Protein AF-A0A9R1CYH0-F1 (afdb_monomer)

Foldseek 3Di:
DDPVVVVVVVVVVVVVVVVVVVVVVVVVVVVVVVVVVVVVVVVVVVVVVCVDQQWDKDKFQWKWKDFLNHTPPDIGRWIKIKHKHQQQPHDPFFDDDGRPAIWIWIAGLVPRHTPDDIAGWHFPDDDPFKTKTAGAWTFGQDPVGTDTDGRRLWMKMQGDDPPHGAWIWIGRNVRRMIMIGGACAQVNQLDDLVLLLLLLVLLQVLLVLLLPFPVCPPCSSVVSSLVSLLVSLLSQCCNCPRHNVDHPPVRDDPVSSVSSVVSCVQLVRPVSVLVCLQCQQVVLLVVQQVLVVLLVDPDPSNVVSVVCVVSSVSNQVVSCSRNVHHHDHHDDLCPDPPPPFPAAPLQEDSDVVVVPPDDDPQPLVVLLVPQVVVLVVCPPDPDDNLVSLLVSLVVVSVVVSVVPVHHYVNHSVRSSVSSQVSVVVNCPPDDDRDPPSSVVSVVVRRD

pLDDT: mean 84.8, std 12.53, range [33.41, 98.56]

Organism: NCBI:txid2854755

Radius of gyration: 36.15 Å; Cα contacts (8 Å, |Δi|>4): 609; chains: 1; bounding box: 78×47×141 Å

Solvent-accessible surface area (backbone atoms only — not comparable to full-atom values): 24465 Å² total; per-residue (Å²): 139,59,76,65,60,55,54,52,49,54,52,53,53,52,52,52,54,51,52,51,51,52,52,52,51,51,51,50,52,54,51,51,51,50,53,52,53,50,48,50,52,49,55,51,49,51,50,53,49,48,70,57,41,46,73,32,72,46,77,20,46,25,35,37,39,24,54,78,86,39,82,43,93,56,80,40,82,51,35,35,42,36,38,32,30,55,21,62,85,49,55,93,59,46,66,56,63,64,66,60,43,28,37,38,40,36,30,26,62,84,77,72,41,70,67,50,80,73,40,60,26,34,81,78,43,82,65,90,52,41,36,33,30,32,23,48,75,37,39,30,66,48,101,89,42,80,39,83,43,75,34,58,46,32,35,38,37,43,34,37,55,97,93,39,79,60,37,36,34,45,37,33,61,86,74,41,30,40,41,39,35,23,51,71,46,77,94,67,48,95,60,56,72,67,55,46,53,49,44,36,50,50,34,49,54,53,18,55,40,36,50,69,25,87,85,38,58,94,60,43,9,56,53,51,19,54,52,28,39,47,54,27,16,54,52,34,38,45,39,33,70,67,59,59,71,52,64,50,63,82,76,43,56,73,68,51,36,57,48,22,56,55,38,46,64,62,44,66,44,68,70,54,30,52,51,54,39,58,44,41,16,62,56,47,22,55,49,46,35,52,51,52,57,38,53,75,48,98,44,72,44,15,58,54,49,64,77,35,49,70,57,54,48,52,44,51,52,50,39,22,66,71,30,73,37,80,57,61,77,62,75,59,78,89,68,66,74,78,77,88,61,98,41,62,88,48,49,67,34,75,53,59,80,78,35,61,96,65,76,81,74,95,51,47,73,58,49,37,68,59,47,49,58,59,58,63,71,43,83,82,56,92,68,58,68,68,55,56,55,39,52,51,44,49,51,53,54,49,53,48,17,78,74,64,76,35,32,33,48,69,52,54,50,52,48,41,51,42,51,49,53,40,55,53,70,66,32,88,80,78,65,81,76,73,82,59,55,58,61,53,40,51,53,64,59,51,102

Sequence (447 aa):
MGIFDFLNNKKKEKARQEQLRLQEEEKRRAEEQRRLEERRKQEEQQRREESFLSNFEFDSTCHQRYENGQPVRGLQVCPRYIKIKKNINGCSGYQLTPGDGYILTATNGDTGQPQFAPKPMRVVKFSNTEILLKGYCVSAQTPFGWQEIDLSDYGFSIIWQNGIIQKCILHMYDRNVDLEYQRTSQSTALFSKDELKSIIAILSDISYIFLKSDRLVGGRNEKMKSMLFSYAGVFGYYYEEEYAYGKVSDITDNNIASHYVLVKLSISDDSHRRNVVRDLADNWSDVLQVIFNLELDDNEAGNKLKKMESNIHTVTKAIEKLSGKNCKKPSNPLKVHPKKVSYNPFNITEDLKLAEGRAIPDITDVFARELVPMLASNQHSSDESRDIVANYALSMIKSYYDNAGFVPMLIVDQITGQVNQVAEMVEHISYAPQKNLKEYILSKIYR

Mean predicted aligned error: 17.97 Å

Secondary structure (DSSP, 8-state):
--HHHHHHHHHHHHHHHHHHHHHHHHHHHHHHHHHHHHHHHHHHHHHHHHHHHTEEEEEESEEEEEETTEEEEEEE---EEEEEEE-SS--TTEE--TTSSEEEEEEETTT-SEEEEEEEEEEEEE-SSEEEEEE-EEEEEETTEEEEEE-TTEEEEEEEETTEEEEEEEEEGGGTEEEEEE---GGG-SS-HHHHHHHHHHHHHHHHHHHT-TTSTTTHHHHHHHHHHHHHHHHHHIIIIIS----GGGTS-HHHHHHHHHHHHHT-SHHHHHHHHHHHHHHHHHHHHHHHHHHHS--HHHHHHHHTHHHHHHHHHHHHHHHSSPPPPPP-TTSPPP---S--TT-EE--HHHHTT------HHHHHHHHHHHHHHTTTSSS-HHHHHHHHHHHHHHHHHHHHSSEEHHHHHHHHHHHHHHHHHH-TTS----TTHHHHHHHHH--

Structure (mmCIF, N/CA/C/O backbone):
data_AF-A0A9R1CYH0-F1
#
_entry.id   AF-A0A9R1CYH0-F1
#
loop_
_atom_site.group_PDB
_atom_site.id
_atom_site.type_symbol
_atom_site.label_atom_id
_atom_site.label_alt_id
_atom_site.label_comp_id
_atom_site.label_asym_id
_atom_site.label_entity_id
_atom_site.label_seq_id
_atom_site.pdbx_PDB_ins_code
_atom_site.Cartn_x
_atom_site.Cartn_y
_atom_site.Cartn_z
_atom_site.occupancy
_atom_site.B_iso_or_equiv
_atom_site.auth_seq_id
_atom_site.auth_comp_id
_atom_site.auth_asym_id
_atom_site.auth_atom_id
_atom_site.pdbx_PDB_model_num
ATOM 1 N N . MET A 1 1 ? -38.291 4.610 94.839 1.00 54.16 1 MET A N 1
ATOM 2 C CA . MET A 1 1 ? -37.602 4.837 93.549 1.00 54.16 1 MET A CA 1
ATOM 3 C C . MET A 1 1 ? -37.824 6.289 93.170 1.00 54.16 1 MET A C 1
ATOM 5 O O . MET A 1 1 ? -38.974 6.704 93.095 1.00 54.16 1 MET A O 1
ATOM 9 N N . GLY A 1 2 ? -36.756 7.085 93.133 1.00 52.12 2 GLY A N 1
ATOM 10 C CA . GLY A 1 2 ? -36.831 8.547 93.204 1.00 52.12 2 GLY A CA 1
ATOM 11 C C . GLY A 1 2 ? -36.986 9.228 91.844 1.00 52.12 2 GLY A C 1
ATOM 12 O O . GLY A 1 2 ? -36.559 8.709 90.819 1.00 52.12 2 GLY A O 1
ATOM 13 N N . ILE A 1 3 ? -37.538 10.443 91.854 1.00 59.53 3 ILE A N 1
ATOM 14 C CA . ILE A 1 3 ? -37.718 11.347 90.697 1.00 59.53 3 ILE A CA 1
ATOM 15 C C . ILE A 1 3 ? -36.412 11.540 89.888 1.00 59.53 3 ILE A C 1
ATOM 17 O O . ILE A 1 3 ? -36.446 11.751 88.675 1.00 59.53 3 ILE A O 1
ATOM 21 N N . PHE A 1 4 ? -35.254 11.391 90.539 1.00 57.59 4 PHE A N 1
ATOM 22 C CA . PHE A 1 4 ? -33.931 11.427 89.915 1.00 57.59 4 PHE A CA 1
ATOM 23 C C . PHE A 1 4 ? -33.654 10.258 88.952 1.00 57.59 4 PHE A C 1
ATOM 25 O O . PHE A 1 4 ? -33.084 10.495 87.888 1.00 57.59 4 PHE A O 1
ATOM 32 N N . ASP A 1 5 ? -34.103 9.033 89.251 1.00 59.41 5 ASP A N 1
ATOM 33 C CA . ASP A 1 5 ? -33.903 7.868 88.369 1.00 59.41 5 ASP A CA 1
ATOM 34 C C . ASP A 1 5 ? -34.714 8.002 87.072 1.00 59.41 5 ASP A C 1
ATOM 36 O O . ASP A 1 5 ? -34.250 7.646 85.986 1.00 59.41 5 ASP A O 1
ATOM 40 N N . PHE A 1 6 ? -35.908 8.596 87.164 1.00 63.69 6 PHE A N 1
ATOM 41 C CA . PHE A 1 6 ? -36.776 8.860 86.017 1.00 63.69 6 PHE A CA 1
ATOM 42 C C . PHE A 1 6 ? -36.172 9.899 85.060 1.00 63.69 6 PHE A C 1
ATOM 44 O O . PHE A 1 6 ? -36.150 9.693 83.845 1.00 63.69 6 PHE A O 1
ATOM 51 N N . LEU A 1 7 ? -35.627 10.998 85.595 1.00 67.38 7 LEU A N 1
ATOM 52 C CA . LEU A 1 7 ? -34.963 12.035 84.798 1.00 67.38 7 LEU A CA 1
ATOM 53 C C . LEU A 1 7 ? -33.690 11.509 84.118 1.00 67.38 7 LEU A C 1
ATOM 55 O O . LEU A 1 7 ? -33.441 11.830 82.953 1.00 67.38 7 LEU A O 1
ATOM 59 N N . ASN A 1 8 ? -32.919 10.661 84.805 1.00 71.25 8 ASN A N 1
ATOM 60 C CA . ASN A 1 8 ? -31.707 10.059 84.250 1.00 71.25 8 ASN A CA 1
ATOM 61 C C . ASN A 1 8 ? -32.019 9.057 83.127 1.00 71.25 8 ASN A C 1
ATOM 63 O O . ASN A 1 8 ? -31.359 9.070 82.085 1.00 71.25 8 ASN A O 1
ATOM 67 N N . ASN A 1 9 ? -33.067 8.242 83.292 1.00 72.19 9 ASN A N 1
ATOM 68 C CA . ASN A 1 9 ? -33.542 7.346 82.236 1.00 72.19 9 ASN A CA 1
ATOM 69 C C . ASN A 1 9 ? -34.063 8.119 81.021 1.00 72.19 9 ASN A C 1
ATOM 71 O O . ASN A 1 9 ? -33.694 7.798 79.895 1.00 72.19 9 ASN A O 1
ATOM 75 N N . LYS A 1 10 ? -34.827 9.199 81.224 1.00 75.12 10 LYS A N 1
ATOM 76 C CA . LYS A 1 10 ? -35.328 10.037 80.121 1.00 75.12 10 LYS A CA 1
ATOM 77 C C . LYS A 1 10 ? -34.194 10.716 79.341 1.00 75.12 10 LYS A C 1
ATOM 79 O O . LYS A 1 10 ? -34.285 10.872 78.125 1.00 75.12 10 LYS A O 1
ATOM 84 N N . LYS A 1 11 ? -33.106 11.093 80.023 1.00 77.25 11 LYS A N 1
ATOM 85 C CA . LYS A 1 11 ? -31.902 11.667 79.400 1.00 77.25 11 LYS A CA 1
ATOM 86 C C . LYS A 1 11 ? -31.126 10.623 78.585 1.00 77.25 11 LYS A C 1
ATOM 88 O O . LYS A 1 11 ? -30.702 10.930 77.474 1.00 77.25 11 LYS A O 1
ATOM 93 N N . LYS A 1 12 ? -31.000 9.388 79.090 1.00 78.75 12 LYS A N 1
ATOM 94 C CA . LYS A 1 12 ? -30.415 8.252 78.348 1.00 78.75 12 LYS A CA 1
ATOM 95 C C . LYS A 1 12 ? -31.235 7.872 77.114 1.00 78.75 12 LYS A C 1
ATOM 97 O O . LYS A 1 12 ? -30.653 7.629 76.062 1.00 78.75 12 LYS A O 1
ATOM 102 N N . GLU A 1 13 ? -32.560 7.860 77.231 1.00 80.25 13 GLU A N 1
ATOM 103 C CA . GLU A 1 13 ? -33.475 7.568 76.121 1.00 80.25 13 GLU A CA 1
ATOM 104 C C . GLU A 1 13 ? -33.317 8.596 74.992 1.00 80.25 13 GLU A C 1
ATOM 106 O O . GLU A 1 13 ? -33.154 8.241 73.826 1.00 80.25 13 GLU A O 1
ATOM 111 N N . LYS A 1 14 ? -33.272 9.885 75.352 1.00 82.62 14 LYS A N 1
ATOM 112 C CA . LYS A 1 14 ? -33.101 10.982 74.394 1.00 82.62 14 LYS A CA 1
ATOM 113 C C . LYS A 1 14 ? -31.738 10.930 73.694 1.00 82.62 14 LYS A C 1
ATOM 115 O O . LYS A 1 14 ? -31.680 11.106 72.483 1.00 82.62 14 LYS A O 1
ATOM 120 N N . ALA A 1 15 ? -30.672 10.609 74.432 1.00 82.62 15 ALA A N 1
ATOM 121 C CA . ALA A 1 15 ? -29.338 10.416 73.864 1.00 82.62 15 ALA A CA 1
ATOM 122 C C . ALA A 1 15 ? -29.283 9.218 72.897 1.00 82.62 15 ALA A C 1
ATOM 124 O O . ALA A 1 15 ? -28.675 9.320 71.836 1.00 82.62 15 ALA A O 1
ATOM 125 N N . ARG A 1 16 ? -29.961 8.103 73.214 1.00 84.00 16 ARG A N 1
ATOM 126 C CA . ARG A 1 16 ? -30.085 6.955 72.297 1.00 84.00 16 ARG A CA 1
ATOM 127 C C . ARG A 1 16 ? -30.830 7.314 71.016 1.00 84.00 16 ARG A C 1
ATOM 129 O O . ARG A 1 16 ? -30.383 6.930 69.941 1.00 84.00 16 ARG A O 1
ATOM 136 N N . GLN A 1 17 ? -31.940 8.045 71.120 1.00 83.69 17 GLN A N 1
ATOM 137 C CA . GLN A 1 17 ? -32.703 8.490 69.951 1.00 83.69 17 GLN A CA 1
ATOM 138 C C . GLN A 1 17 ? -31.889 9.435 69.063 1.00 83.69 17 GLN A C 1
ATOM 140 O O . GLN A 1 17 ? -31.912 9.298 67.845 1.00 83.69 17 GLN A O 1
ATOM 145 N N . GLU A 1 18 ? -31.140 10.362 69.658 1.00 86.25 18 GLU A N 1
ATOM 146 C CA . GLU A 1 18 ? -30.256 11.274 68.928 1.00 86.25 18 GLU A CA 1
ATOM 147 C C . GLU A 1 18 ? -29.114 10.523 68.229 1.00 86.25 18 GLU A C 1
ATOM 149 O O . GLU A 1 18 ? -28.835 10.774 67.059 1.00 86.25 18 GLU A O 1
ATOM 154 N N . GLN A 1 19 ? -28.527 9.526 68.895 1.00 87.38 19 GLN A N 1
ATOM 155 C CA . GLN A 1 19 ? -27.477 8.681 68.324 1.00 87.38 19 GLN A CA 1
ATOM 156 C C . GLN A 1 19 ? -27.981 7.821 67.151 1.00 87.38 19 GLN A C 1
ATOM 158 O O . GLN A 1 19 ? -27.296 7.712 66.136 1.00 87.38 19 GLN A O 1
ATOM 163 N N . LEU A 1 20 ? -29.193 7.262 67.252 1.00 89.31 20 LEU A N 1
ATOM 164 C CA . LEU A 1 20 ? -29.869 6.559 66.151 1.00 89.31 20 LEU A CA 1
ATOM 165 C C . LEU A 1 20 ? -30.122 7.485 64.958 1.00 89.31 20 LEU A C 1
ATOM 167 O O . LEU A 1 20 ? -29.849 7.119 63.817 1.00 89.31 20 LEU A O 1
ATOM 171 N N . ARG A 1 21 ? -30.587 8.708 65.225 1.00 89.75 21 ARG A N 1
ATOM 172 C CA . ARG A 1 21 ? -30.872 9.706 64.191 1.00 89.75 21 ARG A CA 1
ATOM 173 C C . ARG A 1 21 ? -29.606 10.126 63.439 1.00 89.75 21 ARG A C 1
ATOM 175 O O . ARG A 1 21 ? -29.626 10.210 62.215 1.00 89.75 21 ARG A O 1
ATOM 182 N N . LEU A 1 22 ? -28.501 10.320 64.163 1.00 90.44 22 LEU A N 1
ATOM 183 C CA . LEU A 1 22 ? -27.188 10.610 63.579 1.00 90.44 22 LEU A CA 1
ATOM 184 C C . LEU A 1 22 ? -26.675 9.443 62.720 1.00 90.44 22 LEU A C 1
ATOM 186 O O . LEU A 1 22 ? -26.189 9.677 61.615 1.00 90.44 22 LEU A O 1
ATOM 190 N N . GLN A 1 23 ? -26.842 8.194 63.172 1.00 89.44 23 GLN A N 1
ATOM 191 C CA . GLN A 1 23 ? -26.476 7.007 62.385 1.00 89.44 23 GLN A CA 1
ATOM 192 C C . GLN A 1 23 ? -27.300 6.875 61.094 1.00 89.44 23 GLN A C 1
ATOM 194 O O . GLN A 1 23 ? -26.753 6.541 60.041 1.00 89.44 23 GLN A O 1
ATOM 199 N N . GLU A 1 24 ? -28.606 7.148 61.139 1.00 89.75 24 GLU A N 1
ATOM 200 C CA . GLU A 1 24 ? -29.459 7.151 59.942 1.00 89.75 24 GLU A CA 1
ATOM 201 C C . GLU A 1 24 ? -29.060 8.253 58.950 1.00 89.75 24 GLU A C 1
ATOM 203 O O . GLU A 1 24 ? -29.048 8.031 57.735 1.00 89.75 24 GLU A O 1
ATOM 208 N N . GLU A 1 25 ? -28.695 9.431 59.453 1.00 90.81 25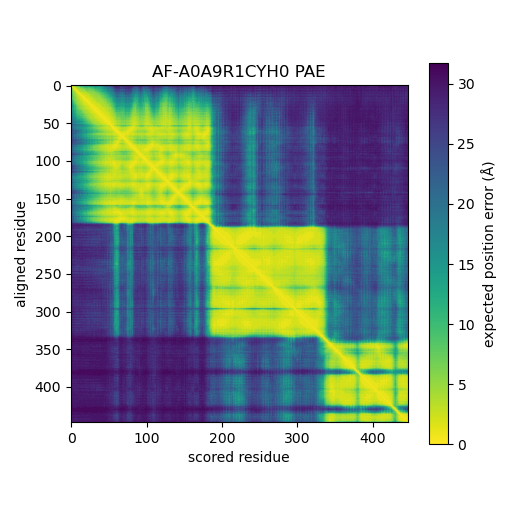 GLU A N 1
ATOM 209 C CA . GLU A 1 25 ? -28.264 10.563 58.635 1.00 90.81 25 GLU A CA 1
ATOM 210 C C . GLU A 1 25 ? -26.884 10.335 57.995 1.00 90.81 25 GLU A C 1
ATOM 212 O O . GLU A 1 25 ? -26.671 10.684 56.831 1.00 90.81 25 GLU A O 1
ATOM 217 N N . GLU A 1 26 ? -25.950 9.696 58.704 1.00 91.69 26 GLU A N 1
ATOM 218 C CA . GLU A 1 26 ? -24.682 9.228 58.129 1.00 91.69 26 GLU A CA 1
ATOM 219 C C . GLU A 1 26 ? -24.904 8.169 57.046 1.00 91.69 26 GLU A C 1
ATOM 221 O O . GLU A 1 26 ? -24.319 8.265 55.965 1.00 91.69 26 GLU A O 1
ATOM 226 N N . LYS A 1 27 ? -25.794 7.197 57.286 1.00 92.56 27 LYS A N 1
ATOM 227 C CA . LYS A 1 27 ? -26.114 6.153 56.304 1.00 92.56 27 LYS A CA 1
ATOM 228 C C . LYS A 1 27 ? -26.715 6.743 55.026 1.00 92.56 27 LYS A C 1
ATOM 230 O O . LYS A 1 27 ? -26.301 6.358 53.933 1.00 92.56 27 LYS A O 1
ATOM 235 N N . ARG A 1 28 ? -27.631 7.712 55.149 1.00 92.44 28 ARG A N 1
ATOM 236 C CA . ARG A 1 28 ? -28.199 8.440 54.000 1.00 92.44 28 ARG A CA 1
ATOM 237 C C . ARG A 1 28 ? -27.138 9.213 53.221 1.00 92.44 28 ARG A C 1
ATOM 239 O O . ARG A 1 28 ? -27.106 9.107 51.999 1.00 92.44 28 ARG A O 1
ATOM 246 N N . ARG A 1 29 ? -26.254 9.949 53.907 1.00 92.19 29 ARG A N 1
ATOM 247 C CA . ARG A 1 29 ? -25.161 10.693 53.254 1.00 92.19 29 ARG A CA 1
ATOM 248 C C . ARG A 1 29 ? -24.193 9.766 52.519 1.00 92.19 29 ARG A C 1
ATOM 250 O O . ARG A 1 29 ? -23.804 10.065 51.393 1.00 92.19 29 ARG A O 1
ATOM 257 N N . ALA A 1 30 ? -23.846 8.628 53.118 1.00 92.06 30 ALA A N 1
ATOM 258 C CA . ALA A 1 30 ? -22.991 7.629 52.483 1.00 92.06 30 ALA A CA 1
ATOM 259 C C . ALA A 1 30 ? -23.651 7.001 51.240 1.00 92.06 30 ALA A C 1
ATOM 261 O O . ALA A 1 30 ? -22.983 6.785 50.229 1.00 92.06 30 ALA A O 1
ATOM 262 N N . GLU A 1 31 ? -24.957 6.722 51.284 1.00 93.56 31 GLU A N 1
ATOM 263 C CA . GLU A 1 31 ? -25.700 6.198 50.132 1.00 93.56 31 GLU A CA 1
ATOM 264 C C . GLU A 1 31 ? -25.799 7.225 48.993 1.00 93.56 31 GLU A C 1
ATOM 266 O O . GLU A 1 31 ? -25.596 6.882 47.829 1.00 93.56 31 GLU A O 1
ATOM 271 N N . GLU A 1 32 ? -26.045 8.494 49.318 1.00 93.38 32 GLU A N 1
ATOM 272 C CA . GLU A 1 32 ? -26.087 9.582 48.339 1.00 93.38 32 GLU A CA 1
ATOM 273 C C . GLU A 1 32 ? -24.724 9.805 47.666 1.00 93.38 32 GLU A C 1
ATOM 275 O O . GLU A 1 32 ? -24.653 9.911 46.440 1.00 93.38 32 GLU A O 1
ATOM 280 N N . GLN A 1 33 ? -23.631 9.773 48.438 1.00 92.44 33 GLN A N 1
ATOM 281 C CA . GLN A 1 33 ? -22.269 9.829 47.897 1.00 92.44 33 GLN A CA 1
ATOM 282 C C . GLN A 1 33 ? -21.972 8.661 46.951 1.00 92.44 33 GLN A C 1
ATOM 284 O O . GLN A 1 33 ? -21.428 8.888 45.871 1.00 92.44 33 GLN A O 1
ATOM 289 N N . ARG A 1 34 ? -22.371 7.430 47.305 1.00 93.81 34 ARG A N 1
ATOM 290 C CA . ARG A 1 34 ? -22.203 6.259 46.425 1.00 93.81 34 ARG A CA 1
ATOM 291 C C . ARG A 1 34 ? -22.952 6.428 45.105 1.00 93.81 34 ARG A C 1
ATOM 293 O O . ARG A 1 34 ? -22.356 6.229 44.052 1.00 93.81 34 ARG A O 1
ATOM 300 N N . ARG A 1 35 ? -24.215 6.866 45.147 1.00 93.62 35 ARG A N 1
ATOM 301 C CA . ARG A 1 35 ? -25.020 7.116 43.935 1.00 93.62 35 ARG A CA 1
ATOM 302 C C . ARG A 1 35 ? -24.406 8.201 43.048 1.00 93.62 35 ARG A C 1
ATOM 304 O O . ARG A 1 35 ? -24.434 8.082 41.824 1.00 93.62 35 ARG A O 1
ATOM 311 N N . LEU A 1 36 ? -23.858 9.259 43.649 1.00 93.44 36 LEU A N 1
ATOM 312 C CA . LEU A 1 36 ? -23.184 10.327 42.909 1.00 93.44 36 LEU A CA 1
ATOM 313 C C . LEU A 1 36 ? -21.888 9.827 42.255 1.00 93.44 36 LEU A C 1
ATOM 315 O O . LEU A 1 36 ? -21.619 10.147 41.098 1.00 93.44 36 LEU A O 1
ATOM 319 N N . GLU A 1 37 ? -21.100 9.022 42.970 1.00 93.19 37 GLU A N 1
ATOM 320 C CA . GLU A 1 37 ? -19.869 8.437 42.440 1.00 93.19 37 GLU A CA 1
ATOM 321 C C . GLU A 1 37 ? -20.149 7.438 41.306 1.00 93.19 37 GLU A C 1
ATOM 323 O O . GLU A 1 37 ? -19.455 7.458 40.289 1.00 93.19 37 GLU A O 1
ATOM 328 N N . GLU A 1 38 ? -21.188 6.609 41.439 1.00 93.00 38 GLU A N 1
ATOM 329 C CA . GLU A 1 38 ? -21.660 5.703 40.384 1.00 93.00 38 GLU A CA 1
ATOM 330 C C . GLU A 1 38 ? -22.102 6.469 39.136 1.00 93.00 38 GLU A C 1
ATOM 332 O O . GLU A 1 38 ? -21.670 6.136 38.031 1.00 93.00 38 GLU A O 1
ATOM 337 N N . ARG A 1 39 ? -22.889 7.541 39.301 1.00 93.38 39 ARG A N 1
ATOM 338 C CA . ARG A 1 39 ? -23.306 8.397 38.183 1.00 93.38 39 ARG A CA 1
ATOM 339 C C . ARG A 1 39 ? -22.106 9.037 37.490 1.00 93.38 39 ARG A C 1
ATOM 341 O O . ARG A 1 39 ? -22.024 9.009 36.268 1.00 93.38 39 ARG A O 1
ATOM 348 N N . ARG A 1 40 ? -21.136 9.548 38.257 1.00 93.19 40 ARG A N 1
ATOM 349 C CA . ARG A 1 40 ? -19.908 10.130 37.699 1.00 93.19 40 ARG A CA 1
ATOM 350 C C . ARG A 1 40 ? -19.116 9.102 36.889 1.00 93.19 40 ARG A C 1
ATOM 352 O O . ARG A 1 40 ? -18.675 9.419 35.790 1.00 93.19 40 ARG A O 1
ATOM 359 N N . LYS A 1 41 ? -18.969 7.873 37.402 1.00 90.25 41 LYS A N 1
ATOM 360 C CA . LYS A 1 41 ? -18.305 6.768 36.687 1.00 90.25 41 LYS A CA 1
ATOM 361 C C . LYS A 1 41 ? -19.038 6.413 35.392 1.00 90.25 41 LYS A C 1
ATOM 363 O O . LYS A 1 41 ? -18.386 6.232 34.369 1.00 90.25 41 LYS A O 1
ATOM 368 N N . GLN A 1 42 ? -20.371 6.365 35.415 1.00 88.12 42 GLN A N 1
ATOM 369 C CA . GLN A 1 42 ? -21.180 6.127 34.215 1.00 88.12 42 GLN A CA 1
ATOM 370 C C . GLN A 1 42 ? -21.014 7.243 33.176 1.00 88.12 42 GLN A C 1
ATOM 372 O O . GLN A 1 42 ? -20.772 6.951 32.010 1.00 88.12 42 GLN A O 1
ATOM 377 N N . GLU A 1 43 ? -21.076 8.512 33.581 1.00 89.94 43 GLU A N 1
ATOM 378 C CA . GLU A 1 43 ? -20.896 9.656 32.675 1.00 89.94 43 GLU A CA 1
ATOM 379 C C . GLU A 1 43 ? -19.479 9.739 32.088 1.00 89.94 43 GLU A C 1
ATOM 381 O O . GLU A 1 43 ? -19.293 10.160 30.946 1.00 89.94 43 GLU A O 1
ATOM 386 N N . GLU A 1 44 ? -18.457 9.392 32.871 1.00 90.00 44 GLU A N 1
ATOM 387 C CA . GLU A 1 44 ? -17.067 9.342 32.411 1.00 90.00 44 GLU A CA 1
ATOM 388 C C . GLU A 1 44 ? -16.861 8.202 31.409 1.00 90.00 44 GLU A C 1
ATOM 390 O O . GLU A 1 44 ? -16.260 8.403 30.350 1.00 90.00 44 GLU A O 1
ATOM 395 N N . GLN A 1 45 ? -17.433 7.030 31.693 1.00 86.81 45 GLN A N 1
ATOM 396 C CA . GLN A 1 45 ? -17.409 5.902 30.773 1.00 86.81 45 GLN A CA 1
ATOM 397 C C . GLN A 1 45 ? -18.160 6.214 29.473 1.00 86.81 45 GLN A C 1
ATOM 399 O O . GLN A 1 45 ? -17.608 6.001 28.398 1.00 86.81 45 GLN A O 1
ATOM 404 N N . GLN A 1 46 ? -19.352 6.807 29.550 1.00 86.88 46 GLN A N 1
ATOM 405 C CA . GLN A 1 46 ? -20.133 7.193 28.375 1.00 86.88 46 GLN A CA 1
ATOM 406 C C . GLN A 1 46 ? -19.398 8.233 27.514 1.00 86.88 46 GLN A C 1
ATOM 408 O O . GLN A 1 46 ? -19.384 8.127 26.289 1.00 86.88 46 GLN A O 1
ATOM 413 N N . ARG A 1 47 ? -18.715 9.204 28.139 1.00 87.69 47 ARG A N 1
ATOM 414 C CA . ARG A 1 47 ? -17.856 10.165 27.424 1.00 87.69 47 ARG A CA 1
ATOM 415 C C . ARG A 1 47 ? -16.677 9.490 26.730 1.00 87.69 47 ARG A C 1
ATOM 417 O O . ARG A 1 47 ? -16.356 9.850 25.599 1.00 87.69 47 ARG A O 1
ATOM 424 N N . ARG A 1 48 ? -16.030 8.522 27.384 1.00 86.81 48 ARG A N 1
ATOM 425 C CA . ARG A 1 48 ? -14.920 7.754 26.798 1.00 86.81 48 ARG A CA 1
ATOM 426 C C . ARG A 1 48 ? -15.393 6.898 25.621 1.00 86.81 48 ARG A C 1
ATOM 428 O O . ARG A 1 48 ? -14.727 6.879 24.589 1.00 86.81 48 ARG A O 1
ATOM 435 N N . GLU A 1 49 ? -16.539 6.239 25.770 1.00 88.69 49 GLU A N 1
ATOM 436 C CA . GLU A 1 49 ? -17.203 5.464 24.719 1.00 88.69 49 GLU A CA 1
ATOM 437 C C . GLU A 1 49 ? -17.516 6.334 23.501 1.00 88.69 49 GLU A C 1
ATOM 439 O O . GLU A 1 49 ? -17.113 6.003 22.388 1.00 88.69 49 GLU A O 1
ATOM 444 N N . GLU A 1 50 ? -18.173 7.475 23.712 1.00 87.44 50 GLU A N 1
ATOM 445 C CA . GLU A 1 50 ? -18.549 8.392 22.636 1.00 87.44 50 GLU A CA 1
ATOM 446 C C . GLU A 1 50 ? -17.330 9.007 21.939 1.00 87.44 50 GLU A C 1
ATOM 448 O O . GLU A 1 50 ? -17.281 9.058 20.708 1.00 87.44 50 GLU A O 1
ATOM 453 N N . SER A 1 51 ? -16.322 9.426 22.709 1.00 86.38 51 SER A N 1
ATOM 454 C CA . SER A 1 51 ? -15.066 9.959 22.171 1.00 86.38 51 SER A CA 1
ATOM 455 C C . SER A 1 51 ? -14.374 8.952 21.248 1.00 86.38 51 SER A C 1
ATOM 457 O O . SER A 1 51 ? -13.901 9.318 20.175 1.00 86.38 51 SER A O 1
ATOM 459 N N . PHE A 1 52 ? -14.376 7.668 21.620 1.00 87.50 52 PHE A N 1
ATOM 460 C CA . PHE A 1 52 ? -13.751 6.616 20.824 1.00 87.50 52 PHE A CA 1
ATOM 461 C C . PHE A 1 52 ? -14.593 6.200 19.605 1.00 87.50 52 PHE A C 1
ATOM 463 O O . PHE A 1 52 ? -14.065 6.058 18.505 1.00 87.50 52 PHE A O 1
ATOM 470 N N . LEU A 1 53 ? -15.899 5.980 19.786 1.00 89.12 53 LEU A N 1
ATOM 471 C CA . LEU A 1 53 ? -16.755 5.349 18.774 1.00 89.12 53 LEU A CA 1
ATOM 472 C C . LEU A 1 53 ? -17.391 6.324 17.781 1.00 89.12 53 LEU A C 1
ATOM 474 O O . LEU A 1 53 ? -17.835 5.887 16.722 1.00 89.12 53 LEU A O 1
ATOM 478 N N . SER A 1 54 ? -17.479 7.619 18.100 1.00 80.25 54 SER A N 1
ATOM 479 C CA . SER A 1 54 ? -18.182 8.598 17.253 1.00 80.25 54 SER A CA 1
ATOM 480 C C . SER A 1 54 ? -17.632 8.682 15.826 1.00 80.25 54 SER A C 1
ATOM 482 O O . SER A 1 54 ? -18.415 8.924 14.907 1.00 80.25 54 SER A O 1
ATOM 484 N N . ASN A 1 55 ? -16.331 8.428 15.647 1.00 79.25 55 ASN A N 1
ATOM 485 C CA . ASN A 1 55 ? -15.633 8.433 14.360 1.00 79.25 55 ASN A CA 1
ATOM 486 C C . ASN A 1 55 ? -14.642 7.265 14.241 1.00 79.25 55 ASN A C 1
ATOM 488 O O . ASN A 1 55 ? -13.525 7.435 13.757 1.00 79.25 55 ASN A O 1
ATOM 492 N N . PHE A 1 56 ? -15.018 6.086 14.730 1.00 90.44 56 PHE A N 1
ATOM 493 C CA . PHE A 1 56 ? -14.148 4.921 14.617 1.00 90.44 56 PHE A CA 1
ATOM 494 C C . PHE A 1 56 ? -14.045 4.473 13.156 1.00 90.44 56 PHE A C 1
ATOM 496 O O . PHE A 1 56 ? -15.060 4.205 12.504 1.00 90.44 56 PHE A O 1
ATOM 503 N N . GLU A 1 57 ? -12.811 4.332 12.677 1.00 92.31 57 GLU A N 1
ATOM 504 C CA . GLU A 1 57 ? -12.485 3.782 11.366 1.00 92.31 57 GLU A CA 1
ATOM 505 C C . GLU A 1 57 ? -11.413 2.700 11.516 1.00 92.31 57 GLU A C 1
ATOM 507 O O . GLU A 1 57 ? -10.430 2.864 12.244 1.00 92.31 57 GLU A O 1
ATOM 512 N N . PHE A 1 58 ? -11.612 1.574 10.837 1.00 92.25 58 PHE A N 1
ATOM 513 C CA . PHE A 1 58 ? -10.644 0.491 10.789 1.00 92.25 58 PHE A CA 1
ATOM 514 C C . PHE A 1 58 ? -10.535 -0.063 9.376 1.00 92.25 58 PHE A C 1
ATOM 516 O O . PHE A 1 58 ? -11.420 -0.771 8.887 1.00 92.25 58 PHE A O 1
ATOM 523 N N . ASP A 1 59 ? -9.400 0.234 8.757 1.00 90.69 59 ASP A N 1
ATOM 524 C CA . ASP A 1 59 ? -9.039 -0.292 7.452 1.00 90.69 59 ASP A CA 1
ATOM 525 C C . ASP A 1 59 ? -8.354 -1.643 7.637 1.00 90.69 59 ASP A C 1
ATOM 527 O O . ASP A 1 59 ? -7.247 -1.750 8.178 1.00 90.69 59 ASP A O 1
ATOM 531 N N . SER A 1 60 ? -9.072 -2.683 7.234 1.00 91.00 60 SER A N 1
ATOM 532 C CA . SER A 1 60 ? -8.606 -4.059 7.193 1.00 91.00 60 SER A CA 1
ATOM 533 C C . SER A 1 60 ? -8.075 -4.371 5.802 1.00 91.00 60 SER A C 1
ATOM 535 O O . SER A 1 60 ? -8.687 -3.988 4.809 1.00 91.00 60 SER A O 1
ATOM 537 N N . THR A 1 61 ? -6.970 -5.106 5.725 1.00 86.62 61 THR A N 1
ATOM 538 C CA . THR A 1 61 ? -6.364 -5.557 4.461 1.00 86.62 61 THR A CA 1
ATOM 539 C C . THR A 1 61 ? -6.755 -6.995 4.114 1.00 86.62 61 THR A C 1
ATOM 541 O O . THR A 1 61 ? -6.668 -7.410 2.958 1.00 86.62 61 THR A O 1
ATOM 544 N N . CYS A 1 62 ? -7.192 -7.777 5.104 1.00 87.25 62 CYS A N 1
ATOM 545 C CA . CYS A 1 62 ? -7.632 -9.151 4.914 1.00 87.25 62 CYS A CA 1
ATOM 546 C C . CYS A 1 62 ? -8.680 -9.571 5.945 1.00 87.25 62 CYS A C 1
ATOM 548 O O . CYS A 1 62 ? -8.753 -9.022 7.046 1.00 87.25 62 CYS A O 1
ATOM 550 N N . HIS A 1 63 ? -9.473 -10.584 5.599 1.00 92.00 63 HIS A N 1
ATOM 551 C CA . HIS A 1 63 ? -10.431 -11.166 6.527 1.00 92.00 63 HIS A CA 1
ATOM 552 C C . HIS A 1 63 ? -10.437 -12.696 6.491 1.00 92.00 63 HIS A C 1
ATOM 554 O O . HIS A 1 63 ? -10.154 -13.317 5.464 1.00 92.00 63 HIS A O 1
ATOM 560 N N . GLN A 1 64 ? -10.767 -13.302 7.630 1.00 94.31 64 GLN A N 1
ATOM 561 C CA . GLN A 1 64 ? -10.908 -14.744 7.807 1.00 94.31 64 GLN A CA 1
ATOM 562 C C . GLN A 1 64 ? -12.326 -15.048 8.292 1.00 94.31 64 GLN A C 1
ATOM 564 O O . GLN A 1 64 ? -12.808 -14.455 9.257 1.00 94.31 64 GLN A O 1
ATOM 569 N N . ARG A 1 65 ? -12.999 -15.988 7.622 1.00 96.00 65 ARG A N 1
ATOM 570 C CA . ARG A 1 65 ? -14.298 -16.503 8.069 1.00 96.00 65 ARG A CA 1
ATOM 571 C C . ARG A 1 65 ? -14.094 -17.706 8.973 1.00 96.00 65 ARG A C 1
ATOM 573 O O . ARG A 1 65 ? -13.316 -18.595 8.625 1.00 96.00 65 ARG A O 1
ATOM 580 N N . TYR A 1 66 ? -14.847 -17.758 10.061 1.00 97.56 66 TYR A N 1
ATOM 581 C CA . TYR A 1 66 ? -14.970 -18.925 10.918 1.00 97.56 66 TYR A CA 1
ATOM 582 C C . TYR A 1 66 ? -16.417 -19.402 10.929 1.00 97.56 66 TYR A C 1
ATOM 584 O O . TYR A 1 66 ? -17.341 -18.600 11.032 1.00 97.56 66 TYR A O 1
ATOM 592 N N . GLU A 1 67 ? -16.609 -20.710 10.822 1.00 97.44 67 GLU A N 1
ATOM 593 C CA . GLU A 1 67 ? -17.894 -21.380 11.012 1.00 97.44 67 GLU A CA 1
ATOM 594 C C . GLU A 1 67 ? -17.722 -22.374 12.156 1.00 97.44 67 GLU A C 1
ATOM 596 O O . GLU A 1 67 ? -16.837 -23.227 12.108 1.00 97.44 67 GLU A O 1
ATOM 601 N N . ASN A 1 68 ? -18.528 -22.251 13.210 1.00 96.19 68 ASN A N 1
ATOM 602 C CA . ASN A 1 68 ? -18.387 -23.065 14.421 1.00 96.19 68 ASN A CA 1
ATOM 603 C C . ASN A 1 68 ? -16.973 -23.022 15.032 1.00 96.19 68 ASN A C 1
ATOM 605 O O . ASN A 1 68 ? -16.434 -24.038 15.470 1.00 96.19 68 ASN A O 1
ATOM 609 N N . GLY A 1 69 ? -16.351 -21.839 15.014 1.00 93.31 69 GLY A N 1
ATOM 610 C CA . GLY A 1 69 ? -14.987 -21.618 15.503 1.00 93.31 69 GLY A CA 1
ATOM 611 C C . GLY A 1 69 ? -13.876 -22.183 14.608 1.00 93.31 69 GLY A C 1
ATOM 612 O O . GLY A 1 69 ? -12.706 -22.039 14.949 1.00 93.31 69 GLY A O 1
ATOM 613 N N . GLN A 1 70 ? -14.203 -22.802 13.469 1.00 95.06 70 GLN A N 1
ATOM 614 C CA . GLN A 1 70 ? -13.218 -23.352 12.534 1.00 95.06 70 GLN A CA 1
ATOM 615 C C . GLN A 1 70 ? -13.013 -22.422 11.334 1.00 95.06 70 GLN A C 1
ATOM 617 O O . GLN A 1 70 ? -14.005 -21.973 10.753 1.00 95.06 70 GLN A O 1
ATOM 622 N N . PRO A 1 71 ? -11.762 -22.130 10.926 1.00 95.38 71 PRO A N 1
ATOM 623 C CA . PRO A 1 71 ? -11.503 -21.275 9.777 1.00 95.38 71 PRO A CA 1
ATOM 624 C C . PRO A 1 71 ? -11.948 -21.966 8.485 1.00 95.38 71 PRO A C 1
ATOM 626 O O . PRO A 1 71 ? -11.596 -23.112 8.210 1.00 95.38 71 PRO A O 1
ATOM 629 N N . VAL A 1 72 ? -12.699 -21.245 7.659 1.00 92.75 72 VAL A N 1
ATOM 630 C CA . VAL A 1 72 ? -13.202 -21.720 6.365 1.00 92.75 72 VAL A CA 1
ATOM 631 C C . VAL A 1 72 ? -12.802 -20.761 5.250 1.00 92.75 72 VAL A C 1
ATOM 633 O O . VAL A 1 72 ? -12.543 -19.584 5.487 1.00 92.75 72 VAL A O 1
ATOM 636 N N . ARG A 1 73 ? -12.778 -21.250 4.004 1.00 85.50 73 ARG A N 1
ATOM 637 C CA . ARG A 1 73 ? -12.499 -20.456 2.784 1.00 85.50 73 ARG A CA 1
ATOM 638 C C . ARG A 1 73 ? -11.116 -19.786 2.721 1.00 85.50 73 ARG A C 1
ATOM 640 O O . ARG A 1 73 ? -10.885 -19.002 1.803 1.00 85.50 73 ARG A O 1
ATOM 647 N N . GLY A 1 74 ? -10.216 -20.130 3.644 1.00 84.50 74 GLY A N 1
ATOM 648 C CA . GLY A 1 74 ? -8.875 -19.556 3.745 1.00 84.50 74 GLY A CA 1
ATOM 649 C C . GLY A 1 74 ? -8.870 -18.059 4.068 1.00 84.50 74 GLY A C 1
ATOM 650 O O . GLY A 1 74 ? -9.918 -17.411 4.128 1.00 84.50 74 GLY A O 1
ATOM 651 N N . LEU A 1 75 ? -7.669 -17.518 4.270 1.00 86.75 75 LEU A N 1
ATOM 652 C CA . LEU A 1 75 ? -7.475 -16.090 4.492 1.00 86.75 75 LEU A CA 1
ATOM 653 C C . LEU A 1 75 ? -7.725 -15.334 3.185 1.00 86.75 75 LEU A C 1
ATOM 655 O O . LEU A 1 75 ? -7.109 -15.631 2.161 1.00 86.75 75 LEU A O 1
ATOM 659 N N . GLN A 1 76 ? -8.605 -14.338 3.226 1.00 84.00 76 GLN A N 1
ATOM 660 C CA . GLN A 1 76 ? -8.970 -13.553 2.053 1.00 84.00 76 GLN A CA 1
ATOM 661 C C . GLN A 1 76 ? -8.299 -12.186 2.111 1.00 84.00 76 GLN A C 1
ATOM 663 O O . GLN A 1 76 ? -8.697 -11.325 2.896 1.00 84.00 76 GLN A O 1
ATOM 668 N N . VAL A 1 77 ? -7.296 -11.972 1.258 1.00 83.38 77 VAL A N 1
ATOM 669 C CA . VAL A 1 77 ? -6.617 -10.676 1.103 1.00 83.38 77 VAL A CA 1
ATOM 670 C C . VAL A 1 77 ? -7.486 -9.766 0.243 1.00 83.38 77 VAL A C 1
ATOM 672 O O . VAL A 1 77 ? -7.370 -9.737 -0.979 1.00 83.38 77 VAL A O 1
ATOM 675 N N . CYS A 1 78 ? -8.426 -9.091 0.889 1.00 78.81 78 CYS A N 1
ATOM 676 C CA . CYS A 1 78 ? -9.341 -8.165 0.245 1.00 78.81 78 CYS A CA 1
ATOM 677 C C . CYS A 1 78 ? -9.736 -7.069 1.246 1.00 78.81 78 CYS A C 1
ATOM 679 O O . CYS A 1 78 ? -10.257 -7.380 2.327 1.00 78.81 78 CYS A O 1
ATOM 681 N N . PRO A 1 79 ? -9.470 -5.793 0.923 1.00 84.62 79 PRO A N 1
ATOM 682 C CA . PRO A 1 79 ? -9.580 -4.713 1.886 1.00 84.62 79 PRO A CA 1
ATOM 683 C C . PRO A 1 79 ? -11.029 -4.444 2.282 1.00 84.62 79 PRO A C 1
ATOM 685 O O . PRO A 1 79 ? -11.943 -4.499 1.453 1.00 84.62 79 PRO A O 1
ATOM 688 N N . ARG A 1 80 ? -11.260 -4.153 3.560 1.00 92.56 80 ARG A N 1
ATOM 689 C CA . ARG A 1 80 ? -12.572 -3.785 4.101 1.00 92.56 80 ARG A CA 1
ATOM 690 C C . ARG A 1 80 ? -12.419 -2.564 4.990 1.00 92.56 80 ARG A C 1
ATOM 692 O O . ARG A 1 80 ? -11.652 -2.591 5.946 1.00 92.56 80 ARG A O 1
ATOM 699 N N . TYR A 1 81 ? -13.177 -1.519 4.685 1.00 92.31 81 TYR A N 1
ATOM 700 C CA . TYR A 1 81 ? -13.166 -0.279 5.457 1.00 92.31 81 TYR A CA 1
ATOM 701 C C . TYR A 1 81 ? -14.343 -0.297 6.415 1.00 92.31 81 TYR A C 1
ATOM 703 O O . TYR A 1 81 ? -15.496 -0.184 5.991 1.00 92.31 81 TYR A O 1
ATOM 711 N N . ILE A 1 82 ? -14.058 -0.501 7.694 1.00 96.38 82 ILE A N 1
ATOM 712 C CA . ILE A 1 82 ? -15.068 -0.572 8.743 1.00 96.38 82 ILE A CA 1
ATOM 713 C C . ILE A 1 82 ? -15.235 0.810 9.348 1.00 96.38 82 ILE A C 1
ATOM 715 O O . ILE A 1 82 ? -14.254 1.435 9.741 1.00 96.38 82 ILE A O 1
ATOM 719 N N . LYS A 1 83 ? -16.483 1.262 9.479 1.00 95.50 83 LYS A N 1
ATOM 720 C CA . LYS A 1 83 ? -16.803 2.525 10.145 1.00 95.50 83 LYS A CA 1
ATOM 721 C C . LYS A 1 83 ? -17.919 2.338 11.153 1.00 95.50 83 LYS A C 1
ATOM 723 O O . LYS A 1 83 ? -18.929 1.696 10.854 1.00 95.50 83 LYS A O 1
ATOM 728 N N . ILE A 1 84 ? -17.751 2.954 12.316 1.00 95.44 84 ILE A N 1
ATOM 729 C CA . ILE A 1 84 ? -18.807 3.116 13.311 1.00 95.44 84 ILE A CA 1
ATOM 730 C C . ILE A 1 84 ? -19.040 4.608 13.484 1.00 95.44 84 ILE A C 1
ATOM 732 O O . ILE A 1 84 ? -18.099 5.385 13.635 1.00 95.44 84 ILE A O 1
ATOM 736 N N . LYS A 1 85 ? -20.309 5.005 13.431 1.00 93.31 85 LYS A N 1
ATOM 737 C CA . LYS A 1 85 ? -20.727 6.388 13.658 1.00 93.31 85 LYS A CA 1
ATOM 738 C C . LYS A 1 85 ? -21.821 6.436 14.701 1.00 93.31 85 LYS A C 1
ATOM 740 O O . LYS A 1 85 ? -22.676 5.550 14.738 1.00 93.31 85 LYS A O 1
ATOM 745 N N . LYS A 1 86 ? -21.824 7.486 15.523 1.00 94.00 86 LYS A N 1
ATOM 746 C CA . LYS A 1 86 ? -22.943 7.747 16.435 1.00 94.00 86 LYS A CA 1
ATOM 747 C C . LYS A 1 86 ? -24.224 7.922 15.618 1.00 94.00 86 LYS A C 1
ATOM 749 O O . LYS A 1 86 ? -24.229 8.609 14.594 1.00 94.00 86 LYS A O 1
ATOM 754 N N . ASN A 1 87 ? -25.305 7.290 16.058 1.00 93.44 87 ASN A N 1
ATOM 755 C CA . ASN A 1 87 ? -26.602 7.445 15.420 1.00 93.44 87 ASN A CA 1
ATOM 756 C C . ASN A 1 87 ? -27.156 8.841 15.736 1.00 93.44 87 ASN A C 1
ATOM 758 O O . ASN A 1 87 ? -27.739 9.042 16.792 1.00 93.44 87 ASN A O 1
ATOM 762 N N . ILE A 1 88 ? -26.950 9.818 14.852 1.00 92.25 88 ILE A N 1
ATOM 763 C CA . ILE A 1 88 ? -27.506 11.174 15.017 1.00 92.25 88 ILE A CA 1
ATOM 764 C C . ILE A 1 88 ? -28.800 11.324 14.212 1.00 92.25 88 ILE A C 1
ATOM 766 O O . ILE A 1 88 ? -29.788 11.820 14.736 1.00 92.25 88 ILE A O 1
ATOM 770 N N . ASN A 1 89 ? -28.807 10.857 12.960 1.00 89.44 89 ASN A N 1
ATOM 771 C CA . ASN A 1 89 ? -29.902 11.074 12.005 1.00 89.44 89 ASN A CA 1
ATOM 772 C C . ASN A 1 89 ? -30.527 9.762 11.487 1.00 89.44 89 ASN A C 1
ATOM 774 O O . ASN A 1 89 ? -31.190 9.767 10.452 1.00 89.44 89 ASN A O 1
ATOM 778 N N . GLY A 1 90 ? -30.286 8.629 12.153 1.00 90.44 90 GLY A N 1
ATOM 779 C CA . GLY A 1 90 ? -30.678 7.313 11.650 1.00 90.44 90 GLY A CA 1
ATOM 780 C C . GLY A 1 90 ? -29.840 6.838 10.457 1.00 90.44 90 GLY A C 1
ATOM 781 O O . GLY A 1 90 ? -28.784 7.393 10.140 1.00 90.44 90 GLY A O 1
ATOM 782 N N . CYS A 1 91 ? -30.308 5.783 9.788 1.00 90.75 91 CYS A N 1
ATOM 783 C CA . CYS A 1 91 ? -29.748 5.290 8.530 1.00 90.75 91 CYS A CA 1
ATOM 784 C C . CYS A 1 91 ? -30.834 4.698 7.625 1.00 90.75 91 CYS A C 1
ATOM 786 O O . CYS A 1 91 ? -31.922 4.345 8.077 1.00 90.75 91 CYS A O 1
ATOM 788 N N . SER A 1 92 ? -30.531 4.603 6.325 1.00 89.69 92 SER A N 1
ATOM 789 C CA . SER A 1 92 ? -31.465 4.064 5.332 1.00 89.69 92 SER A CA 1
ATOM 790 C C . SER A 1 92 ? -31.906 2.644 5.691 1.00 89.69 92 SER A C 1
ATOM 792 O O . SER A 1 92 ? -31.085 1.815 6.087 1.00 89.69 92 SER A O 1
ATOM 794 N N . GLY A 1 93 ? -33.202 2.380 5.531 1.00 91.50 93 GLY A N 1
ATOM 795 C CA . GLY A 1 93 ? -33.819 1.091 5.831 1.00 91.50 93 GLY A CA 1
ATOM 796 C C . GLY A 1 93 ? -34.235 0.893 7.289 1.00 91.50 93 GLY A C 1
ATOM 797 O O . GLY A 1 93 ? -34.799 -0.156 7.584 1.00 91.50 93 GLY A O 1
ATOM 798 N N . TYR A 1 94 ? -34.021 1.867 8.183 1.00 94.88 94 TYR A N 1
ATOM 799 C CA . TYR A 1 94 ? -34.387 1.754 9.599 1.00 94.88 94 TYR A CA 1
ATOM 800 C C . TYR A 1 94 ? -35.047 3.023 10.150 1.00 94.88 94 TYR A C 1
ATOM 802 O O . TYR A 1 94 ? -34.669 4.142 9.805 1.00 94.88 94 TYR A O 1
ATOM 810 N N . GLN A 1 95 ? -35.995 2.847 11.070 1.00 94.31 95 GLN A N 1
ATOM 811 C CA . GLN A 1 95 ? -36.526 3.904 11.930 1.00 94.31 95 GLN A CA 1
ATOM 812 C C . GLN A 1 95 ? -35.841 3.808 13.293 1.00 94.31 95 GLN A C 1
ATOM 814 O O . GLN A 1 95 ? -36.170 2.947 14.109 1.00 94.31 95 GLN A O 1
ATOM 819 N N . LEU A 1 96 ? -34.858 4.680 13.517 1.00 94.94 96 LEU A N 1
ATOM 820 C CA . LEU A 1 96 ? -34.050 4.701 14.734 1.00 94.94 96 LEU A CA 1
ATOM 821 C C . LEU A 1 96 ? -34.314 5.976 15.529 1.00 94.94 96 LEU A C 1
ATOM 823 O O . LEU A 1 96 ? -34.482 7.049 14.950 1.00 94.94 96 LEU A O 1
ATOM 827 N N . THR A 1 97 ? -34.269 5.872 16.855 1.00 93.56 97 THR A N 1
ATOM 828 C CA . THR A 1 97 ? -34.292 7.040 17.739 1.00 93.56 97 THR A CA 1
ATOM 829 C C . THR A 1 97 ? -32.976 7.814 17.598 1.00 93.56 97 THR A C 1
ATOM 831 O O . THR A 1 97 ? -31.912 7.227 17.811 1.00 93.56 97 THR A O 1
ATOM 834 N N . PRO A 1 98 ? -32.997 9.113 17.251 1.00 93.31 98 PRO A N 1
ATOM 835 C CA . PRO A 1 98 ? -31.798 9.947 17.234 1.00 93.31 98 PRO A CA 1
ATOM 836 C C . PRO A 1 98 ? -31.042 9.906 18.567 1.00 93.31 98 PRO A C 1
ATOM 838 O O . PRO A 1 98 ? -31.636 10.020 19.636 1.00 93.31 98 PRO A O 1
ATOM 841 N N . GLY A 1 99 ? -29.724 9.756 18.506 1.00 90.00 99 GLY A N 1
ATOM 842 C CA . GLY A 1 99 ? -28.831 9.661 19.662 1.00 90.00 99 GLY A CA 1
ATOM 843 C C . GLY A 1 99 ? -28.685 8.257 20.256 1.00 90.00 99 GLY A C 1
ATOM 844 O O . GLY A 1 99 ? -27.784 8.050 21.070 1.00 90.00 99 GLY A O 1
ATOM 845 N N . ASP A 1 100 ? -29.520 7.295 19.857 1.00 93.00 100 ASP A N 1
ATOM 846 C CA . ASP A 1 100 ? -29.505 5.944 20.413 1.00 93.00 100 ASP A CA 1
ATOM 847 C C . ASP A 1 100 ? -28.544 5.020 19.655 1.00 93.00 100 ASP A C 1
ATOM 849 O O . ASP A 1 100 ? -28.777 4.634 18.503 1.00 93.00 100 ASP A O 1
ATOM 853 N N . GLY A 1 101 ? -27.457 4.653 20.330 1.00 94.00 101 GLY A N 1
ATOM 854 C CA . GLY A 1 101 ? -26.462 3.718 19.829 1.00 94.00 101 GLY A CA 1
ATOM 855 C C . GLY A 1 101 ? -25.637 4.247 18.653 1.00 94.00 101 GLY A C 1
ATOM 856 O O . GLY A 1 101 ? -25.405 5.447 18.477 1.00 94.00 101 GLY A O 1
ATOM 857 N N . TYR A 1 102 ? -25.151 3.302 17.857 1.00 95.94 102 TYR A N 1
ATOM 858 C CA . TYR A 1 102 ? -24.202 3.514 16.775 1.00 95.94 102 TYR A CA 1
ATOM 859 C C . TYR A 1 102 ? -24.623 2.738 15.528 1.00 95.94 102 TYR A C 1
ATOM 861 O O . TYR A 1 102 ? -25.386 1.777 15.599 1.00 95.94 102 TYR A O 1
ATOM 869 N N . ILE A 1 103 ? -24.103 3.146 14.376 1.00 95.81 103 ILE A N 1
ATOM 870 C CA . ILE A 1 103 ? -24.340 2.499 13.088 1.00 95.81 103 ILE A CA 1
ATOM 871 C C . ILE A 1 103 ? -23.008 1.944 12.592 1.00 95.81 103 ILE A C 1
ATOM 873 O O . ILE A 1 103 ? -22.087 2.706 12.293 1.00 95.81 103 ILE A O 1
ATOM 877 N N . LEU A 1 104 ? -22.918 0.617 12.502 1.00 96.50 104 LEU A N 1
ATOM 878 C CA . LEU A 1 104 ? -21.797 -0.089 11.891 1.00 96.50 104 LEU A CA 1
ATOM 879 C C . LEU A 1 104 ? -22.022 -0.205 10.382 1.00 96.50 104 LEU A C 1
ATOM 881 O O . LEU A 1 104 ? -23.074 -0.652 9.920 1.00 96.50 104 LEU A O 1
ATOM 885 N N . THR A 1 105 ? -20.996 0.143 9.619 1.00 95.50 105 THR A N 1
ATOM 886 C CA . THR A 1 105 ? -20.941 -0.031 8.167 1.00 95.50 105 THR A CA 1
ATOM 887 C C . THR A 1 105 ? -19.605 -0.642 7.777 1.00 95.50 105 THR A C 1
ATOM 889 O O . THR A 1 105 ? -18.604 -0.464 8.472 1.00 95.50 105 THR A O 1
ATOM 892 N N . ALA A 1 106 ? -19.589 -1.357 6.659 1.00 95.12 106 ALA A N 1
ATOM 893 C CA . ALA A 1 106 ? -18.354 -1.790 6.034 1.00 95.12 106 ALA A CA 1
ATOM 894 C C . ALA A 1 106 ? -18.456 -1.623 4.522 1.00 95.12 106 ALA A C 1
ATOM 896 O O . ALA A 1 106 ? -19.484 -1.954 3.927 1.00 95.12 106 ALA A O 1
ATOM 897 N N . THR A 1 107 ? -17.377 -1.153 3.910 1.00 92.75 107 THR A N 1
ATOM 898 C CA . THR A 1 107 ? -17.243 -1.035 2.457 1.00 92.75 107 THR A CA 1
ATOM 899 C C . THR A 1 107 ? -16.242 -2.065 1.958 1.00 92.75 107 THR A C 1
ATOM 901 O O . THR A 1 107 ? -15.194 -2.281 2.568 1.00 92.75 107 THR A O 1
ATOM 904 N N . ASN A 1 108 ? -16.567 -2.715 0.848 1.00 90.12 108 ASN A N 1
ATOM 905 C CA . ASN A 1 108 ? -15.642 -3.563 0.122 1.00 90.12 108 ASN A CA 1
ATOM 906 C C . ASN A 1 108 ? -14.635 -2.682 -0.626 1.00 90.12 108 ASN A C 1
ATOM 908 O O . ASN A 1 108 ? -15.021 -1.969 -1.547 1.00 90.12 108 ASN A O 1
ATOM 912 N N . GLY A 1 109 ? -13.361 -2.721 -0.238 1.00 80.94 109 GLY A N 1
ATOM 913 C CA . GLY A 1 109 ? -12.325 -1.895 -0.856 1.00 80.94 109 GLY A CA 1
ATOM 914 C C . GLY A 1 109 ? -11.970 -2.301 -2.289 1.00 80.94 109 GLY A C 1
ATOM 915 O O . GLY A 1 109 ? -11.418 -1.495 -3.028 1.00 80.94 109 GLY A O 1
ATOM 916 N N . ASP A 1 110 ? -12.344 -3.505 -2.736 1.00 77.62 110 ASP A N 1
ATOM 917 C CA . ASP A 1 110 ? -12.153 -3.906 -4.133 1.00 77.62 110 ASP A CA 1
ATOM 918 C C . ASP A 1 110 ? -13.210 -3.314 -5.065 1.00 77.62 110 ASP A C 1
ATOM 920 O O . ASP A 1 110 ? -12.901 -2.984 -6.207 1.00 77.62 110 ASP A O 1
ATOM 924 N N . THR A 1 111 ? -14.455 -3.198 -4.597 1.00 84.06 111 THR A N 1
ATOM 925 C CA . THR A 1 111 ? -15.598 -2.791 -5.434 1.00 84.06 111 THR A CA 1
ATOM 926 C C . THR A 1 111 ? -16.150 -1.408 -5.096 1.00 84.06 111 THR A C 1
ATOM 928 O O . THR A 1 111 ? -16.985 -0.887 -5.833 1.00 84.06 111 THR A O 1
ATOM 931 N N . GLY A 1 112 ? -15.751 -0.831 -3.960 1.00 83.75 112 GLY A N 1
ATOM 932 C CA . GLY A 1 112 ? -16.325 0.392 -3.395 1.00 83.75 112 GLY A CA 1
ATOM 933 C C . GLY A 1 112 ? -17.762 0.236 -2.881 1.00 83.75 112 GLY A C 1
ATOM 934 O O . GLY A 1 112 ? -18.347 1.204 -2.401 1.00 83.75 112 GLY A O 1
ATOM 935 N N . GLN A 1 113 ? -18.351 -0.960 -2.972 1.00 91.00 113 GLN A N 1
ATOM 936 C CA . GLN A 1 113 ? -19.744 -1.204 -2.596 1.00 91.00 113 GLN A CA 1
ATOM 937 C C . GLN A 1 113 ? -19.879 -1.547 -1.108 1.00 91.00 113 GLN A C 1
ATOM 939 O O . GLN A 1 113 ? -18.943 -2.100 -0.520 1.00 91.00 113 GLN A O 1
ATOM 944 N N . PRO A 1 114 ? -21.044 -1.293 -0.485 1.00 93.19 114 PRO A N 1
ATOM 945 C CA . PRO A 1 114 ? -21.320 -1.780 0.861 1.00 93.19 114 PRO A CA 1
ATOM 946 C C . PRO A 1 114 ? -21.109 -3.298 0.958 1.00 93.19 114 PRO A C 1
ATOM 948 O O . PRO A 1 114 ? -21.666 -4.067 0.177 1.00 93.19 114 PRO A O 1
ATOM 951 N N . GLN A 1 115 ? -20.311 -3.738 1.931 1.00 92.06 115 GLN A N 1
ATOM 952 C CA . GLN A 1 115 ? -20.069 -5.158 2.202 1.00 92.06 115 GLN A CA 1
ATOM 953 C C . GLN A 1 115 ? -21.303 -5.822 2.828 1.00 92.06 115 GLN A C 1
ATOM 955 O O . GLN A 1 115 ? -21.574 -6.998 2.590 1.00 92.06 115 GLN A O 1
ATOM 960 N N . PHE A 1 116 ? -22.035 -5.074 3.651 1.00 91.75 116 PHE A N 1
ATOM 961 C CA . PHE A 1 116 ? -23.301 -5.479 4.248 1.00 91.75 116 PHE A CA 1
ATOM 962 C C . PHE A 1 116 ? -24.174 -4.249 4.526 1.00 91.75 116 PHE A C 1
ATOM 964 O O . PHE A 1 116 ? -23.675 -3.126 4.618 1.00 91.75 116 PHE A O 1
ATOM 971 N N . ALA A 1 117 ? -25.484 -4.467 4.674 1.00 91.69 117 ALA A N 1
ATOM 972 C CA . ALA A 1 117 ? -26.421 -3.420 5.078 1.00 91.69 117 ALA A CA 1
ATOM 973 C C . ALA A 1 117 ? -26.054 -2.857 6.465 1.00 91.69 117 ALA A C 1
ATOM 975 O O . ALA A 1 117 ? -25.693 -3.654 7.336 1.00 91.69 117 ALA A O 1
ATOM 976 N N . PRO A 1 118 ? -26.180 -1.534 6.700 1.00 94.00 118 PRO A N 1
ATOM 977 C CA . PRO A 1 118 ? -25.857 -0.919 7.984 1.00 94.00 118 PRO A CA 1
ATOM 978 C C . PRO A 1 118 ? -26.477 -1.668 9.166 1.00 94.00 118 PRO A C 1
ATOM 980 O O . PRO A 1 118 ? -27.621 -2.123 9.093 1.00 94.00 118 PRO A O 1
ATOM 983 N N . LYS A 1 119 ? -25.713 -1.798 10.252 1.00 94.88 119 LYS A N 1
ATOM 984 C CA . LYS A 1 119 ? -26.118 -2.518 11.463 1.00 94.88 119 LYS A CA 1
ATOM 985 C C . LYS A 1 119 ? -26.221 -1.534 12.636 1.00 94.88 119 LYS A C 1
ATOM 987 O O . LYS A 1 119 ? -25.182 -1.104 13.140 1.00 94.88 119 LYS A O 1
ATOM 992 N N . PRO A 1 120 ? -27.435 -1.156 13.069 1.00 96.56 120 PRO A N 1
ATOM 993 C CA . PRO A 1 120 ? -27.647 -0.446 14.329 1.00 96.56 120 PRO A CA 1
ATOM 994 C C . PRO A 1 120 ? -27.188 -1.303 15.514 1.00 96.56 120 PRO A C 1
ATOM 996 O O . PRO A 1 120 ? -27.568 -2.469 15.613 1.00 96.56 120 PRO A O 1
ATOM 999 N N . MET A 1 121 ? -26.367 -0.746 16.405 1.00 96.88 121 MET A N 1
ATOM 1000 C CA . MET A 1 121 ? -25.819 -1.461 17.561 1.00 96.88 121 MET A CA 1
ATOM 1001 C C . MET A 1 121 ? -25.683 -0.569 18.801 1.00 96.88 121 MET A C 1
ATOM 1003 O O . MET A 1 121 ? -25.545 0.649 18.696 1.00 96.88 121 MET A O 1
ATOM 1007 N N . ARG A 1 122 ? -25.671 -1.179 19.990 1.00 96.50 122 ARG A N 1
ATOM 1008 C CA . ARG A 1 122 ? -25.362 -0.529 21.276 1.00 96.50 122 ARG A CA 1
ATOM 1009 C C . ARG A 1 122 ? -24.135 -1.168 21.912 1.00 96.50 122 ARG A C 1
ATOM 1011 O O . ARG A 1 122 ? -23.905 -2.363 21.744 1.00 96.50 122 ARG A O 1
ATOM 1018 N N . VAL A 1 123 ? -23.364 -0.382 22.657 1.00 96.31 123 VAL A N 1
ATOM 1019 C CA . VAL A 1 123 ? -22.241 -0.899 23.448 1.00 96.31 123 VAL A CA 1
ATOM 1020 C C . VAL A 1 123 ? -22.798 -1.761 24.577 1.00 96.31 123 VAL A C 1
ATOM 1022 O O . VAL A 1 123 ? -23.662 -1.319 25.330 1.00 96.31 123 VAL A O 1
ATOM 1025 N N . VAL A 1 124 ? -22.312 -2.996 24.685 1.00 96.31 124 VAL A N 1
ATOM 1026 C CA . VAL A 1 124 ? -22.644 -3.916 25.788 1.00 96.31 124 VAL A CA 1
ATOM 1027 C C . VAL A 1 124 ? -21.437 -4.209 26.677 1.00 96.31 124 VAL A C 1
ATOM 1029 O O . VAL A 1 124 ? -21.597 -4.660 27.808 1.00 96.31 124 VAL A O 1
ATOM 1032 N N . LYS A 1 125 ? -20.221 -3.943 26.186 1.00 94.62 125 LYS A N 1
ATOM 1033 C CA . LYS A 1 125 ? -18.975 -4.067 26.947 1.00 94.62 125 LYS A CA 1
ATOM 1034 C C . LYS A 1 125 ? -17.959 -3.050 26.445 1.00 94.62 125 LYS A C 1
ATOM 1036 O O . LYS A 1 125 ? -17.761 -2.930 25.240 1.00 94.62 125 LYS A O 1
ATOM 1041 N N . PHE A 1 126 ? -17.272 -2.395 27.374 1.00 92.12 126 PHE A N 1
ATOM 1042 C CA . PHE A 1 126 ? -16.152 -1.505 27.088 1.00 92.12 126 PHE A CA 1
ATOM 1043 C C . PHE A 1 126 ? -15.053 -1.740 28.128 1.00 92.12 126 PHE A C 1
ATOM 1045 O O . PHE A 1 126 ? -15.265 -1.517 29.319 1.00 92.12 126 PHE A O 1
ATOM 1052 N N . SER A 1 127 ? -13.897 -2.257 27.710 1.00 90.06 127 SER A N 1
ATOM 1053 C CA . SER A 1 127 ? -12.795 -2.599 28.622 1.00 90.06 127 SER A CA 1
ATOM 1054 C C . SER A 1 127 ? -11.448 -2.040 28.143 1.00 90.06 127 SER A C 1
ATOM 1056 O O . SER A 1 127 ? -11.408 -1.056 27.419 1.00 90.06 127 SER A O 1
ATOM 1058 N N . ASN A 1 128 ? -10.327 -2.622 28.580 1.00 84.62 128 ASN A N 1
ATOM 1059 C CA . ASN A 1 128 ? -8.994 -2.346 28.029 1.00 84.62 128 ASN A CA 1
ATOM 1060 C C . ASN A 1 128 ? -8.488 -3.480 27.124 1.00 84.62 128 ASN A C 1
ATOM 1062 O O . ASN A 1 128 ? -7.378 -3.386 26.611 1.00 84.62 128 ASN A O 1
ATOM 1066 N N . THR A 1 129 ? -9.298 -4.522 26.874 1.00 88.06 129 THR A N 1
ATOM 1067 C CA . THR A 1 129 ? -9.008 -5.587 25.880 1.00 88.06 129 THR A CA 1
ATOM 1068 C C . THR A 1 129 ? -10.051 -5.729 24.759 1.00 88.06 129 THR A C 1
ATOM 1070 O O . THR A 1 129 ? -9.721 -6.216 23.682 1.00 88.06 129 THR A O 1
ATOM 1073 N N . GLU A 1 130 ? -11.279 -5.244 24.973 1.00 94.69 130 GLU A N 1
ATOM 1074 C CA . GLU A 1 130 ? -12.374 -5.384 24.012 1.00 94.69 130 GLU A CA 1
ATOM 1075 C C . GLU A 1 130 ? -13.440 -4.285 24.169 1.00 94.69 130 GLU A C 1
ATOM 1077 O O . GLU A 1 130 ? -13.816 -3.935 25.294 1.00 94.69 130 GLU A O 1
ATOM 1082 N N . ILE A 1 131 ? -13.987 -3.819 23.042 1.00 95.50 131 ILE A N 1
ATOM 1083 C CA . ILE A 1 131 ? -15.333 -3.222 22.972 1.00 95.50 131 ILE A CA 1
ATOM 1084 C C . ILE A 1 131 ? -16.237 -4.208 22.261 1.00 95.50 131 ILE A C 1
ATOM 1086 O O . ILE A 1 131 ? -15.914 -4.603 21.147 1.00 95.50 131 ILE A O 1
ATOM 1090 N N . LEU A 1 132 ? -17.379 -4.542 22.856 1.00 97.62 132 LEU A N 1
ATOM 1091 C CA . LEU A 1 132 ? -18.425 -5.313 22.192 1.00 97.62 132 LEU A CA 1
ATOM 1092 C C . LEU A 1 132 ? -19.648 -4.425 21.990 1.00 97.62 132 LEU A C 1
ATOM 1094 O O . LEU A 1 132 ? -20.198 -3.869 22.947 1.00 97.62 132 LEU A O 1
ATOM 1098 N N . LEU A 1 133 ? -20.087 -4.334 20.741 1.00 98.12 133 LEU A N 1
ATOM 1099 C CA . LEU A 1 133 ? -21.376 -3.790 20.356 1.00 98.12 133 LEU A CA 1
ATOM 1100 C C . LEU A 1 133 ? -22.324 -4.938 19.998 1.00 98.12 133 LEU A C 1
ATOM 1102 O O . LEU A 1 133 ? -21.898 -5.950 19.444 1.00 98.12 133 LEU A O 1
ATOM 1106 N N . LYS A 1 134 ? -23.612 -4.788 20.301 1.00 98.19 134 LYS A N 1
ATOM 1107 C CA . LYS A 1 134 ? -24.647 -5.764 19.953 1.00 98.19 134 LYS A CA 1
ATOM 1108 C C . LYS A 1 134 ? -25.817 -5.076 19.269 1.00 98.19 134 LYS A C 1
ATOM 1110 O O . LYS A 1 134 ? -26.188 -3.961 19.648 1.00 98.19 134 LYS A O 1
ATOM 1115 N N . GLY A 1 135 ? -26.382 -5.725 18.256 1.00 97.25 135 GLY A N 1
ATOM 1116 C CA . GLY A 1 135 ? -27.632 -5.278 17.659 1.00 97.25 135 GLY A CA 1
ATOM 1117 C C . GLY A 1 135 ? -28.793 -5.351 18.652 1.00 97.25 135 GLY A C 1
ATOM 1118 O O . GLY A 1 135 ? -28.704 -5.970 19.715 1.00 97.25 135 GLY A O 1
ATOM 1119 N N . TYR A 1 136 ? -29.878 -4.666 18.319 1.00 96.25 136 TYR A N 1
ATOM 1120 C CA . TYR A 1 136 ? -31.089 -4.590 19.129 1.00 96.25 136 TYR A CA 1
ATOM 1121 C C . TYR A 1 136 ? -32.321 -4.565 18.218 1.00 96.25 136 TYR A C 1
ATOM 1123 O O . TYR A 1 136 ? -32.185 -4.358 17.011 1.00 96.25 136 TYR A O 1
ATOM 1131 N N . CYS A 1 137 ? -33.511 -4.779 18.781 1.00 95.38 137 CYS A N 1
ATOM 1132 C CA . CYS A 1 137 ? -34.758 -4.698 18.024 1.00 95.38 137 CYS A CA 1
ATOM 1133 C C . CYS A 1 137 ? -34.963 -3.300 17.432 1.00 95.38 137 CYS A C 1
ATOM 1135 O O . CYS A 1 137 ? -34.916 -2.302 18.154 1.00 95.38 137 CYS A O 1
ATOM 1137 N N . VAL A 1 138 ? -35.217 -3.240 16.127 1.00 94.44 138 VAL A N 1
ATOM 1138 C CA . VAL A 1 138 ? -35.441 -1.999 15.375 1.00 94.44 138 VAL A CA 1
ATOM 1139 C C . VAL A 1 138 ? -36.611 -2.162 14.410 1.00 94.44 138 VAL A C 1
ATOM 1141 O O . VAL A 1 138 ? -36.880 -3.262 13.935 1.00 94.44 138 VAL A O 1
ATOM 1144 N N . SER A 1 139 ? -37.279 -1.059 14.071 1.00 95.25 139 SER A N 1
ATOM 1145 C CA . SER A 1 139 ? -38.218 -1.029 12.945 1.00 95.25 139 SER A CA 1
ATOM 1146 C C . SER A 1 139 ? -37.423 -0.883 11.645 1.00 95.25 139 SER A C 1
ATOM 1148 O O . SER A 1 139 ? -36.702 0.101 11.454 1.00 95.25 139 SER A O 1
ATOM 1150 N N . ALA A 1 140 ? -37.514 -1.878 10.767 1.00 93.94 140 ALA A N 1
ATOM 1151 C CA . ALA A 1 140 ? -36.772 -1.957 9.516 1.00 93.94 140 ALA A CA 1
ATOM 1152 C C . ALA A 1 140 ? -37.714 -2.030 8.310 1.00 93.94 140 ALA A C 1
ATOM 1154 O O . ALA A 1 140 ? -38.813 -2.586 8.380 1.00 93.94 140 ALA A O 1
ATOM 1155 N N . GLN A 1 141 ? -37.275 -1.474 7.184 1.00 94.50 141 GLN A N 1
ATOM 1156 C CA . GLN A 1 141 ? -38.019 -1.511 5.934 1.00 94.50 141 GLN A CA 1
ATOM 1157 C C . GLN A 1 141 ? -37.817 -2.862 5.244 1.00 94.50 141 GLN A C 1
ATOM 1159 O O . GLN A 1 141 ? -36.703 -3.234 4.878 1.00 94.50 141 GLN A O 1
ATOM 1164 N N . THR A 1 142 ? -38.914 -3.579 5.025 1.00 89.56 142 THR A N 1
ATOM 1165 C CA . THR A 1 142 ? -38.948 -4.872 4.331 1.00 89.56 142 THR A CA 1
ATOM 1166 C C . THR A 1 142 ? -39.833 -4.783 3.082 1.00 89.56 142 THR A C 1
ATOM 1168 O O . THR A 1 142 ? -40.572 -3.804 2.924 1.00 89.56 142 THR A O 1
ATOM 1171 N N . PRO A 1 143 ? -39.845 -5.806 2.205 1.00 92.69 143 PRO A N 1
ATOM 1172 C CA . PRO A 1 143 ? -40.813 -5.883 1.107 1.00 92.69 143 PRO A CA 1
ATOM 1173 C C . PRO A 1 143 ? -42.286 -5.840 1.553 1.00 92.69 143 PRO A C 1
ATOM 1175 O O . PRO A 1 143 ? -43.153 -5.534 0.741 1.00 92.69 143 PRO A O 1
ATOM 1178 N N . PHE A 1 144 ? -42.573 -6.119 2.829 1.00 92.94 144 PHE A N 1
ATOM 1179 C CA . PHE A 1 144 ? -43.917 -6.097 3.415 1.00 92.94 144 PHE A CA 1
ATOM 1180 C C . PHE A 1 144 ? -44.208 -4.816 4.217 1.00 92.94 144 PHE A C 1
ATOM 1182 O O . PHE A 1 144 ? -45.218 -4.741 4.913 1.00 92.94 144 PHE A O 1
ATOM 1189 N N . GLY A 1 145 ? -43.338 -3.804 4.129 1.00 93.12 145 GLY A N 1
ATOM 1190 C CA . GLY A 1 145 ? -43.436 -2.557 4.888 1.00 93.12 145 GLY A CA 1
ATOM 1191 C C . GLY A 1 145 ? -42.525 -2.528 6.116 1.00 93.12 145 GLY A C 1
ATOM 1192 O O . GLY A 1 145 ? -41.543 -3.269 6.198 1.00 93.12 145 GLY A O 1
ATOM 1193 N N . TRP A 1 146 ? -42.828 -1.629 7.052 1.00 94.88 146 TRP A N 1
ATOM 1194 C CA . TRP A 1 146 ? -42.079 -1.480 8.301 1.00 94.88 146 TRP A CA 1
ATOM 1195 C C . TRP A 1 146 ? -42.408 -2.625 9.258 1.00 94.88 146 TRP A C 1
ATOM 1197 O O . TRP A 1 146 ? -43.572 -2.835 9.595 1.00 94.88 146 TRP A O 1
ATOM 1207 N N . GLN A 1 147 ? -41.386 -3.366 9.675 1.00 96.06 147 GLN A N 1
ATOM 1208 C CA . GLN A 1 147 ? -41.513 -4.498 10.590 1.00 96.06 147 GLN A CA 1
ATOM 1209 C C . GLN A 1 147 ? -40.472 -4.394 11.700 1.00 96.06 147 GLN A C 1
ATOM 1211 O O . GLN A 1 147 ? -39.362 -3.914 11.470 1.00 96.06 147 GLN A O 1
ATOM 1216 N N . GLU A 1 148 ? -40.813 -4.874 12.893 1.00 95.44 148 GLU A N 1
ATOM 1217 C CA . GLU A 1 148 ? -39.821 -5.062 13.948 1.00 95.44 148 GLU A CA 1
ATOM 1218 C C . GLU A 1 148 ? -38.916 -6.247 13.598 1.00 95.44 148 GLU A C 1
ATOM 1220 O O . GLU A 1 148 ? -39.386 -7.361 13.366 1.00 95.44 148 GLU A O 1
ATOM 1225 N N . ILE A 1 149 ? -37.611 -5.993 13.553 1.00 92.50 149 ILE A N 1
ATOM 1226 C CA . ILE A 1 149 ? -36.576 -6.998 13.326 1.00 92.50 149 ILE A CA 1
ATOM 1227 C C . ILE A 1 149 ? -35.634 -6.978 14.520 1.00 92.50 149 ILE A C 1
ATOM 1229 O O . ILE A 1 149 ? -35.092 -5.928 14.875 1.00 92.50 149 ILE A O 1
ATOM 1233 N N . ASP A 1 150 ? -35.406 -8.148 15.113 1.00 93.94 150 ASP A N 1
ATOM 1234 C CA . ASP A 1 150 ? -34.355 -8.311 16.108 1.00 93.94 150 ASP A CA 1
ATOM 1235 C C . ASP A 1 150 ? -32.992 -8.450 15.418 1.00 93.94 150 ASP A C 1
ATOM 1237 O O . ASP A 1 150 ? -32.756 -9.367 14.633 1.00 93.94 150 ASP A O 1
ATOM 1241 N N . LEU A 1 151 ? -32.089 -7.510 15.695 1.00 94.50 151 LEU A N 1
ATOM 1242 C CA . LEU A 1 151 ? -30.708 -7.554 15.221 1.00 94.50 151 LEU A CA 1
ATOM 1243 C C . LEU A 1 151 ? -29.736 -8.075 16.284 1.00 94.50 151 LEU A C 1
ATOM 1245 O O . LEU A 1 151 ? -28.528 -8.031 16.056 1.00 94.50 151 LEU A O 1
ATOM 1249 N N . SER A 1 152 ? -30.225 -8.559 17.429 1.00 95.50 152 SER A N 1
ATOM 1250 C CA . SER A 1 152 ? -29.400 -9.069 18.528 1.00 95.50 152 SER A CA 1
ATOM 1251 C C . SER A 1 152 ? -28.583 -10.315 18.164 1.00 95.50 152 SER A C 1
ATOM 1253 O O . SER A 1 152 ? -27.584 -10.600 18.828 1.00 95.50 152 SER A O 1
ATOM 1255 N N . ASP A 1 153 ? -28.918 -10.979 17.055 1.00 95.25 153 ASP A N 1
ATOM 1256 C CA . ASP A 1 153 ? -28.106 -12.027 16.427 1.00 95.25 153 ASP A CA 1
ATOM 1257 C C . ASP A 1 153 ? -26.795 -11.504 15.821 1.00 95.25 153 ASP A C 1
ATOM 1259 O O . ASP A 1 153 ? -25.909 -12.289 15.489 1.00 95.25 153 ASP A O 1
ATOM 1263 N N . TYR A 1 154 ? -26.629 -10.185 15.703 1.00 97.62 154 TYR A N 1
ATOM 1264 C CA . TYR A 1 154 ? -25.383 -9.561 15.275 1.00 97.62 154 TYR A CA 1
ATOM 1265 C C . TYR A 1 154 ? -24.638 -8.937 16.456 1.00 97.62 154 TYR A C 1
ATOM 1267 O O . TYR A 1 154 ? -25.201 -8.185 17.257 1.00 97.62 154 TYR A O 1
ATOM 1275 N N . GLY A 1 155 ? -23.335 -9.191 16.515 1.00 98.25 155 GLY A N 1
ATOM 1276 C CA . GLY A 1 155 ? -22.404 -8.532 17.428 1.00 98.25 155 GLY A CA 1
ATOM 1277 C C . GLY A 1 155 ? -21.198 -7.983 16.679 1.00 98.25 155 GLY A C 1
ATOM 1278 O O . GLY A 1 155 ? -20.891 -8.427 15.575 1.00 98.25 155 GLY A O 1
ATOM 1279 N N . PHE A 1 156 ? -20.501 -7.024 17.272 1.00 98.44 156 PHE A N 1
ATOM 1280 C CA . PHE A 1 156 ? -19.264 -6.497 16.717 1.00 98.44 156 PHE A CA 1
ATOM 1281 C C . PHE A 1 156 ? -18.241 -6.231 17.814 1.00 98.44 156 PHE A C 1
ATOM 1283 O O . PHE A 1 156 ? -18.460 -5.360 18.658 1.00 98.44 156 PHE A O 1
ATOM 1290 N N . SER A 1 157 ? -17.128 -6.961 17.783 1.00 98.19 157 SER A N 1
ATOM 1291 C CA . SER A 1 157 ? -16.023 -6.768 18.719 1.00 98.19 157 SER A CA 1
ATOM 1292 C C . SER A 1 157 ? -14.877 -5.991 18.085 1.00 98.19 157 SER A C 1
ATOM 1294 O O . SER A 1 157 ? -14.424 -6.303 16.984 1.00 98.19 157 SER A O 1
ATOM 1296 N N . ILE A 1 158 ? -14.363 -5.006 18.816 1.00 97.06 158 ILE A N 1
ATOM 1297 C CA . ILE A 1 158 ? -13.106 -4.309 18.533 1.00 97.06 158 ILE A CA 1
ATOM 1298 C C . ILE A 1 158 ? -12.084 -4.843 19.529 1.00 97.06 158 ILE A C 1
ATOM 1300 O O . ILE A 1 158 ? -12.216 -4.616 20.734 1.00 97.06 158 ILE A O 1
ATOM 1304 N N . ILE A 1 159 ? -11.083 -5.567 19.032 1.00 95.06 159 ILE A N 1
ATOM 1305 C CA . ILE A 1 159 ? -10.040 -6.178 19.855 1.00 95.06 159 ILE A CA 1
ATOM 1306 C C . ILE A 1 159 ? -8.790 -5.311 19.786 1.00 95.06 159 ILE A C 1
ATOM 1308 O O . ILE A 1 159 ? -8.238 -5.077 18.708 1.00 95.06 159 ILE A O 1
ATOM 1312 N N . TRP A 1 160 ? -8.311 -4.868 20.942 1.00 86.31 160 TRP A N 1
ATOM 1313 C CA . TRP A 1 160 ? -7.078 -4.094 21.056 1.00 86.31 160 TRP A CA 1
ATOM 1314 C C . TRP A 1 160 ? -6.070 -4.796 21.969 1.00 86.31 160 TRP A C 1
ATOM 1316 O O . TRP A 1 160 ? -6.409 -5.581 22.856 1.00 86.31 160 TRP A O 1
ATOM 1326 N N . GLN A 1 161 ? -4.798 -4.494 21.752 1.00 77.06 161 GLN A N 1
ATOM 1327 C CA . GLN A 1 161 ? -3.700 -4.930 22.600 1.00 77.06 161 GLN A CA 1
ATOM 1328 C C . GLN A 1 161 ? -2.670 -3.807 22.642 1.00 77.06 161 GLN A C 1
ATOM 1330 O O . GLN A 1 161 ? -2.312 -3.257 21.602 1.00 77.06 161 GLN A O 1
ATOM 1335 N N . ASN A 1 162 ? -2.222 -3.436 23.845 1.00 72.56 162 ASN A N 1
ATOM 1336 C CA . ASN A 1 162 ? -1.247 -2.360 24.065 1.00 72.56 162 ASN A CA 1
ATOM 1337 C C . ASN A 1 162 ? -1.638 -1.018 23.408 1.00 72.56 162 ASN A C 1
ATOM 1339 O O . ASN A 1 162 ? -0.790 -0.307 22.880 1.00 72.56 162 ASN A O 1
ATOM 1343 N N . GLY A 1 163 ? -2.934 -0.682 23.413 1.00 69.19 163 GLY A N 1
ATOM 1344 C CA . GLY A 1 163 ? -3.448 0.560 22.824 1.00 69.19 163 GLY A CA 1
ATOM 1345 C C . GLY A 1 163 ? -3.588 0.552 21.297 1.00 69.19 163 GLY A C 1
ATOM 1346 O O . GLY A 1 163 ? -3.982 1.565 20.731 1.00 69.19 163 GLY A O 1
ATOM 1347 N N . ILE A 1 164 ? -3.310 -0.575 20.631 1.00 76.69 164 ILE A N 1
ATOM 1348 C CA . ILE A 1 164 ? -3.424 -0.733 19.175 1.00 76.69 164 ILE A CA 1
ATOM 1349 C C . ILE A 1 164 ? -4.570 -1.695 18.857 1.00 76.69 164 ILE A C 1
ATOM 1351 O O . ILE A 1 164 ? -4.648 -2.781 19.438 1.00 76.69 164 ILE A O 1
ATOM 1355 N N . ILE A 1 165 ? -5.443 -1.319 17.919 1.00 85.44 165 ILE A N 1
ATOM 1356 C CA . ILE A 1 165 ? -6.500 -2.199 17.400 1.00 85.44 165 ILE A CA 1
ATOM 1357 C C . ILE A 1 165 ? -5.840 -3.307 16.576 1.00 85.44 165 ILE A C 1
ATOM 1359 O O . ILE A 1 165 ? -5.181 -3.033 15.577 1.00 85.44 165 ILE A O 1
ATOM 1363 N N . GLN A 1 166 ? -6.017 -4.554 17.003 1.00 86.94 166 GLN A N 1
ATOM 1364 C CA . GLN A 1 166 ? -5.439 -5.727 16.345 1.00 86.94 166 GLN A CA 1
ATOM 1365 C C . GLN A 1 166 ? -6.357 -6.239 15.238 1.00 86.94 166 GLN A C 1
ATOM 1367 O O . GLN A 1 166 ? -5.932 -6.483 14.109 1.00 86.94 166 GLN A O 1
ATOM 1372 N N . LYS A 1 167 ? -7.638 -6.395 15.576 1.00 93.81 167 LYS A N 1
ATOM 1373 C CA . LYS A 1 167 ? -8.668 -6.898 14.674 1.00 93.81 167 LYS A CA 1
ATOM 1374 C C . LYS A 1 167 ? -10.047 -6.435 15.108 1.00 93.81 167 LYS A C 1
ATOM 1376 O O . LYS A 1 167 ? -10.269 -6.078 16.266 1.00 93.81 167 LYS A O 1
ATOM 1381 N N . CYS A 1 168 ? -10.974 -6.509 14.171 1.00 97.00 168 CYS A N 1
ATOM 1382 C CA . CYS A 1 168 ? -12.395 -6.392 14.429 1.00 97.00 168 CYS A CA 1
ATOM 1383 C C . CYS A 1 168 ? -13.095 -7.699 14.071 1.00 97.00 168 CYS A C 1
ATOM 1385 O O . CYS A 1 168 ? -12.646 -8.408 13.175 1.00 97.00 168 CYS A O 1
ATOM 1387 N N . ILE A 1 169 ? -14.202 -8.016 14.733 1.00 97.88 169 ILE A N 1
ATOM 1388 C CA . ILE A 1 169 ? -14.937 -9.259 14.496 1.00 97.88 169 ILE A CA 1
ATOM 1389 C C . ILE A 1 169 ? -16.415 -8.935 14.345 1.00 97.88 169 ILE A C 1
ATOM 1391 O O . ILE A 1 169 ? -17.010 -8.356 15.248 1.00 97.88 169 ILE A O 1
ATOM 1395 N N . LEU A 1 170 ? -17.007 -9.302 13.209 1.00 98.12 170 LEU A N 1
ATOM 1396 C CA . LEU A 1 170 ? -18.460 -9.322 13.054 1.00 98.12 170 LEU A CA 1
ATOM 1397 C C . LEU A 1 170 ? -18.973 -10.712 13.427 1.00 98.12 170 LEU A C 1
ATOM 1399 O O . LEU A 1 170 ? -18.662 -11.686 12.742 1.00 98.12 170 LEU A O 1
ATOM 1403 N N . HIS A 1 171 ? -19.791 -10.761 14.470 1.00 98.19 171 HIS A N 1
ATOM 1404 C CA . HIS A 1 171 ? -20.445 -11.962 14.968 1.00 98.19 171 HIS A CA 1
ATOM 1405 C C . HIS A 1 171 ? -21.834 -12.103 14.343 1.00 98.19 171 HIS A C 1
ATOM 1407 O O . HIS A 1 171 ? -22.614 -11.148 14.333 1.00 98.19 171 HIS A O 1
ATOM 1413 N N . MET A 1 172 ? -22.144 -13.296 13.847 1.00 97.50 172 MET A N 1
ATOM 1414 C CA . MET A 1 172 ? -23.480 -13.739 13.439 1.00 97.50 172 MET A CA 1
ATOM 1415 C C . MET A 1 172 ? -23.853 -14.937 14.312 1.00 97.50 172 MET A C 1
ATOM 1417 O O . MET A 1 172 ? -23.541 -16.086 13.982 1.00 97.50 172 MET A O 1
ATOM 1421 N N . TYR A 1 173 ? -24.446 -14.648 15.470 1.00 96.62 173 TYR A N 1
ATOM 1422 C CA . TYR A 1 173 ? -24.726 -15.621 16.523 1.00 96.62 173 TYR A CA 1
ATOM 1423 C C . TYR A 1 173 ? -25.722 -16.695 16.070 1.00 96.62 173 TYR A C 1
ATOM 1425 O O . TYR A 1 173 ? -25.520 -17.865 16.385 1.00 96.62 173 TYR A O 1
ATOM 1433 N N . ASP A 1 174 ? -26.726 -16.326 15.266 1.00 95.62 174 ASP A N 1
ATOM 1434 C CA . ASP A 1 174 ? -27.738 -17.231 14.695 1.00 95.62 174 ASP A CA 1
ATOM 1435 C C . ASP A 1 174 ? -27.127 -18.386 13.885 1.00 95.62 174 ASP A C 1
ATOM 1437 O O . ASP A 1 174 ? -27.662 -19.493 13.843 1.00 95.62 174 ASP A O 1
ATOM 1441 N N . ARG A 1 175 ? -25.988 -18.127 13.240 1.00 95.62 175 ARG A N 1
ATOM 1442 C CA . ARG A 1 175 ? -25.296 -19.072 12.350 1.00 95.62 175 ARG A CA 1
ATOM 1443 C C . ARG A 1 175 ? -24.001 -19.610 12.938 1.00 95.62 175 ARG A C 1
ATOM 1445 O O . ARG A 1 175 ? -23.352 -20.423 12.283 1.00 95.62 175 ARG A O 1
ATOM 1452 N N . ASN A 1 176 ? -23.607 -19.138 14.120 1.00 96.50 176 ASN A N 1
ATOM 1453 C CA . ASN A 1 176 ? -22.303 -19.408 14.720 1.00 96.50 176 ASN A CA 1
ATOM 1454 C C . ASN A 1 176 ? -21.140 -19.092 13.757 1.00 96.50 176 ASN A C 1
ATOM 1456 O O . ASN A 1 176 ? -20.257 -19.921 13.506 1.00 96.50 176 ASN A O 1
ATOM 1460 N N . VAL A 1 177 ? -21.196 -17.901 13.152 1.00 98.00 177 VAL A N 1
ATOM 1461 C CA . VAL A 1 177 ? -20.197 -17.424 12.191 1.00 98.00 177 VAL A CA 1
ATOM 1462 C C . VAL A 1 177 ? -19.529 -16.163 12.700 1.00 98.00 177 VAL A C 1
ATOM 1464 O O . VAL A 1 177 ? -20.212 -15.190 13.016 1.00 98.00 177 VAL A O 1
ATOM 1467 N N . ASP A 1 178 ? -18.203 -16.146 12.610 1.00 98.06 178 ASP A N 1
ATOM 1468 C CA . ASP A 1 178 ? -17.398 -14.950 12.813 1.00 98.06 178 ASP A CA 1
ATOM 1469 C C . ASP A 1 178 ? -16.700 -14.540 11.514 1.00 98.06 178 ASP A C 1
ATOM 1471 O O . ASP A 1 178 ? -16.191 -15.368 10.751 1.00 98.06 178 ASP A O 1
ATOM 1475 N N . LEU A 1 179 ? -16.674 -13.236 11.256 1.00 96.56 179 LEU A N 1
ATOM 1476 C CA . LEU A 1 179 ? -15.836 -12.625 10.230 1.00 96.56 179 LEU A CA 1
ATOM 1477 C C . LEU A 1 179 ? -14.803 -11.747 10.924 1.00 96.56 179 LEU A C 1
ATOM 1479 O O . LEU A 1 179 ? -15.133 -10.663 11.409 1.00 96.56 179 LEU A O 1
ATOM 1483 N N . GLU A 1 180 ? -13.565 -12.228 10.974 1.00 96.50 180 GLU A N 1
ATOM 1484 C CA . GLU A 1 180 ? -12.440 -11.494 11.542 1.00 96.50 180 GLU A CA 1
ATOM 1485 C C . GLU A 1 180 ? -11.798 -10.620 10.471 1.00 96.50 180 GLU A C 1
ATOM 1487 O O . GLU A 1 180 ? -11.328 -11.123 9.455 1.00 96.50 180 GLU A O 1
ATOM 1492 N N . TYR A 1 181 ? -11.759 -9.317 10.716 1.00 95.06 181 TYR A N 1
ATOM 1493 C CA . TYR A 1 181 ? -11.104 -8.312 9.892 1.00 95.06 181 TYR A CA 1
ATOM 1494 C C . TYR A 1 181 ? -9.816 -7.885 10.572 1.00 95.06 181 TYR A C 1
ATOM 1496 O O . TYR A 1 181 ? -9.832 -7.408 11.708 1.00 95.06 181 TYR A O 1
ATOM 1504 N N . GLN A 1 182 ? -8.701 -8.020 9.873 1.00 89.94 182 GLN A N 1
ATOM 1505 C CA . GLN A 1 182 ? -7.388 -7.713 10.420 1.00 89.94 182 GLN A CA 1
ATOM 1506 C C . GLN A 1 182 ? -6.548 -6.943 9.406 1.00 89.94 182 GLN A C 1
ATOM 1508 O O . GLN A 1 182 ? -6.856 -6.890 8.208 1.00 89.94 182 GLN A O 1
ATOM 1513 N N . ARG A 1 183 ? -5.494 -6.306 9.906 1.00 85.69 183 ARG A N 1
ATOM 1514 C CA . ARG A 1 183 ? -4.397 -5.838 9.064 1.00 85.69 183 ARG A CA 1
ATOM 1515 C C . ARG A 1 183 ? -3.410 -6.982 8.897 1.00 85.69 183 ARG A C 1
ATOM 1517 O O . ARG A 1 183 ? -3.277 -7.820 9.788 1.00 85.69 183 ARG A O 1
ATOM 1524 N N . THR A 1 184 ? -2.738 -7.018 7.759 1.00 67.44 184 THR A N 1
ATOM 1525 C CA . THR A 1 184 ? -1.648 -7.950 7.480 1.00 67.44 184 THR A CA 1
ATOM 1526 C C . THR A 1 184 ? -0.621 -7.764 8.595 1.00 67.44 184 THR A C 1
ATOM 1528 O O . THR A 1 184 ? -0.025 -6.697 8.727 1.00 67.44 184 THR A O 1
ATOM 1531 N N . SER A 1 185 ? -0.476 -8.752 9.477 1.00 54.31 185 SER A N 1
ATOM 1532 C CA . SER A 1 185 ? 0.470 -8.672 10.588 1.00 54.31 185 SER A CA 1
ATOM 1533 C C . SER A 1 185 ? 1.896 -8.588 10.040 1.00 54.31 185 SER A C 1
ATOM 1535 O O . SER A 1 185 ? 2.182 -9.121 8.966 1.00 54.31 185 SER A O 1
ATOM 1537 N N . GLN A 1 186 ? 2.831 -8.008 10.802 1.00 50.66 186 GLN A N 1
ATOM 1538 C CA . GLN A 1 186 ? 4.264 -8.026 10.458 1.00 50.66 186 GLN A CA 1
ATOM 1539 C C . GLN A 1 186 ? 4.803 -9.454 10.222 1.00 50.66 186 GLN A C 1
ATOM 1541 O O . GLN A 1 186 ? 5.775 -9.622 9.496 1.00 50.66 186 GLN A O 1
ATOM 1546 N N . SER A 1 187 ? 4.149 -10.492 10.768 1.00 46.19 187 SER A N 1
ATOM 1547 C CA . SER A 1 187 ? 4.459 -11.909 10.499 1.00 46.19 187 SER A CA 1
ATOM 1548 C C . SER A 1 187 ? 4.070 -12.396 9.095 1.00 46.19 187 SER A C 1
ATOM 1550 O O . SER A 1 187 ? 4.501 -13.466 8.679 1.00 46.19 187 SER A O 1
ATOM 1552 N N . THR A 1 188 ? 3.263 -11.619 8.373 1.00 55.62 188 THR A N 1
ATOM 1553 C CA . THR A 1 188 ? 2.855 -11.838 6.975 1.00 55.62 188 THR A CA 1
ATOM 1554 C C . THR A 1 188 ? 3.380 -10.744 6.039 1.00 55.62 188 THR A C 1
ATOM 1556 O O . THR A 1 188 ? 3.032 -10.728 4.860 1.00 55.62 188 THR A O 1
ATOM 1559 N N . ALA A 1 189 ? 4.219 -9.833 6.550 1.00 71.06 189 ALA A N 1
ATOM 1560 C CA . ALA A 1 189 ? 4.847 -8.800 5.741 1.00 71.06 189 ALA A CA 1
ATOM 1561 C C . ALA A 1 189 ? 5.709 -9.444 4.654 1.00 71.06 189 ALA A C 1
ATOM 1563 O O . ALA A 1 189 ? 6.482 -10.372 4.902 1.00 71.06 189 ALA A O 1
ATOM 1564 N N . LEU A 1 190 ? 5.586 -8.928 3.432 1.00 84.75 190 LEU A N 1
ATOM 1565 C CA . LEU A 1 190 ? 6.342 -9.446 2.298 1.00 84.75 190 LEU A CA 1
ATOM 1566 C C . LEU A 1 190 ? 7.848 -9.204 2.464 1.00 84.75 190 LEU A C 1
ATOM 1568 O O . LEU A 1 190 ? 8.652 -9.924 1.878 1.00 84.75 190 LEU A O 1
ATOM 1572 N N . PHE A 1 191 ? 8.223 -8.207 3.262 1.00 91.19 191 PHE A N 1
ATOM 1573 C CA . PHE A 1 191 ? 9.599 -7.822 3.531 1.00 91.19 191 PHE A CA 1
ATOM 1574 C C . PHE A 1 191 ? 9.769 -7.537 5.015 1.00 91.19 191 PHE A C 1
ATOM 1576 O O . PHE A 1 191 ? 8.908 -6.908 5.628 1.00 91.19 191 PHE A O 1
ATOM 1583 N N . SER A 1 192 ? 10.900 -7.950 5.573 1.00 90.69 192 SER A N 1
ATOM 1584 C CA . SER A 1 192 ? 11.329 -7.512 6.895 1.00 90.69 192 SER A CA 1
ATOM 1585 C C . SER A 1 192 ? 11.750 -6.039 6.892 1.00 90.69 192 SER A C 1
ATOM 1587 O O . SER A 1 192 ? 12.018 -5.425 5.853 1.00 90.69 192 SER A O 1
ATOM 1589 N N . LYS A 1 193 ? 11.856 -5.471 8.096 1.00 89.81 193 LYS A N 1
ATOM 1590 C CA . LYS A 1 193 ? 12.319 -4.097 8.315 1.00 89.81 193 LYS A CA 1
ATOM 1591 C C . LYS A 1 193 ? 13.693 -3.833 7.691 1.00 89.81 193 LYS A C 1
ATOM 1593 O O . LYS A 1 193 ? 13.881 -2.796 7.058 1.00 89.81 193 LYS A O 1
ATOM 1598 N N . ASP A 1 194 ? 14.637 -4.753 7.870 1.00 94.00 194 ASP A N 1
ATOM 1599 C CA . ASP A 1 194 ? 16.012 -4.578 7.394 1.00 94.00 194 ASP A CA 1
ATOM 1600 C C . ASP A 1 194 ? 16.132 -4.802 5.882 1.00 94.00 194 ASP A C 1
ATOM 1602 O O . ASP A 1 194 ? 16.882 -4.080 5.222 1.00 94.00 194 ASP A O 1
ATOM 1606 N N . GLU A 1 195 ? 15.329 -5.706 5.306 1.00 96.00 195 GLU A N 1
ATOM 1607 C CA . GLU A 1 195 ? 15.228 -5.854 3.848 1.00 96.00 195 GLU A CA 1
ATOM 1608 C C . GLU A 1 195 ? 14.756 -4.554 3.189 1.00 96.00 195 GLU A C 1
ATOM 1610 O O . GLU A 1 195 ? 15.397 -4.083 2.252 1.00 96.00 195 GLU A O 1
ATOM 1615 N N . LEU A 1 196 ? 13.687 -3.923 3.695 1.00 97.25 196 LEU A N 1
ATOM 1616 C CA . LEU A 1 196 ? 13.189 -2.665 3.123 1.00 97.25 196 LEU A CA 1
ATOM 1617 C C . LEU A 1 196 ? 14.204 -1.529 3.235 1.00 97.25 196 LEU A C 1
ATOM 1619 O O . LEU A 1 196 ? 14.412 -0.809 2.260 1.00 97.25 196 LEU A O 1
ATOM 1623 N N . LYS A 1 197 ? 14.880 -1.394 4.382 1.00 97.81 197 LYS A N 1
ATOM 1624 C CA . LYS A 1 197 ? 15.967 -0.414 4.537 1.00 97.81 197 LYS A CA 1
ATOM 1625 C C . LYS A 1 197 ? 17.068 -0.633 3.504 1.00 97.81 197 LYS A C 1
ATOM 1627 O O . LYS A 1 197 ? 17.519 0.325 2.884 1.00 97.81 197 LYS A O 1
ATOM 1632 N N . SER A 1 198 ? 17.480 -1.886 3.309 1.00 98.19 198 SER A N 1
ATOM 1633 C CA . SER A 1 198 ? 18.512 -2.241 2.336 1.00 98.19 198 SER A CA 1
ATOM 1634 C C . SER A 1 198 ? 18.076 -1.920 0.904 1.00 98.19 198 SER A C 1
ATOM 1636 O O . SER A 1 198 ? 18.824 -1.272 0.177 1.00 98.19 198 SER A O 1
ATOM 1638 N N . ILE A 1 199 ? 16.851 -2.281 0.512 1.00 98.56 199 ILE A N 1
ATOM 1639 C CA . ILE A 1 199 ? 16.303 -1.998 -0.825 1.00 98.56 199 ILE A CA 1
ATOM 1640 C C . ILE A 1 199 ? 16.255 -0.487 -1.095 1.00 98.56 199 ILE A C 1
ATOM 1642 O O . ILE A 1 199 ? 16.708 -0.039 -2.148 1.00 98.56 199 ILE A O 1
ATOM 1646 N N . ILE A 1 200 ? 15.743 0.300 -0.143 1.00 98.31 200 ILE A N 1
ATOM 1647 C CA . ILE A 1 200 ? 15.646 1.763 -0.257 1.00 98.31 200 ILE A CA 1
ATOM 1648 C C . ILE A 1 200 ? 17.041 2.388 -0.395 1.00 98.31 200 ILE A C 1
ATOM 1650 O O . ILE A 1 200 ? 17.247 3.238 -1.263 1.00 98.31 200 ILE A O 1
ATOM 1654 N N . ALA A 1 201 ? 18.012 1.932 0.402 1.00 98.06 201 ALA A N 1
ATOM 1655 C CA . ALA A 1 201 ? 19.392 2.402 0.321 1.00 98.06 201 ALA A CA 1
ATOM 1656 C C . ALA A 1 201 ? 20.043 2.066 -1.033 1.00 98.06 201 ALA A C 1
ATOM 1658 O O . ALA A 1 201 ? 20.661 2.929 -1.650 1.00 98.06 201 ALA A O 1
ATOM 1659 N N . ILE A 1 202 ? 19.844 0.851 -1.555 1.00 98.56 202 ILE A N 1
ATOM 1660 C CA . ILE A 1 202 ? 20.387 0.460 -2.864 1.00 98.56 202 ILE A CA 1
ATOM 1661 C C . ILE A 1 202 ? 19.775 1.309 -3.987 1.00 98.56 202 ILE A C 1
ATOM 1663 O O . ILE A 1 202 ? 20.496 1.782 -4.865 1.00 98.56 202 ILE A O 1
ATOM 1667 N N . LEU A 1 203 ? 18.454 1.522 -3.972 1.00 98.25 203 LEU A N 1
ATOM 1668 C CA . LEU A 1 203 ? 17.777 2.374 -4.956 1.00 98.25 203 LEU A CA 1
ATOM 1669 C C . LEU A 1 203 ? 18.294 3.818 -4.903 1.00 98.25 203 LEU A C 1
ATOM 1671 O O . LEU A 1 203 ? 18.520 4.424 -5.952 1.00 98.25 203 LEU A O 1
ATOM 1675 N N . SER A 1 204 ? 18.539 4.338 -3.696 1.00 97.12 204 SER A N 1
ATOM 1676 C CA . SER A 1 204 ? 19.197 5.630 -3.481 1.00 97.12 204 SER A CA 1
ATOM 1677 C C . SER A 1 204 ? 20.578 5.673 -4.138 1.00 97.12 204 SER A C 1
ATOM 1679 O O . SER A 1 204 ? 20.850 6.558 -4.950 1.00 97.12 204 SER A O 1
ATOM 1681 N N . ASP A 1 205 ? 21.436 4.691 -3.869 1.00 97.94 205 ASP A N 1
ATOM 1682 C CA . ASP A 1 205 ? 22.795 4.654 -4.415 1.00 97.94 205 ASP A CA 1
ATOM 1683 C C . ASP A 1 205 ? 22.802 4.619 -5.951 1.00 97.94 205 ASP A C 1
ATOM 1685 O O . ASP A 1 205 ? 23.514 5.401 -6.590 1.00 97.94 205 ASP A O 1
ATOM 1689 N N . ILE A 1 206 ? 21.957 3.778 -6.562 1.00 98.25 206 ILE A N 1
ATOM 1690 C CA . ILE A 1 206 ? 21.832 3.703 -8.027 1.00 98.25 206 ILE A CA 1
ATOM 1691 C C . ILE A 1 206 ? 21.339 5.045 -8.592 1.00 98.25 206 ILE A C 1
ATOM 1693 O O . ILE A 1 206 ? 21.851 5.509 -9.613 1.00 98.25 206 ILE A O 1
ATOM 1697 N N . SER A 1 207 ? 20.397 5.715 -7.919 1.00 96.75 207 SER A N 1
ATOM 1698 C CA . SER A 1 207 ? 19.852 6.998 -8.385 1.00 96.75 207 SER A CA 1
ATOM 1699 C C . SER A 1 207 ? 20.932 8.084 -8.478 1.00 96.75 207 SER A C 1
ATOM 1701 O O . SER A 1 207 ? 20.982 8.836 -9.454 1.00 96.75 207 SER A O 1
ATOM 1703 N N . TYR A 1 208 ? 21.857 8.119 -7.514 1.00 97.88 208 TYR A N 1
ATOM 1704 C CA . TYR A 1 208 ? 22.963 9.071 -7.507 1.00 97.88 208 TYR A CA 1
ATOM 1705 C C . TYR A 1 208 ? 24.074 8.697 -8.490 1.00 97.88 208 TYR A C 1
ATOM 1707 O O . TYR A 1 208 ? 24.773 9.592 -8.971 1.00 97.88 208 TYR A O 1
ATOM 1715 N N . ILE A 1 209 ? 24.224 7.414 -8.833 1.00 97.81 209 ILE A N 1
ATOM 1716 C CA . ILE A 1 209 ? 25.086 6.995 -9.946 1.00 97.81 209 ILE A CA 1
ATOM 1717 C C . ILE A 1 209 ? 24.511 7.495 -11.274 1.00 97.81 209 ILE A C 1
ATOM 1719 O O . ILE A 1 209 ? 25.248 8.083 -12.064 1.00 97.81 209 ILE A O 1
ATOM 1723 N N . PHE A 1 210 ? 23.204 7.332 -11.506 1.00 95.44 210 PHE A N 1
ATOM 1724 C CA . PHE A 1 210 ? 22.558 7.850 -12.713 1.00 95.44 210 PHE A CA 1
ATOM 1725 C C . PHE A 1 210 ? 22.637 9.368 -12.814 1.00 95.44 210 PHE A C 1
ATOM 1727 O O . PHE A 1 210 ? 22.988 9.876 -13.875 1.00 95.44 210 PHE A O 1
ATOM 1734 N N . LEU A 1 211 ? 22.384 10.086 -11.716 1.00 94.88 211 LEU A N 1
ATOM 1735 C CA . LEU A 1 211 ? 22.479 11.545 -11.682 1.00 94.88 211 LEU A CA 1
ATOM 1736 C C . LEU A 1 211 ? 23.853 12.046 -12.156 1.00 94.88 211 LEU A C 1
ATOM 1738 O O . LEU A 1 211 ? 23.938 13.006 -12.920 1.00 94.88 211 LEU A O 1
ATOM 1742 N N . LYS A 1 212 ? 24.921 11.388 -11.690 1.00 94.94 212 LYS A N 1
ATOM 1743 C CA . LYS A 1 212 ? 26.317 11.758 -11.964 1.00 94.94 212 LYS A CA 1
ATOM 1744 C C . LYS A 1 212 ? 26.857 11.182 -13.276 1.00 94.94 212 LYS A C 1
ATOM 1746 O O . LYS A 1 212 ? 28.014 11.431 -13.596 1.00 94.94 212 LYS A O 1
ATOM 1751 N N . SER A 1 213 ? 26.069 10.394 -14.007 1.00 90.81 213 SER A N 1
ATOM 1752 C CA . SER A 1 213 ? 26.519 9.770 -15.248 1.00 90.81 213 SER A CA 1
ATOM 1753 C C . SER A 1 213 ? 26.633 10.802 -16.367 1.00 90.81 213 SER A C 1
ATOM 1755 O O . SER A 1 213 ? 25.652 11.436 -16.749 1.00 90.81 213 SER A O 1
ATOM 1757 N N . ASP A 1 214 ? 27.824 10.902 -16.947 1.00 83.25 214 ASP A N 1
ATOM 1758 C CA . ASP A 1 214 ? 28.123 11.684 -18.148 1.00 83.25 214 ASP A CA 1
ATOM 1759 C C . ASP A 1 214 ? 27.515 11.078 -19.428 1.00 83.25 214 ASP A C 1
ATOM 1761 O O . ASP A 1 214 ? 27.359 11.766 -20.435 1.00 83.25 214 ASP A O 1
ATOM 1765 N N . ARG A 1 215 ? 27.134 9.795 -19.394 1.00 82.94 215 ARG A N 1
ATOM 1766 C CA . ARG A 1 215 ? 26.497 9.079 -20.513 1.00 82.94 215 ARG A CA 1
ATOM 1767 C C . ARG A 1 215 ? 24.986 9.281 -20.588 1.00 82.94 215 ARG A C 1
ATOM 1769 O O . ARG A 1 215 ? 24.385 9.049 -21.636 1.00 82.94 215 ARG A O 1
ATOM 1776 N N . LEU A 1 216 ? 24.359 9.730 -19.503 1.00 80.19 216 LEU A N 1
ATOM 1777 C CA . LEU A 1 216 ? 22.926 10.020 -19.451 1.00 80.19 216 LEU A CA 1
ATOM 1778 C C . LEU A 1 216 ? 22.670 11.517 -19.692 1.00 80.19 216 LEU A C 1
ATOM 1780 O O . LEU A 1 216 ? 22.376 12.275 -18.772 1.00 80.19 216 LEU A O 1
ATOM 1784 N N . VAL A 1 217 ? 22.773 11.937 -20.952 1.00 75.50 217 VAL A N 1
ATOM 1785 C CA . VAL A 1 217 ? 22.649 13.345 -21.376 1.00 75.50 217 VAL A CA 1
ATOM 1786 C C . VAL A 1 217 ? 21.195 13.792 -21.611 1.00 75.50 217 VAL A C 1
ATOM 1788 O O . VAL A 1 217 ? 20.272 12.979 -21.580 1.00 75.50 217 VAL A O 1
ATOM 1791 N N . GLY A 1 218 ? 20.975 15.095 -21.842 1.00 67.81 218 GLY A N 1
ATOM 1792 C CA . GLY A 1 218 ? 19.657 15.643 -22.215 1.00 67.81 218 GLY A CA 1
ATOM 1793 C C . GLY A 1 218 ? 18.600 15.542 -21.108 1.00 67.81 218 GLY A C 1
ATOM 1794 O O . GLY A 1 218 ? 17.435 15.268 -21.373 1.00 67.81 218 GLY A O 1
ATOM 1795 N N . GLY A 1 219 ? 19.016 15.646 -19.840 1.00 71.94 219 GLY A N 1
ATOM 1796 C CA . GLY A 1 219 ? 18.129 15.484 -18.680 1.00 71.94 219 GLY A CA 1
ATOM 1797 C C . GLY A 1 219 ? 17.739 14.033 -18.376 1.00 71.94 219 GLY A C 1
ATOM 1798 O O . GLY A 1 219 ? 16.992 13.779 -17.428 1.00 71.94 219 GLY A O 1
ATOM 1799 N N . ARG A 1 220 ? 18.252 13.054 -19.137 1.00 75.94 220 ARG A N 1
ATOM 1800 C CA . ARG A 1 220 ? 18.009 11.628 -18.881 1.00 75.94 220 ARG A CA 1
ATOM 1801 C C . ARG A 1 220 ? 18.524 11.198 -17.507 1.00 75.94 220 ARG A C 1
ATOM 1803 O O . ARG A 1 220 ? 17.867 10.394 -16.854 1.00 75.94 220 ARG A O 1
ATOM 1810 N N . ASN A 1 221 ? 19.651 11.738 -17.050 1.00 79.25 221 ASN A N 1
ATOM 1811 C CA . ASN A 1 221 ? 20.184 11.512 -15.705 1.00 79.25 221 ASN A CA 1
ATOM 1812 C C . ASN A 1 221 ? 19.181 11.886 -14.594 1.00 79.25 221 ASN A C 1
ATOM 1814 O O . ASN A 1 221 ? 18.909 11.068 -13.715 1.00 79.25 221 ASN A O 1
ATOM 1818 N N . GLU A 1 222 ? 18.576 13.074 -14.663 1.00 82.12 222 GLU A N 1
ATOM 1819 C CA . GLU A 1 222 ? 17.567 13.537 -13.697 1.00 82.12 222 GLU A CA 1
ATOM 1820 C C . GLU A 1 222 ? 16.276 12.716 -13.780 1.00 82.12 222 GLU A C 1
ATOM 1822 O O . GLU A 1 222 ? 15.721 12.338 -12.746 1.00 82.12 222 GLU A O 1
ATOM 1827 N N . LYS A 1 223 ? 15.827 12.359 -14.994 1.00 79.06 223 LYS A N 1
ATOM 1828 C CA . LYS A 1 223 ? 14.669 11.466 -15.181 1.00 79.06 223 LYS A CA 1
ATOM 1829 C C . LYS A 1 223 ? 14.905 10.103 -14.522 1.00 79.06 223 LYS A C 1
ATOM 1831 O O . LYS A 1 223 ? 14.057 9.635 -13.765 1.00 79.06 223 LYS A O 1
ATOM 1836 N N . MET A 1 224 ? 16.068 9.490 -14.754 1.00 85.56 224 MET A N 1
ATOM 1837 C CA . MET A 1 224 ? 16.423 8.189 -14.174 1.00 85.56 224 MET A CA 1
ATOM 1838 C C . MET A 1 224 ? 16.538 8.248 -12.646 1.00 85.56 224 MET A C 1
ATOM 1840 O O . MET A 1 224 ? 16.041 7.356 -11.959 1.00 85.56 224 MET A O 1
ATOM 1844 N N . LYS A 1 225 ? 17.137 9.313 -12.101 1.00 92.19 225 LYS A N 1
ATOM 1845 C CA . LYS A 1 225 ? 17.168 9.559 -10.653 1.00 92.19 225 LYS A CA 1
ATOM 1846 C C . LYS A 1 225 ? 15.756 9.679 -10.076 1.00 92.19 225 LYS A C 1
ATOM 1848 O O . LYS A 1 225 ? 15.436 8.972 -9.127 1.00 92.19 225 LYS A O 1
ATOM 1853 N N . SER A 1 226 ? 14.921 10.553 -10.643 1.00 81.06 226 SER A N 1
ATOM 1854 C CA . SER A 1 226 ? 13.547 10.788 -10.174 1.00 81.06 226 SER A CA 1
ATOM 1855 C C . SER A 1 226 ? 12.717 9.501 -10.202 1.00 81.06 226 SER A C 1
ATOM 1857 O O . SER A 1 226 ? 11.988 9.192 -9.261 1.00 81.06 226 SER A O 1
ATOM 1859 N N . MET A 1 227 ? 12.901 8.683 -11.239 1.00 85.25 227 MET A N 1
ATOM 1860 C CA . MET A 1 227 ? 12.273 7.370 -11.341 1.00 85.25 227 MET A CA 1
ATOM 1861 C C . MET A 1 227 ? 12.709 6.423 -10.211 1.00 85.25 227 MET A C 1
ATOM 1863 O O . MET A 1 227 ? 11.858 5.780 -9.598 1.00 85.25 227 MET A O 1
ATOM 1867 N N . LEU A 1 228 ? 14.003 6.369 -9.872 1.00 94.12 228 LEU A N 1
ATOM 1868 C CA . LEU A 1 228 ? 14.472 5.537 -8.758 1.00 94.12 228 LEU A CA 1
ATOM 1869 C C . LEU A 1 228 ? 14.047 6.071 -7.390 1.00 94.12 228 LEU A C 1
ATOM 1871 O O . LEU A 1 228 ? 13.744 5.272 -6.505 1.00 94.12 228 LEU A O 1
ATOM 1875 N N . PHE A 1 229 ? 13.944 7.390 -7.222 1.00 89.06 229 PHE A N 1
ATOM 1876 C CA . PHE A 1 2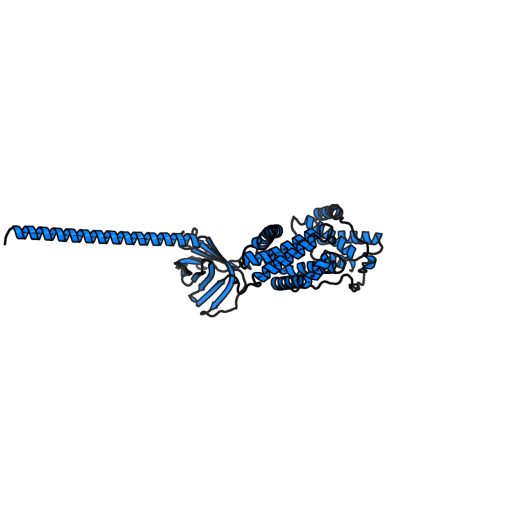29 ? 13.327 7.979 -6.033 1.00 89.06 229 PHE A CA 1
ATOM 1877 C C . PHE A 1 229 ? 11.865 7.558 -5.897 1.00 89.06 229 PHE A C 1
ATOM 1879 O O . PHE A 1 229 ? 11.424 7.237 -4.795 1.00 89.06 229 PHE A O 1
ATOM 1886 N N . SER A 1 230 ? 11.120 7.484 -7.003 1.00 86.62 230 SER A N 1
ATOM 1887 C CA . SER A 1 230 ? 9.747 6.976 -6.981 1.00 86.62 230 SER A CA 1
ATOM 1888 C C . SER A 1 230 ? 9.689 5.516 -6.528 1.00 86.62 230 SER A C 1
ATOM 1890 O O . SER A 1 230 ? 8.850 5.172 -5.699 1.00 86.62 230 SER A O 1
ATOM 1892 N N . TYR A 1 231 ? 10.604 4.657 -6.990 1.00 95.06 231 TYR A N 1
ATOM 1893 C CA . TYR A 1 231 ? 10.651 3.256 -6.546 1.00 95.06 231 TYR A CA 1
ATOM 1894 C C . TYR A 1 231 ? 11.046 3.131 -5.076 1.00 95.06 231 TYR A C 1
ATOM 1896 O O . TYR A 1 231 ? 10.418 2.372 -4.339 1.00 95.06 231 TYR A O 1
ATOM 1904 N N . ALA A 1 232 ? 12.030 3.913 -4.626 1.00 95.62 232 ALA A N 1
ATOM 1905 C CA . ALA A 1 232 ? 12.390 3.997 -3.215 1.00 95.62 232 ALA A CA 1
ATOM 1906 C C . ALA A 1 232 ? 11.191 4.461 -2.373 1.00 95.62 232 ALA A C 1
ATOM 1908 O O . ALA A 1 232 ? 10.935 3.898 -1.313 1.00 95.62 232 ALA A O 1
ATOM 1909 N N . GLY A 1 233 ? 10.403 5.413 -2.880 1.00 90.25 233 GLY A N 1
ATOM 1910 C CA . GLY A 1 233 ? 9.167 5.874 -2.254 1.00 90.25 233 GLY A CA 1
ATOM 1911 C C . GLY A 1 233 ? 8.081 4.797 -2.172 1.00 90.25 233 GLY A C 1
ATOM 1912 O O . GLY A 1 233 ? 7.408 4.705 -1.149 1.00 90.25 233 GLY A O 1
ATOM 1913 N N . VAL A 1 234 ? 7.940 3.935 -3.188 1.00 92.69 234 VAL A N 1
ATOM 1914 C CA . VAL A 1 234 ? 7.014 2.787 -3.136 1.00 92.69 234 VAL A CA 1
ATOM 1915 C C . VAL A 1 234 ? 7.414 1.838 -2.007 1.00 92.69 234 VAL A C 1
ATOM 1917 O O . VAL A 1 234 ? 6.579 1.497 -1.175 1.00 92.69 234 VAL A O 1
ATOM 1920 N N . PHE A 1 235 ? 8.689 1.453 -1.910 1.00 96.75 235 PHE A N 1
ATOM 1921 C CA . PHE A 1 235 ? 9.158 0.627 -0.789 1.00 96.75 235 PHE A CA 1
ATOM 1922 C C . PHE A 1 235 ? 9.076 1.362 0.560 1.00 96.75 235 PHE A C 1
ATOM 1924 O O . PHE A 1 235 ? 8.775 0.738 1.578 1.00 96.75 235 PHE A O 1
ATOM 1931 N N . GLY A 1 236 ? 9.268 2.683 0.566 1.00 94.94 236 GLY A N 1
ATOM 1932 C CA . GLY A 1 236 ? 9.066 3.551 1.725 1.00 94.94 236 GLY A CA 1
ATOM 1933 C C . GLY A 1 236 ? 7.626 3.534 2.240 1.00 94.94 236 GLY A C 1
ATOM 1934 O O . GLY A 1 236 ? 7.414 3.460 3.446 1.00 94.94 236 GLY A O 1
ATOM 1935 N N . TYR A 1 237 ? 6.638 3.488 1.344 1.00 92.12 237 TYR A N 1
ATOM 1936 C CA . TYR A 1 237 ? 5.229 3.350 1.718 1.00 92.12 237 TYR A CA 1
ATOM 1937 C C . TYR A 1 237 ? 4.965 2.016 2.414 1.00 92.12 237 TYR A C 1
ATOM 1939 O O . TYR A 1 237 ? 4.317 1.981 3.456 1.00 92.12 237 TYR A O 1
ATOM 1947 N N . TYR A 1 238 ? 5.524 0.916 1.899 1.00 91.88 238 TYR A N 1
ATOM 1948 C CA . TYR A 1 238 ? 5.426 -0.372 2.590 1.00 91.88 238 TYR A CA 1
ATOM 1949 C C . TYR A 1 238 ? 6.114 -0.342 3.962 1.00 91.88 238 TYR A C 1
ATOM 1951 O O . TYR A 1 238 ? 5.610 -0.926 4.917 1.00 91.88 238 TYR A O 1
ATOM 1959 N N . TYR A 1 239 ? 7.241 0.363 4.083 1.00 94.38 239 TYR A N 1
ATOM 1960 C CA . TYR A 1 239 ? 7.968 0.504 5.343 1.00 94.38 239 TYR A CA 1
ATOM 1961 C C . TYR A 1 239 ? 7.184 1.295 6.403 1.00 94.38 239 TYR A C 1
ATOM 1963 O O . TYR A 1 239 ? 7.079 0.842 7.544 1.00 94.38 239 TYR A O 1
ATOM 1971 N N . GLU A 1 240 ? 6.656 2.468 6.048 1.00 90.94 240 GLU A N 1
ATOM 1972 C CA . GLU A 1 240 ? 6.030 3.400 6.996 1.00 90.94 240 GLU A CA 1
ATOM 1973 C C . GLU A 1 240 ? 4.520 3.188 7.137 1.00 90.94 240 GLU A C 1
ATOM 1975 O O . GLU A 1 240 ? 4.031 3.121 8.263 1.00 90.94 240 GLU A O 1
ATOM 1980 N N . GLU A 1 241 ? 3.786 3.030 6.034 1.00 83.81 241 GLU A N 1
ATOM 1981 C CA . GLU A 1 241 ? 2.318 2.978 6.051 1.00 83.81 241 GLU A CA 1
ATOM 1982 C C . GLU A 1 241 ? 1.787 1.551 6.192 1.00 83.81 241 GLU A C 1
ATOM 1984 O O . GLU A 1 241 ? 0.966 1.282 7.067 1.00 83.81 241 GLU A O 1
ATOM 1989 N N . GLU A 1 242 ? 2.261 0.622 5.356 1.00 82.69 242 GLU A N 1
ATOM 1990 C CA . GLU A 1 242 ? 1.696 -0.735 5.317 1.00 82.69 242 GLU A CA 1
ATOM 1991 C C . GLU A 1 242 ? 2.151 -1.575 6.521 1.00 82.69 242 GLU A C 1
ATOM 1993 O O . GLU A 1 242 ? 1.346 -2.258 7.155 1.00 82.69 242 GLU A O 1
ATOM 1998 N N . TYR A 1 243 ? 3.448 -1.535 6.855 1.00 83.50 243 TYR A N 1
ATOM 1999 C CA . TYR A 1 243 ? 4.034 -2.378 7.908 1.00 83.50 243 TYR A CA 1
ATOM 2000 C C . TYR A 1 243 ? 4.356 -1.638 9.211 1.00 83.50 243 TYR A C 1
ATOM 2002 O O . TYR A 1 243 ? 4.674 -2.285 10.218 1.00 83.50 243 TYR A O 1
ATOM 2010 N N . ALA A 1 244 ? 4.264 -0.303 9.210 1.00 84.12 244 ALA A N 1
ATOM 2011 C CA . ALA A 1 244 ? 4.509 0.554 10.370 1.00 84.12 244 ALA A CA 1
ATOM 2012 C C . ALA A 1 244 ? 5.863 0.294 11.068 1.00 84.12 244 ALA A C 1
ATOM 2014 O O . ALA A 1 244 ? 5.955 0.239 12.296 1.00 84.12 244 ALA A O 1
ATOM 2015 N N . TYR A 1 245 ? 6.943 0.115 10.297 1.00 85.12 245 TYR A N 1
ATOM 2016 C CA . TYR A 1 245 ? 8.279 -0.172 10.833 1.00 85.12 245 TYR A CA 1
ATOM 2017 C C . TYR A 1 245 ? 9.025 1.053 11.382 1.00 85.12 245 TYR A C 1
ATOM 2019 O O . TYR A 1 245 ? 10.000 0.892 12.132 1.00 85.12 245 TYR A O 1
ATOM 2027 N N . GLY A 1 246 ? 8.596 2.261 11.024 1.00 87.50 246 GLY A N 1
ATOM 2028 C CA . GLY A 1 246 ? 9.189 3.540 11.416 1.00 87.50 246 GLY A CA 1
ATOM 2029 C C . GLY A 1 246 ? 8.929 4.598 10.346 1.00 87.50 246 GLY A C 1
ATOM 2030 O O . GLY A 1 246 ? 8.137 4.356 9.443 1.00 87.50 246 GLY A O 1
ATOM 2031 N N . LYS A 1 247 ? 9.618 5.741 10.415 1.00 91.38 247 LYS A N 1
ATOM 2032 C CA . LYS A 1 247 ? 9.505 6.788 9.390 1.00 91.38 247 LYS A CA 1
ATOM 2033 C C . LYS A 1 247 ? 10.565 6.633 8.303 1.00 91.38 247 LYS A C 1
ATOM 2035 O O . LYS A 1 247 ? 11.714 6.312 8.608 1.00 91.38 247 LYS A O 1
ATOM 2040 N N . VAL A 1 248 ? 10.203 6.911 7.052 1.00 92.12 248 VAL A N 1
ATOM 2041 C CA . VAL A 1 248 ? 11.134 6.932 5.910 1.00 92.12 248 VAL A CA 1
ATOM 2042 C C . VAL A 1 248 ? 12.180 8.033 6.084 1.00 92.12 248 VAL A C 1
ATOM 2044 O O . VAL A 1 248 ? 13.356 7.802 5.818 1.00 92.12 248 VAL A O 1
ATOM 2047 N N . SER A 1 249 ? 11.787 9.189 6.631 1.00 92.00 249 SER A N 1
ATOM 2048 C CA . SER A 1 249 ? 12.696 10.312 6.912 1.00 92.00 249 SER A CA 1
ATOM 2049 C C . SER A 1 249 ? 13.877 9.949 7.813 1.00 92.00 249 SER A C 1
ATOM 2051 O O . SER A 1 249 ? 14.898 10.623 7.777 1.00 92.00 249 SER A O 1
ATOM 2053 N N . ASP A 1 250 ? 13.742 8.899 8.623 1.00 93.50 250 ASP A N 1
ATOM 2054 C CA . ASP A 1 250 ? 14.782 8.472 9.560 1.00 93.50 250 ASP A CA 1
ATOM 2055 C C . ASP A 1 250 ? 15.828 7.565 8.888 1.00 93.50 250 ASP A C 1
ATOM 2057 O O . ASP A 1 250 ? 16.866 7.271 9.479 1.00 93.50 250 ASP A O 1
ATOM 2061 N N . ILE A 1 251 ? 15.544 7.077 7.674 1.00 94.81 251 ILE A N 1
ATOM 2062 C CA . ILE A 1 251 ? 16.375 6.103 6.951 1.00 94.81 251 ILE A CA 1
ATOM 2063 C C . ILE A 1 251 ? 16.816 6.591 5.564 1.00 94.81 251 ILE A C 1
ATOM 2065 O O . ILE A 1 251 ? 17.532 5.867 4.874 1.00 94.81 251 ILE A O 1
ATOM 2069 N N . THR A 1 252 ? 16.412 7.793 5.148 1.00 94.31 252 THR A N 1
ATOM 2070 C CA . THR A 1 252 ? 16.765 8.387 3.850 1.00 94.31 252 THR A CA 1
ATOM 2071 C C . THR A 1 252 ? 17.273 9.816 3.994 1.00 94.31 252 THR A C 1
ATOM 2073 O O . THR A 1 252 ? 17.030 10.476 4.999 1.00 94.31 252 THR A O 1
ATOM 2076 N N . ASP A 1 253 ? 17.932 10.331 2.955 1.00 93.06 253 ASP A N 1
ATOM 2077 C CA . ASP A 1 253 ? 18.258 11.756 2.877 1.00 93.06 253 ASP A CA 1
ATOM 2078 C C . ASP A 1 253 ? 17.022 12.637 2.598 1.00 93.06 253 ASP A C 1
ATOM 2080 O O . ASP A 1 253 ? 15.924 12.150 2.308 1.00 93.06 253 ASP A O 1
ATOM 2084 N N . ASN A 1 254 ? 17.216 13.958 2.661 1.00 89.81 254 ASN A N 1
ATOM 2085 C CA . ASN A 1 254 ? 16.153 14.947 2.464 1.00 89.81 254 ASN A CA 1
ATOM 2086 C C . ASN A 1 254 ? 15.529 14.911 1.062 1.00 89.81 254 ASN A C 1
ATOM 2088 O O . ASN A 1 254 ? 14.354 15.254 0.921 1.00 89.81 254 ASN A O 1
ATOM 2092 N N . ASN A 1 255 ? 16.282 14.525 0.029 1.00 87.38 255 ASN A N 1
ATOM 2093 C CA . ASN A 1 255 ? 15.770 14.496 -1.339 1.00 87.38 255 ASN A CA 1
ATOM 2094 C C . ASN A 1 255 ? 14.767 13.354 -1.491 1.00 87.38 255 ASN A C 1
ATOM 2096 O O . ASN A 1 255 ? 13.653 13.567 -1.970 1.00 87.38 255 ASN A O 1
ATOM 2100 N N . ILE A 1 256 ? 15.136 12.162 -1.022 1.00 88.06 256 ILE A N 1
ATOM 2101 C CA . ILE A 1 256 ? 14.261 10.988 -1.062 1.00 88.06 256 ILE A CA 1
ATOM 2102 C C . ILE A 1 256 ? 13.090 11.163 -0.102 1.00 88.06 256 ILE A C 1
ATOM 2104 O O . ILE A 1 256 ? 11.965 10.858 -0.482 1.00 88.06 256 ILE A O 1
ATOM 2108 N N . ALA A 1 257 ? 13.314 11.710 1.096 1.00 83.06 257 ALA A N 1
ATOM 2109 C CA . ALA A 1 257 ? 12.236 11.978 2.045 1.00 83.06 257 ALA A CA 1
ATOM 2110 C C . ALA A 1 257 ? 11.192 12.945 1.457 1.00 83.06 257 ALA A C 1
ATOM 2112 O O . ALA A 1 257 ? 9.992 12.708 1.577 1.00 83.06 257 ALA A O 1
ATOM 2113 N N . SER A 1 258 ? 11.639 13.996 0.761 1.00 80.25 258 SER A N 1
ATOM 2114 C CA . SER A 1 258 ? 10.742 14.945 0.085 1.00 80.25 258 SER A CA 1
ATOM 2115 C C . SER A 1 258 ? 9.987 14.288 -1.072 1.00 80.25 258 SER A C 1
ATOM 2117 O O . SER A 1 258 ? 8.783 14.489 -1.223 1.00 80.25 258 SER A O 1
ATOM 2119 N N . HIS A 1 259 ? 10.671 13.463 -1.869 1.00 80.88 259 HIS A N 1
ATOM 2120 C CA . HIS A 1 259 ? 10.050 12.740 -2.980 1.00 80.88 259 HIS A CA 1
ATOM 2121 C C . HIS A 1 259 ? 9.049 11.685 -2.493 1.00 80.88 259 HIS A C 1
ATOM 2123 O O . HIS A 1 259 ? 7.984 11.515 -3.083 1.00 80.88 259 HIS A O 1
ATOM 2129 N N . TYR A 1 260 ? 9.347 11.022 -1.374 1.00 87.06 260 TYR A N 1
ATOM 2130 C CA . TYR A 1 260 ? 8.466 10.049 -0.736 1.00 87.06 260 TYR A CA 1
ATOM 2131 C C . TYR A 1 260 ? 7.118 10.661 -0.353 1.00 87.06 260 TYR A C 1
ATOM 2133 O O . TYR A 1 260 ? 6.099 10.014 -0.564 1.00 87.06 260 TYR A O 1
ATOM 2141 N N . VAL A 1 261 ? 7.074 11.911 0.125 1.00 74.31 261 VAL A N 1
ATOM 2142 C CA . VAL A 1 261 ? 5.799 12.592 0.422 1.00 74.31 261 VAL A CA 1
ATOM 2143 C C . VAL A 1 261 ? 4.893 12.631 -0.813 1.00 74.31 261 VAL A C 1
ATOM 2145 O O . VAL A 1 261 ? 3.699 12.355 -0.705 1.00 74.31 261 VAL A O 1
ATOM 2148 N N . LEU A 1 262 ? 5.454 12.906 -1.994 1.00 75.56 262 LEU A N 1
ATOM 2149 C CA . LEU A 1 262 ? 4.701 12.928 -3.252 1.00 75.56 262 LEU A CA 1
ATOM 2150 C C . LEU A 1 262 ? 4.219 11.531 -3.651 1.00 75.56 262 LEU A C 1
ATOM 2152 O O . LEU A 1 262 ? 3.063 11.369 -4.036 1.00 75.56 262 LEU A O 1
ATOM 2156 N N . VAL A 1 263 ? 5.085 10.521 -3.524 1.00 77.94 263 VAL A N 1
ATOM 2157 C CA . VAL A 1 263 ? 4.727 9.125 -3.816 1.00 77.94 263 VAL A CA 1
ATOM 2158 C C . VAL A 1 263 ? 3.638 8.638 -2.869 1.00 77.94 263 VAL A C 1
ATOM 2160 O O . VAL A 1 263 ? 2.645 8.085 -3.321 1.00 77.94 263 VAL A O 1
ATOM 2163 N N . LYS A 1 264 ? 3.778 8.885 -1.564 1.00 78.88 264 LYS A N 1
ATOM 2164 C CA . LYS A 1 264 ? 2.786 8.533 -0.545 1.00 78.88 264 LYS A CA 1
ATOM 2165 C C . LYS A 1 264 ? 1.416 9.100 -0.903 1.00 78.88 264 LYS A C 1
ATOM 2167 O O . LYS A 1 264 ? 0.437 8.360 -0.881 1.00 78.88 264 LYS A O 1
ATOM 2172 N N . LEU A 1 265 ? 1.353 10.377 -1.285 1.00 68.56 265 LEU A N 1
ATOM 2173 C CA . LEU A 1 265 ? 0.116 11.016 -1.736 1.00 68.56 265 LEU A CA 1
ATOM 2174 C C . LEU A 1 265 ? -0.440 10.372 -3.014 1.00 68.56 265 LEU A C 1
ATOM 2176 O O . LEU A 1 265 ? -1.644 10.143 -3.097 1.00 68.56 265 LEU A O 1
ATOM 2180 N N . SER A 1 266 ? 0.410 10.038 -3.990 1.00 64.44 266 SER A N 1
ATOM 2181 C CA . SER A 1 266 ? -0.047 9.459 -5.260 1.00 64.44 266 SER A CA 1
ATOM 2182 C C . SER A 1 266 ? -0.534 8.013 -5.130 1.00 64.44 266 SER A C 1
ATOM 2184 O O . SER A 1 266 ? -1.477 7.634 -5.819 1.00 64.44 266 SER A O 1
ATOM 2186 N N . ILE A 1 267 ? 0.037 7.217 -4.219 1.00 70.00 267 ILE A N 1
ATOM 2187 C CA . ILE A 1 267 ? -0.353 5.812 -3.986 1.00 70.00 267 ILE A CA 1
ATOM 2188 C C . ILE A 1 267 ? -1.241 5.614 -2.747 1.00 70.00 267 ILE A C 1
ATOM 2190 O O . ILE A 1 267 ? -1.460 4.482 -2.307 1.00 70.00 267 ILE A O 1
ATOM 2194 N N . SER A 1 268 ? -1.779 6.709 -2.201 1.00 65.06 268 SER A N 1
ATOM 2195 C CA . SER A 1 268 ? -2.790 6.672 -1.135 1.00 65.06 268 SER A CA 1
ATOM 2196 C C . SER A 1 268 ? -4.074 5.968 -1.592 1.00 65.06 268 SER A C 1
ATOM 2198 O O . SER A 1 268 ? -4.738 5.327 -0.786 1.00 65.06 268 SER A O 1
ATOM 2200 N N . ASP A 1 269 ? -4.404 6.054 -2.885 1.00 71.19 269 ASP A N 1
ATOM 2201 C CA . ASP A 1 269 ? -5.516 5.321 -3.492 1.00 71.19 269 ASP A CA 1
ATOM 2202 C C . ASP A 1 269 ? -5.128 3.867 -3.814 1.00 71.19 269 ASP A C 1
ATOM 2204 O O . ASP A 1 269 ? -4.143 3.603 -4.508 1.00 71.19 269 ASP A O 1
ATOM 2208 N N . ASP A 1 270 ? -5.934 2.910 -3.350 1.00 55.88 270 ASP A N 1
ATOM 2209 C CA . ASP A 1 270 ? -5.672 1.471 -3.489 1.00 55.88 270 ASP A CA 1
ATOM 2210 C C . ASP A 1 270 ? -5.680 0.986 -4.947 1.00 55.88 270 ASP A C 1
ATOM 2212 O O . ASP A 1 270 ? -4.925 0.079 -5.315 1.00 55.88 270 ASP A O 1
ATOM 2216 N N . SER A 1 271 ? -6.533 1.560 -5.800 1.00 55.97 271 SER A N 1
ATOM 2217 C CA . SER A 1 271 ? -6.598 1.191 -7.217 1.00 55.97 271 SER A CA 1
ATOM 2218 C C . SER A 1 271 ? -5.341 1.659 -7.949 1.00 55.97 271 SER A C 1
ATOM 2220 O O . SER A 1 271 ? -4.686 0.881 -8.652 1.00 55.97 271 SER A O 1
ATOM 2222 N N . HIS A 1 272 ? -4.946 2.911 -7.722 1.00 64.12 272 HIS A N 1
ATOM 2223 C CA . HIS A 1 272 ? -3.728 3.480 -8.275 1.00 64.12 272 HIS A CA 1
ATOM 2224 C C . HIS A 1 272 ? -2.482 2.752 -7.760 1.00 64.12 272 HIS A C 1
ATOM 2226 O O . HIS A 1 272 ? -1.638 2.350 -8.562 1.00 64.12 272 HIS A O 1
ATOM 2232 N N . ARG A 1 273 ? -2.405 2.469 -6.453 1.00 78.31 273 ARG A N 1
ATOM 2233 C CA . ARG A 1 273 ? -1.299 1.712 -5.847 1.00 78.31 273 ARG A CA 1
ATOM 2234 C C . ARG A 1 273 ? -1.128 0.337 -6.486 1.00 78.31 273 ARG A C 1
ATOM 2236 O O . ARG A 1 273 ? -0.013 -0.020 -6.865 1.00 78.31 273 ARG A O 1
ATOM 2243 N N . ARG A 1 274 ? -2.217 -0.419 -6.679 1.00 70.50 274 ARG A N 1
ATOM 2244 C CA . ARG A 1 274 ? -2.175 -1.726 -7.365 1.00 70.50 274 ARG A CA 1
ATOM 2245 C C . ARG A 1 274 ? -1.648 -1.613 -8.794 1.00 70.50 274 ARG A C 1
ATOM 2247 O O . ARG A 1 274 ? -0.861 -2.459 -9.217 1.00 70.50 274 ARG A O 1
ATOM 2254 N N . ASN A 1 275 ? -2.041 -0.573 -9.529 1.00 68.25 275 ASN A N 1
ATOM 2255 C CA . ASN A 1 275 ? -1.536 -0.335 -10.881 1.00 68.25 275 ASN A CA 1
ATOM 2256 C C . ASN A 1 275 ? -0.036 -0.018 -10.890 1.00 68.25 275 ASN A C 1
ATOM 2258 O O . ASN A 1 275 ? 0.697 -0.625 -11.669 1.00 68.25 275 ASN A O 1
ATOM 2262 N N . VAL A 1 276 ? 0.425 0.857 -9.991 1.00 72.81 276 VAL A N 1
ATOM 2263 C CA . VAL A 1 276 ? 1.850 1.193 -9.834 1.00 72.81 276 VAL A CA 1
ATOM 2264 C C . VAL A 1 276 ? 2.674 -0.054 -9.500 1.00 72.81 276 VAL A C 1
ATOM 2266 O O . VAL A 1 276 ? 3.695 -0.307 -10.136 1.00 72.81 276 VAL A O 1
ATOM 2269 N N . VAL A 1 277 ? 2.208 -0.879 -8.556 1.00 78.06 277 VAL A N 1
ATOM 2270 C CA . VAL A 1 277 ? 2.883 -2.129 -8.164 1.00 78.06 277 VAL A CA 1
ATOM 2271 C C . VAL A 1 277 ? 2.936 -3.134 -9.320 1.00 78.06 277 VAL A C 1
ATOM 2273 O O . VAL A 1 277 ? 3.977 -3.745 -9.558 1.00 78.06 277 VAL A O 1
ATOM 2276 N N . ARG A 1 278 ? 1.847 -3.282 -10.084 1.00 75.62 278 ARG A N 1
ATOM 2277 C CA . ARG A 1 278 ? 1.769 -4.204 -11.230 1.00 75.62 278 ARG A CA 1
ATOM 2278 C C . ARG A 1 278 ? 2.715 -3.829 -12.376 1.00 75.62 278 ARG A C 1
ATOM 2280 O O . ARG A 1 278 ? 3.161 -4.718 -13.110 1.00 75.62 278 ARG A O 1
ATOM 2287 N N . ASP A 1 279 ? 2.985 -2.540 -12.549 1.00 79.50 279 ASP A N 1
ATOM 2288 C CA . ASP A 1 279 ? 3.849 -2.019 -13.614 1.00 79.50 279 ASP A CA 1
ATOM 2289 C C . ASP A 1 279 ? 5.330 -1.950 -13.180 1.00 79.50 279 ASP A C 1
ATOM 2291 O O . ASP A 1 279 ? 6.214 -1.774 -14.016 1.00 79.50 279 ASP A O 1
ATOM 2295 N N . LEU A 1 280 ? 5.631 -2.167 -11.892 1.00 83.81 280 LEU A N 1
ATOM 2296 C CA . LEU A 1 280 ? 6.974 -2.009 -11.324 1.00 83.81 280 LEU A CA 1
ATOM 2297 C C . LEU A 1 280 ? 8.028 -2.921 -11.976 1.00 83.81 280 LEU A C 1
ATOM 2299 O O . LEU A 1 280 ? 9.139 -2.468 -12.231 1.00 83.81 280 LEU A O 1
ATOM 2303 N N . ALA A 1 281 ? 7.689 -4.178 -12.285 1.00 82.00 281 ALA A N 1
ATOM 2304 C CA . ALA A 1 281 ? 8.615 -5.107 -12.946 1.00 82.00 281 ALA A CA 1
ATOM 2305 C C . ALA A 1 281 ? 8.929 -4.714 -14.395 1.00 82.00 281 ALA A C 1
ATOM 2307 O O . ALA A 1 281 ? 10.071 -4.844 -14.836 1.00 82.00 281 ALA A O 1
ATOM 2308 N N . ASP A 1 282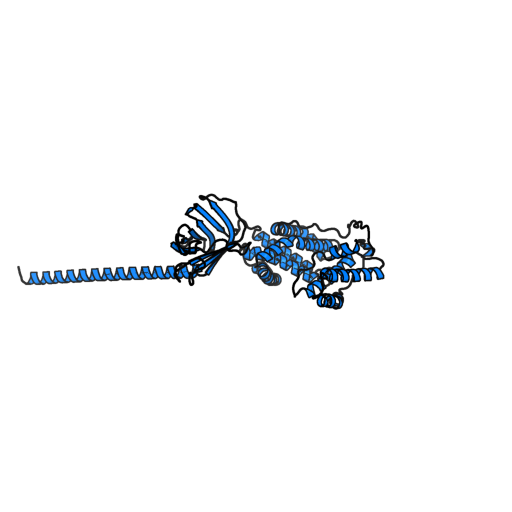 ? 7.930 -4.227 -15.136 1.00 79.12 282 ASP A N 1
ATOM 2309 C CA . ASP A 1 282 ? 8.132 -3.759 -16.507 1.00 79.12 282 ASP A CA 1
ATOM 2310 C C . ASP A 1 282 ? 9.031 -2.513 -16.494 1.00 79.12 282 ASP A C 1
ATOM 2312 O O . ASP A 1 282 ? 10.053 -2.496 -17.174 1.00 79.12 282 ASP A O 1
ATOM 2316 N N . ASN A 1 283 ? 8.752 -1.546 -15.615 1.00 83.00 283 ASN A N 1
ATOM 2317 C CA . ASN A 1 283 ? 9.563 -0.332 -15.520 1.00 83.00 283 ASN A CA 1
ATOM 2318 C C . ASN A 1 283 ? 10.991 -0.613 -15.003 1.00 83.00 283 ASN A C 1
ATOM 2320 O O . ASN A 1 283 ? 11.966 -0.033 -15.479 1.00 83.00 283 ASN A O 1
ATOM 2324 N N . TRP A 1 284 ? 11.151 -1.540 -14.050 1.00 94.38 284 TRP A N 1
ATOM 2325 C CA . TRP A 1 284 ? 12.477 -1.960 -13.592 1.00 94.38 284 TRP A CA 1
ATOM 2326 C C . TRP A 1 284 ? 13.264 -2.684 -14.685 1.00 94.38 284 TRP A C 1
ATOM 2328 O O . TRP A 1 284 ? 14.481 -2.545 -14.752 1.00 94.38 284 TRP A O 1
ATOM 2338 N N . SER A 1 285 ? 12.592 -3.408 -15.582 1.00 88.56 285 SER A N 1
ATOM 2339 C CA . SER A 1 285 ? 13.249 -4.024 -16.740 1.00 88.56 285 SER A CA 1
ATOM 2340 C C . SER A 1 285 ? 13.903 -2.976 -17.644 1.00 88.56 285 SER A C 1
ATOM 2342 O O . SER A 1 285 ? 15.019 -3.190 -18.122 1.00 88.56 285 SER A O 1
ATOM 2344 N N . ASP A 1 286 ? 13.259 -1.822 -17.821 1.00 81.06 286 ASP A N 1
ATOM 2345 C CA . ASP A 1 286 ? 13.830 -0.707 -18.580 1.00 81.06 286 ASP A CA 1
ATOM 2346 C C . ASP A 1 286 ? 15.053 -0.118 -17.862 1.00 81.06 286 ASP A C 1
ATOM 2348 O O . ASP A 1 286 ? 16.074 0.164 -18.494 1.00 81.06 286 ASP A O 1
ATOM 2352 N N . VAL A 1 287 ? 15.010 -0.017 -16.527 1.00 90.12 287 VAL A N 1
ATOM 2353 C CA . VAL A 1 287 ? 16.181 0.368 -15.721 1.00 90.12 287 VAL A CA 1
ATOM 2354 C C . VAL A 1 287 ? 17.323 -0.628 -15.884 1.00 90.12 287 VAL A C 1
ATOM 2356 O O . VAL A 1 287 ? 18.457 -0.210 -16.113 1.00 90.12 287 VAL A O 1
ATOM 2359 N N . LEU A 1 288 ? 17.043 -1.930 -15.809 1.00 93.12 288 LEU A N 1
ATOM 2360 C CA . LEU A 1 288 ? 18.047 -2.976 -16.002 1.00 93.12 288 LEU A CA 1
ATOM 2361 C C . LEU A 1 288 ? 18.691 -2.884 -17.389 1.00 93.12 288 LEU A C 1
ATOM 2363 O O . LEU A 1 288 ? 19.899 -3.079 -17.510 1.00 93.12 288 LEU A O 1
ATOM 2367 N N . GLN A 1 289 ? 17.924 -2.537 -18.425 1.00 89.25 289 GLN A N 1
ATOM 2368 C CA . GLN A 1 289 ? 18.476 -2.297 -19.757 1.00 89.25 289 GLN A CA 1
ATOM 2369 C C . GLN A 1 289 ? 19.389 -1.060 -19.788 1.00 89.25 289 GLN A C 1
ATOM 2371 O O . GLN A 1 289 ? 20.438 -1.098 -20.431 1.00 89.25 289 GLN A O 1
ATOM 2376 N N . VAL A 1 290 ? 19.041 0.023 -19.081 1.00 86.25 290 VAL A N 1
ATOM 2377 C CA . VAL A 1 290 ? 19.911 1.209 -18.959 1.00 86.25 290 VAL A CA 1
ATOM 2378 C C . VAL A 1 290 ? 21.203 0.881 -18.220 1.00 86.25 290 VAL A C 1
ATOM 2380 O O . VAL A 1 290 ? 22.272 1.264 -18.691 1.00 86.25 290 VAL A O 1
ATOM 2383 N N . ILE A 1 291 ? 21.116 0.158 -17.100 1.00 92.50 291 ILE A N 1
ATOM 2384 C CA . ILE A 1 291 ? 22.284 -0.323 -16.353 1.00 92.50 291 ILE A CA 1
ATOM 2385 C C . ILE A 1 291 ? 23.178 -1.1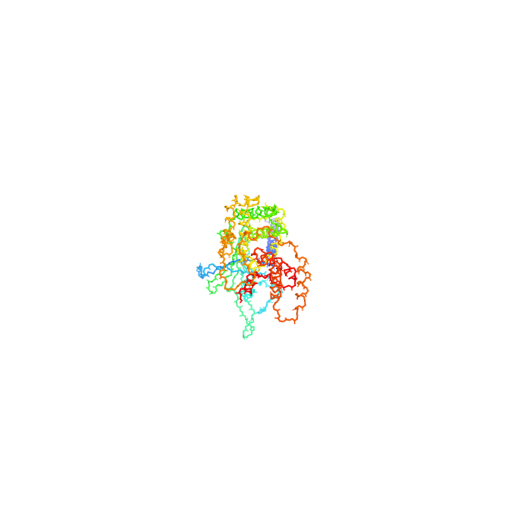31 -17.285 1.00 92.50 291 ILE A C 1
ATOM 2387 O O . ILE A 1 291 ? 24.340 -0.782 -17.461 1.00 92.50 291 ILE A O 1
ATOM 2391 N N . PHE A 1 292 ? 22.614 -2.138 -17.950 1.00 89.56 292 PHE A N 1
ATOM 2392 C CA . PHE A 1 292 ? 23.356 -2.994 -18.864 1.00 89.56 292 PHE A CA 1
ATOM 2393 C C . PHE A 1 292 ? 24.071 -2.189 -19.955 1.00 89.56 292 PHE A C 1
ATOM 2395 O O . PHE A 1 292 ? 25.248 -2.417 -20.210 1.00 89.56 292 PHE A O 1
ATOM 2402 N N . ASN A 1 293 ? 23.401 -1.203 -20.559 1.00 83.44 293 ASN A N 1
ATOM 2403 C CA . ASN A 1 293 ? 24.014 -0.348 -21.575 1.00 83.44 293 ASN A CA 1
ATOM 2404 C C . ASN A 1 293 ? 25.191 0.465 -21.017 1.00 83.44 293 ASN A C 1
ATOM 2406 O O . ASN A 1 293 ? 26.222 0.566 -21.674 1.00 83.44 293 ASN A O 1
ATOM 2410 N N . LEU A 1 294 ? 25.067 1.012 -19.803 1.00 85.00 294 LEU A N 1
ATOM 2411 C CA . LEU A 1 294 ? 26.175 1.706 -19.142 1.00 85.00 294 LEU A CA 1
ATOM 2412 C C . LEU A 1 294 ? 27.337 0.757 -18.836 1.00 85.00 294 LEU A C 1
ATOM 2414 O O . LEU A 1 294 ? 28.479 1.192 -18.820 1.00 85.00 294 LEU A O 1
ATOM 2418 N N . GLU A 1 295 ? 27.082 -0.525 -18.595 1.00 87.94 295 GLU A N 1
ATOM 2419 C CA . GLU A 1 295 ? 28.124 -1.512 -18.309 1.00 87.94 295 GLU A CA 1
ATOM 2420 C C . GLU A 1 295 ? 28.899 -1.976 -19.554 1.00 87.94 295 GLU A C 1
ATOM 2422 O O . GLU A 1 295 ? 30.000 -2.518 -19.409 1.00 87.94 295 GLU A O 1
ATOM 2427 N N . LEU A 1 296 ? 28.368 -1.773 -20.764 1.00 81.25 296 LEU A N 1
ATOM 2428 C CA . LEU A 1 296 ? 29.043 -2.160 -22.011 1.00 81.25 296 LEU A CA 1
ATOM 2429 C C . LEU A 1 296 ? 30.261 -1.288 -22.324 1.00 81.25 296 LEU A C 1
ATOM 2431 O O . LEU A 1 296 ? 31.251 -1.800 -22.847 1.00 81.25 296 LEU A O 1
ATOM 2435 N N . ASP A 1 297 ? 30.195 -0.009 -21.966 1.00 75.31 297 ASP A N 1
ATOM 2436 C CA . ASP A 1 297 ? 31.235 0.970 -22.264 1.00 75.31 297 ASP A CA 1
ATOM 2437 C C . ASP A 1 297 ? 32.117 1.227 -21.036 1.00 75.31 297 ASP A C 1
ATOM 2439 O O . ASP A 1 297 ? 31.660 1.156 -19.892 1.00 75.31 297 ASP A O 1
ATOM 2443 N N . ASP A 1 298 ? 33.384 1.591 -21.247 1.00 80.94 298 ASP A N 1
ATOM 2444 C CA . ASP A 1 298 ? 34.260 1.997 -20.145 1.00 80.94 298 ASP A CA 1
ATOM 2445 C C . ASP A 1 298 ? 33.912 3.420 -19.679 1.00 80.94 298 ASP A C 1
ATOM 2447 O O . ASP A 1 298 ? 34.307 4.427 -20.272 1.00 80.94 298 ASP A O 1
ATOM 2451 N N . ASN A 1 299 ? 33.090 3.502 -18.635 1.00 86.88 299 ASN A N 1
ATOM 2452 C CA . ASN A 1 299 ? 32.691 4.750 -17.993 1.00 86.88 299 ASN A CA 1
ATOM 2453 C C . ASN A 1 299 ? 32.523 4.560 -16.481 1.00 86.88 299 ASN A C 1
ATOM 2455 O O . ASN A 1 299 ? 32.307 3.452 -15.980 1.00 86.88 299 ASN A O 1
ATOM 2459 N N . GLU A 1 300 ? 32.607 5.662 -15.737 1.00 92.25 300 GLU A N 1
ATOM 2460 C CA . GLU A 1 300 ? 32.590 5.629 -14.274 1.00 92.25 300 GLU A CA 1
ATOM 2461 C C . GLU A 1 300 ? 31.280 5.051 -13.715 1.00 92.25 300 GLU A C 1
ATOM 2463 O O . GLU A 1 300 ? 31.311 4.256 -12.771 1.00 92.25 300 GLU A O 1
ATOM 2468 N N . ALA A 1 301 ? 30.136 5.414 -14.304 1.00 91.25 301 ALA A N 1
ATOM 2469 C CA . ALA A 1 301 ? 28.827 4.951 -13.853 1.00 91.25 301 ALA A CA 1
ATOM 2470 C C . ALA A 1 301 ? 28.664 3.438 -14.062 1.00 91.25 301 ALA A C 1
ATOM 2472 O O . ALA A 1 301 ? 28.342 2.722 -13.114 1.00 91.25 301 ALA A O 1
ATOM 2473 N N . GLY A 1 302 ? 28.974 2.938 -15.260 1.00 91.00 302 GLY A N 1
ATOM 2474 C CA . GLY A 1 302 ? 28.970 1.511 -15.582 1.00 91.00 302 GLY A CA 1
ATOM 2475 C C . GLY A 1 302 ? 29.897 0.702 -14.679 1.00 91.00 302 GLY A C 1
ATOM 2476 O O . GLY A 1 302 ? 29.499 -0.319 -14.125 1.00 91.00 302 GLY A O 1
ATOM 2477 N N . ASN A 1 303 ? 31.115 1.190 -14.434 1.00 93.94 303 ASN A N 1
ATOM 2478 C CA . ASN A 1 303 ? 32.074 0.514 -13.558 1.00 93.94 303 ASN A CA 1
ATOM 2479 C C . ASN A 1 303 ? 31.620 0.467 -12.088 1.00 93.94 303 ASN A C 1
ATOM 2481 O O . ASN A 1 303 ? 31.941 -0.487 -11.374 1.00 93.94 303 ASN A O 1
ATOM 2485 N N . LYS A 1 304 ? 30.867 1.469 -11.617 1.00 97.50 304 LYS A N 1
ATOM 2486 C CA . LYS A 1 304 ? 30.229 1.441 -10.291 1.00 97.50 304 LYS A CA 1
ATOM 2487 C C . LYS A 1 304 ? 29.062 0.455 -10.245 1.00 97.50 304 LYS A C 1
ATOM 2489 O O . LYS A 1 304 ? 28.974 -0.305 -9.285 1.00 97.50 304 LYS A O 1
ATOM 2494 N N . LEU A 1 305 ? 28.227 0.418 -11.282 1.00 96.62 305 LEU A N 1
ATOM 2495 C CA . LEU A 1 305 ? 27.076 -0.488 -11.368 1.00 96.62 305 LEU A CA 1
ATOM 2496 C C . LEU A 1 305 ? 27.498 -1.962 -11.432 1.00 96.62 305 LEU A C 1
ATOM 2498 O O . LEU A 1 305 ? 26.949 -2.760 -10.676 1.00 96.62 305 LEU A O 1
ATOM 2502 N N . LYS A 1 306 ? 28.576 -2.292 -12.161 1.00 96.12 306 LYS A N 1
ATOM 2503 C CA . LYS A 1 306 ? 29.180 -3.641 -12.148 1.00 96.12 306 LYS A CA 1
ATOM 2504 C C . LYS A 1 306 ? 29.529 -4.111 -10.737 1.00 96.12 306 LYS A C 1
ATOM 2506 O O . LYS A 1 306 ? 29.305 -5.261 -10.378 1.00 96.12 306 LYS A O 1
ATOM 2511 N N . LYS A 1 307 ? 30.062 -3.216 -9.898 1.00 97.31 307 LYS A N 1
ATOM 2512 C CA . LYS A 1 307 ? 30.397 -3.531 -8.495 1.00 97.31 307 LYS A CA 1
ATOM 2513 C C . LYS A 1 307 ? 29.154 -3.730 -7.620 1.00 97.31 307 LYS A C 1
ATOM 2515 O O . LYS A 1 307 ? 29.269 -4.282 -6.530 1.00 97.31 307 LYS A O 1
ATOM 2520 N N . MET A 1 308 ? 27.987 -3.286 -8.081 1.00 97.75 308 MET A N 1
ATOM 2521 C CA . MET A 1 308 ? 26.700 -3.387 -7.397 1.00 97.75 308 MET A CA 1
ATOM 2522 C C . MET A 1 308 ? 25.817 -4.525 -7.932 1.00 97.75 308 MET A C 1
ATOM 2524 O O . MET A 1 308 ? 24.649 -4.582 -7.558 1.00 97.75 308 MET A O 1
ATOM 2528 N N . GLU A 1 309 ? 26.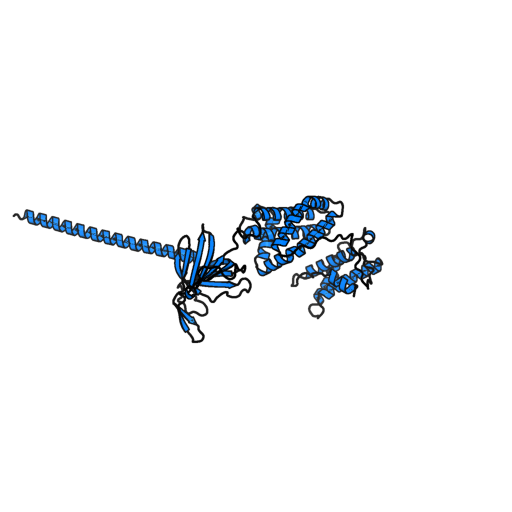331 -5.451 -8.750 1.00 96.25 309 GLU A N 1
ATOM 2529 C CA . GLU A 1 309 ? 25.538 -6.527 -9.376 1.00 96.25 309 GLU A CA 1
ATOM 2530 C C . GLU A 1 309 ? 24.656 -7.294 -8.366 1.00 96.25 309 GLU A C 1
ATOM 2532 O O . GLU A 1 309 ? 23.454 -7.461 -8.577 1.00 96.25 309 GLU A O 1
ATOM 2537 N N . SER A 1 310 ? 25.214 -7.677 -7.212 1.00 97.56 310 SER A N 1
ATOM 2538 C CA . SER A 1 310 ? 24.469 -8.356 -6.134 1.00 97.56 310 SER A CA 1
ATOM 2539 C C . SER A 1 310 ? 23.354 -7.485 -5.527 1.00 97.56 310 SER A C 1
ATOM 2541 O O . SER A 1 310 ? 22.245 -7.955 -5.249 1.00 97.56 310 SER A O 1
ATOM 2543 N N . ASN A 1 311 ? 23.609 -6.184 -5.376 1.00 98.31 311 ASN A N 1
ATOM 2544 C CA . ASN A 1 311 ? 22.628 -5.228 -4.862 1.00 98.31 311 ASN A CA 1
ATOM 2545 C C . ASN A 1 311 ? 21.485 -5.026 -5.871 1.00 98.31 311 ASN A C 1
ATOM 2547 O O . ASN A 1 311 ? 20.311 -5.057 -5.504 1.00 98.31 311 ASN A O 1
ATOM 2551 N N . ILE A 1 312 ? 21.819 -4.892 -7.156 1.00 98.06 312 ILE A N 1
ATOM 2552 C CA . ILE A 1 312 ? 20.850 -4.794 -8.254 1.00 98.06 312 ILE A CA 1
ATOM 2553 C C . ILE A 1 312 ? 20.001 -6.069 -8.322 1.00 98.06 312 ILE A C 1
ATOM 2555 O O . ILE A 1 312 ? 18.782 -5.991 -8.489 1.00 98.06 312 ILE A O 1
ATOM 2559 N N . HIS A 1 313 ? 20.605 -7.245 -8.121 1.00 97.62 313 HIS A N 1
ATOM 2560 C CA . HIS A 1 313 ? 19.874 -8.508 -8.039 1.00 97.62 313 HIS A CA 1
ATOM 2561 C C . HIS A 1 313 ? 18.894 -8.534 -6.858 1.00 97.62 313 HIS A C 1
ATOM 2563 O O . HIS A 1 313 ? 17.741 -8.927 -7.032 1.00 97.62 313 HIS A O 1
ATOM 2569 N N . THR A 1 314 ? 19.319 -8.061 -5.684 1.00 98.00 314 THR A N 1
ATOM 2570 C CA . THR A 1 314 ? 18.464 -7.941 -4.490 1.00 98.00 314 THR A CA 1
ATOM 2571 C C . THR A 1 314 ? 17.231 -7.079 -4.769 1.00 98.00 314 THR A C 1
ATOM 2573 O O . THR A 1 314 ? 16.104 -7.516 -4.529 1.00 98.00 314 THR A O 1
ATOM 2576 N N . VAL A 1 315 ? 17.420 -5.890 -5.351 1.00 98.38 315 VAL A N 1
ATOM 2577 C CA . VAL A 1 315 ? 16.307 -4.998 -5.722 1.00 98.38 315 VAL A CA 1
ATOM 2578 C C . VAL A 1 315 ? 15.412 -5.638 -6.779 1.00 98.38 315 VAL A C 1
ATOM 2580 O O . VAL A 1 315 ? 14.191 -5.606 -6.644 1.00 98.38 315 VAL A O 1
ATOM 2583 N N . THR A 1 316 ? 16.001 -6.283 -7.790 1.00 98.12 316 THR A N 1
ATOM 2584 C CA . THR A 1 316 ? 15.247 -6.999 -8.830 1.00 98.12 316 THR A CA 1
ATOM 2585 C C . THR A 1 316 ? 14.330 -8.043 -8.205 1.00 98.12 316 THR A C 1
ATOM 2587 O O . THR A 1 316 ? 13.134 -8.055 -8.478 1.00 98.12 316 THR A O 1
ATOM 2590 N N . LYS A 1 317 ? 14.852 -8.874 -7.296 1.00 97.44 317 LYS A N 1
ATOM 2591 C CA . LYS A 1 317 ? 14.057 -9.898 -6.608 1.00 97.44 317 LYS A CA 1
ATOM 2592 C C . LYS A 1 317 ? 12.958 -9.299 -5.742 1.00 97.44 317 LYS A C 1
ATOM 2594 O O . LYS A 1 317 ? 11.855 -9.840 -5.718 1.00 97.44 317 LYS A O 1
ATOM 2599 N N . ALA A 1 318 ? 13.224 -8.184 -5.068 1.00 96.69 318 ALA A N 1
ATOM 2600 C CA . ALA A 1 318 ? 12.205 -7.486 -4.295 1.00 96.69 318 ALA A CA 1
ATOM 2601 C C . ALA A 1 318 ? 11.076 -6.942 -5.183 1.00 96.69 318 ALA A C 1
ATOM 2603 O O . ALA A 1 318 ? 9.904 -7.108 -4.855 1.00 96.69 318 ALA A O 1
ATOM 2604 N N . ILE A 1 319 ? 11.411 -6.356 -6.333 1.00 95.38 319 ILE A N 1
ATOM 2605 C CA . ILE A 1 319 ? 10.430 -5.851 -7.300 1.00 95.38 319 ILE A CA 1
ATOM 2606 C C . ILE A 1 319 ? 9.604 -6.992 -7.899 1.00 95.38 319 ILE A C 1
ATOM 2608 O O . ILE A 1 319 ? 8.381 -6.878 -7.983 1.00 95.38 319 ILE A O 1
ATOM 2612 N N . GLU A 1 320 ? 10.231 -8.112 -8.262 1.00 94.00 320 GLU A N 1
ATOM 2613 C CA . GLU A 1 320 ? 9.515 -9.293 -8.762 1.00 94.00 320 GLU A CA 1
ATOM 2614 C C . GLU A 1 320 ? 8.554 -9.853 -7.708 1.00 94.00 320 GLU A C 1
ATOM 2616 O O . GLU A 1 320 ? 7.392 -10.137 -8.000 1.00 94.00 320 GLU A O 1
ATOM 2621 N N . LYS A 1 321 ? 9.022 -9.944 -6.457 1.00 91.81 321 LYS A N 1
ATOM 2622 C CA . LYS A 1 321 ? 8.225 -10.402 -5.317 1.00 91.81 321 LYS A CA 1
ATOM 2623 C C . LYS A 1 321 ? 7.023 -9.490 -5.067 1.00 91.81 321 LYS A C 1
ATOM 2625 O O . LYS A 1 321 ? 5.926 -9.993 -4.849 1.00 91.81 321 LYS A O 1
ATOM 2630 N N . LEU A 1 322 ? 7.224 -8.172 -5.104 1.00 89.50 322 LEU A N 1
ATOM 2631 C CA . LEU A 1 322 ? 6.178 -7.183 -4.838 1.00 89.50 322 LEU A CA 1
ATOM 2632 C C . LEU A 1 322 ? 5.148 -7.090 -5.972 1.00 89.50 322 LEU A C 1
ATOM 2634 O O . LEU A 1 322 ? 3.951 -7.021 -5.714 1.00 89.50 322 LEU A O 1
ATOM 2638 N N . SER A 1 323 ? 5.607 -7.097 -7.223 1.00 83.56 323 SER A N 1
ATOM 2639 C CA . SER A 1 323 ? 4.746 -6.959 -8.408 1.00 83.56 323 SER A CA 1
ATOM 2640 C C . SER A 1 323 ? 4.052 -8.258 -8.830 1.00 83.56 323 SER A C 1
ATOM 2642 O O . SER A 1 323 ? 3.079 -8.216 -9.585 1.00 83.56 323 SER A O 1
ATOM 2644 N N . GLY A 1 324 ? 4.566 -9.413 -8.394 1.00 83.88 324 GLY A N 1
ATOM 2645 C CA . GLY A 1 324 ? 4.112 -10.731 -8.839 1.00 83.88 324 GLY A CA 1
ATOM 2646 C C . GLY A 1 324 ? 4.506 -11.077 -10.282 1.00 83.88 324 GLY A C 1
ATOM 2647 O O . GLY A 1 324 ? 3.972 -12.034 -10.844 1.00 83.88 324 GLY A O 1
ATOM 2648 N N . LYS A 1 325 ? 5.414 -10.312 -10.903 1.00 85.69 325 LYS A N 1
ATOM 2649 C CA . LYS A 1 325 ? 5.896 -10.513 -12.279 1.00 85.69 325 LYS A CA 1
ATOM 2650 C C . LYS A 1 325 ? 7.416 -10.628 -12.316 1.00 85.69 325 LYS A C 1
ATOM 2652 O O . LYS A 1 325 ? 8.108 -9.945 -11.576 1.00 85.69 325 LYS A O 1
ATOM 2657 N N . ASN A 1 326 ? 7.936 -11.427 -13.245 1.00 92.38 326 ASN A N 1
ATOM 2658 C CA . ASN A 1 326 ? 9.377 -11.489 -13.498 1.00 92.38 326 ASN A CA 1
ATOM 2659 C C . ASN A 1 326 ? 9.841 -10.291 -14.333 1.00 92.38 326 ASN A C 1
ATOM 2661 O O . ASN A 1 326 ? 9.164 -9.897 -15.285 1.00 92.38 326 ASN A O 1
ATOM 2665 N N . CYS A 1 327 ? 11.021 -9.765 -14.014 1.00 90.69 327 CYS A N 1
ATOM 2666 C CA . CYS A 1 327 ? 11.664 -8.732 -14.813 1.00 90.69 327 CYS A CA 1
ATOM 2667 C C . CYS A 1 327 ? 12.258 -9.348 -16.086 1.00 90.69 327 CYS A C 1
ATOM 2669 O O . CYS A 1 327 ? 12.723 -10.494 -16.103 1.00 90.69 327 CYS A O 1
ATOM 2671 N N . LYS A 1 328 ? 12.257 -8.586 -17.179 1.00 90.44 328 LYS A N 1
ATOM 2672 C CA . LYS A 1 328 ? 12.885 -9.002 -18.434 1.00 90.44 328 LYS A CA 1
ATOM 2673 C C . LYS A 1 328 ? 14.399 -8.917 -18.276 1.00 90.44 328 LYS A C 1
ATOM 2675 O O . LYS A 1 328 ? 14.929 -7.983 -17.678 1.00 90.44 328 LYS A O 1
ATOM 2680 N N . LYS A 1 329 ? 15.106 -9.899 -18.836 1.00 89.50 329 LYS A N 1
ATOM 2681 C CA . LYS A 1 329 ? 16.569 -9.858 -18.886 1.00 89.50 329 LYS A CA 1
ATOM 2682 C C . LYS A 1 329 ? 17.016 -8.792 -19.890 1.00 89.50 329 LYS A C 1
ATOM 2684 O O . LYS A 1 329 ? 16.442 -8.756 -20.982 1.00 89.50 329 LYS A O 1
ATOM 2689 N N . PRO A 1 330 ? 18.049 -7.994 -19.568 1.00 86.06 330 PRO A N 1
ATOM 2690 C CA . PRO A 1 330 ? 18.646 -7.085 -20.529 1.00 86.06 330 PRO A CA 1
ATOM 2691 C C . PRO A 1 330 ? 19.085 -7.828 -21.785 1.00 86.06 330 PRO A C 1
ATOM 2693 O O . PRO A 1 330 ? 19.647 -8.926 -21.730 1.00 86.06 330 PRO A O 1
ATOM 2696 N N . SER A 1 331 ? 18.811 -7.214 -22.923 1.00 80.56 331 SER A N 1
ATOM 2697 C CA . SER A 1 331 ? 19.252 -7.692 -24.223 1.00 80.56 331 SER A CA 1
ATOM 2698 C C . SER A 1 331 ? 20.528 -6.962 -24.613 1.00 80.56 331 SER A C 1
ATOM 2700 O O . SER A 1 331 ? 20.651 -5.758 -24.391 1.00 80.56 331 SER A O 1
ATOM 2702 N N . ASN A 1 332 ? 21.502 -7.691 -25.167 1.00 75.75 332 ASN A N 1
ATOM 2703 C CA . ASN A 1 332 ? 22.730 -7.061 -25.625 1.00 75.75 332 ASN A CA 1
ATOM 2704 C C . ASN A 1 332 ? 22.454 -6.317 -26.942 1.00 75.75 332 ASN A C 1
ATOM 2706 O O . ASN A 1 332 ? 22.237 -6.993 -27.952 1.00 75.75 332 ASN A O 1
ATOM 2710 N N . PRO A 1 333 ? 22.500 -4.968 -26.964 1.00 64.19 333 PRO A N 1
ATOM 2711 C CA . PRO A 1 333 ? 22.252 -4.193 -28.175 1.00 64.19 333 PRO A CA 1
ATOM 2712 C C . PRO A 1 333 ? 23.332 -4.431 -29.240 1.00 64.19 333 PRO A C 1
ATOM 2714 O O . PRO A 1 333 ? 23.125 -4.101 -30.399 1.00 64.19 333 PRO A O 1
ATOM 2717 N N . LEU A 1 334 ? 24.464 -5.048 -28.875 1.00 59.66 334 LEU A N 1
ATOM 2718 C CA . LEU A 1 334 ? 25.522 -5.470 -29.790 1.00 59.66 334 LEU A CA 1
ATOM 2719 C C . LEU A 1 334 ? 25.375 -6.888 -30.341 1.00 59.66 334 LEU A C 1
ATOM 2721 O O . LEU A 1 334 ? 26.123 -7.277 -31.236 1.00 59.66 334 LEU A O 1
ATOM 2725 N N . LYS A 1 335 ? 24.427 -7.674 -29.826 1.00 58.12 335 LYS A N 1
ATOM 2726 C CA . LYS A 1 335 ? 24.134 -9.034 -30.301 1.00 58.12 335 LYS A CA 1
ATOM 2727 C C . LYS A 1 335 ? 22.691 -9.151 -30.773 1.00 58.12 335 LYS A C 1
ATOM 2729 O O . LYS A 1 335 ? 22.028 -10.148 -30.486 1.00 58.12 335 LYS A O 1
ATOM 2734 N N . VAL A 1 336 ? 22.187 -8.142 -31.477 1.00 51.81 336 VAL A N 1
ATOM 2735 C CA . VAL A 1 336 ? 20.878 -8.281 -32.108 1.00 51.81 336 VAL A CA 1
ATOM 2736 C C . VAL A 1 336 ? 21.049 -9.136 -33.357 1.00 51.81 336 VAL A C 1
ATOM 2738 O O . VAL A 1 336 ? 21.834 -8.824 -34.251 1.00 51.81 336 VAL A O 1
ATOM 2741 N N . HIS A 1 337 ? 20.358 -10.273 -33.395 1.00 50.19 337 HIS A N 1
ATOM 2742 C CA . HIS A 1 337 ? 20.140 -10.959 -34.657 1.00 50.19 337 HIS A CA 1
ATOM 2743 C C . HIS A 1 337 ? 19.168 -10.091 -35.449 1.00 50.19 337 HIS A C 1
ATOM 2745 O O . HIS A 1 337 ? 18.040 -9.931 -34.971 1.00 50.19 337 HIS A O 1
ATOM 2751 N N . PRO A 1 338 ? 19.566 -9.543 -36.613 1.00 52.03 338 PRO A N 1
ATOM 2752 C CA . PRO A 1 338 ? 18.701 -8.658 -37.366 1.00 52.03 338 PRO A CA 1
ATOM 2753 C C . PRO A 1 338 ? 17.374 -9.364 -37.578 1.00 52.03 338 PRO A C 1
ATOM 2755 O O . PRO A 1 338 ? 17.324 -10.483 -38.106 1.00 52.03 338 PRO A O 1
ATOM 2758 N N . LYS A 1 339 ? 16.297 -8.733 -37.108 1.00 54.69 339 LYS A N 1
ATOM 2759 C CA . LYS A 1 339 ? 14.949 -9.242 -37.323 1.00 54.69 339 LYS A CA 1
ATOM 2760 C C . LYS A 1 339 ? 14.787 -9.363 -38.838 1.00 54.69 339 LYS A C 1
ATOM 2762 O O . LYS A 1 339 ? 14.796 -8.351 -39.533 1.00 54.69 339 LYS A O 1
ATOM 2767 N N . LYS A 1 340 ? 14.716 -10.590 -39.370 1.00 58.47 340 LYS A N 1
ATOM 2768 C CA . LYS A 1 340 ? 14.462 -10.811 -40.800 1.00 58.47 340 LYS A CA 1
ATOM 2769 C C . LYS A 1 340 ? 13.063 -10.286 -41.102 1.00 58.47 340 LYS A C 1
ATOM 2771 O O . LYS A 1 340 ? 12.072 -10.975 -40.882 1.00 58.47 340 LYS A O 1
ATOM 2776 N N . VAL A 1 341 ? 13.005 -9.047 -41.560 1.00 65.00 341 VAL A N 1
ATOM 2777 C CA . VAL A 1 341 ? 11.805 -8.402 -42.077 1.00 65.00 341 VAL A CA 1
ATOM 2778 C C . VAL A 1 341 ? 11.809 -8.577 -43.590 1.00 65.00 341 VAL A C 1
ATOM 2780 O O . VAL A 1 341 ? 12.839 -8.409 -44.239 1.00 65.00 341 VAL A O 1
ATOM 2783 N N . SER A 1 342 ? 10.673 -8.977 -44.157 1.00 73.62 342 SER A N 1
ATOM 2784 C CA . SER A 1 342 ? 10.521 -9.143 -45.609 1.00 73.62 342 SER A CA 1
ATOM 2785 C C . SER A 1 342 ? 10.496 -7.806 -46.353 1.00 73.62 342 SER A C 1
ATOM 2787 O O . SER A 1 342 ? 10.694 -7.781 -47.563 1.00 73.62 342 SER A O 1
ATOM 2789 N N . TYR A 1 343 ? 10.255 -6.710 -45.631 1.00 81.19 343 TYR A N 1
ATOM 2790 C CA . TYR A 1 343 ? 10.124 -5.358 -46.150 1.00 81.19 343 TYR A CA 1
ATOM 2791 C C . TYR A 1 343 ? 10.824 -4.376 -45.198 1.00 81.19 343 TYR A C 1
ATOM 2793 O O . TYR A 1 343 ? 10.547 -4.378 -44.001 1.00 81.19 343 TYR A O 1
ATOM 2801 N N . ASN A 1 344 ? 11.779 -3.592 -45.710 1.00 84.12 344 ASN A N 1
ATOM 2802 C CA . ASN A 1 344 ? 12.564 -2.612 -44.945 1.00 84.12 344 ASN A CA 1
ATOM 2803 C C . ASN A 1 344 ? 12.872 -1.383 -45.824 1.00 84.12 344 ASN A C 1
ATOM 2805 O O . ASN A 1 344 ? 13.981 -1.263 -46.346 1.00 84.12 344 ASN A O 1
ATOM 2809 N N . PRO A 1 345 ? 11.894 -0.486 -46.034 1.00 88.12 345 PRO A N 1
ATOM 2810 C CA . PRO A 1 345 ? 11.999 0.594 -47.017 1.00 88.12 345 PRO A CA 1
ATOM 2811 C C . PRO A 1 345 ? 13.030 1.674 -46.656 1.00 88.12 345 PRO A C 1
ATOM 2813 O O . PRO A 1 345 ? 13.449 2.423 -47.533 1.00 88.12 345 PRO A O 1
ATOM 2816 N N . PHE A 1 346 ? 13.450 1.755 -45.388 1.00 89.62 346 PHE A N 1
ATOM 2817 C CA . PHE A 1 346 ? 14.398 2.765 -44.899 1.00 89.62 346 PHE A CA 1
ATOM 2818 C C . PHE A 1 346 ? 15.784 2.192 -44.574 1.00 89.62 346 PHE A C 1
ATOM 2820 O O . PHE A 1 346 ? 16.563 2.833 -43.869 1.00 89.62 346 PHE A O 1
ATOM 2827 N N . ASN A 1 347 ? 16.093 0.972 -45.037 1.00 89.31 347 ASN A N 1
ATOM 2828 C CA . ASN A 1 347 ?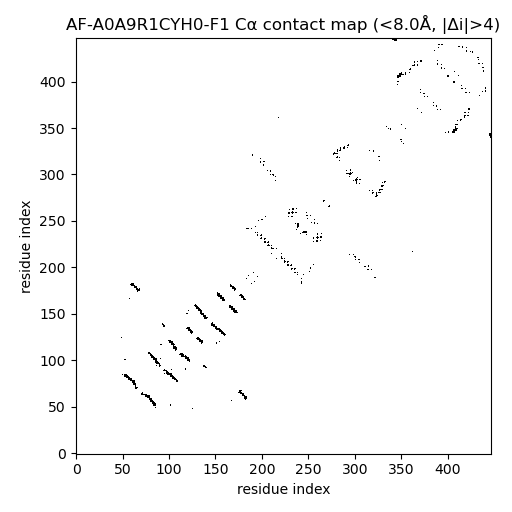 17.333 0.260 -44.707 1.00 89.31 347 ASN A CA 1
ATOM 2829 C C . ASN A 1 347 ? 17.663 0.349 -43.205 1.00 89.31 347 ASN A C 1
ATOM 2831 O O . ASN A 1 347 ? 18.793 0.658 -42.817 1.00 89.31 347 ASN A O 1
ATOM 2835 N N . ILE A 1 348 ? 16.649 0.141 -42.355 1.00 86.88 348 ILE A N 1
ATOM 2836 C CA . ILE A 1 348 ? 16.829 0.187 -40.907 1.00 86.88 348 ILE A CA 1
ATOM 2837 C C . ILE A 1 348 ? 17.808 -0.915 -40.523 1.00 86.88 348 ILE A C 1
ATOM 2839 O O . ILE A 1 348 ? 17.609 -2.074 -40.893 1.00 86.88 348 ILE A O 1
ATOM 2843 N N . THR A 1 349 ? 18.864 -0.548 -39.804 1.00 80.31 349 THR A N 1
ATOM 2844 C CA . THR A 1 349 ? 19.954 -1.457 -39.450 1.00 80.31 349 THR A CA 1
ATOM 2845 C C . THR A 1 349 ? 20.276 -1.392 -37.967 1.00 80.31 349 THR A C 1
ATOM 2847 O O . THR A 1 349 ? 20.270 -0.329 -37.351 1.00 80.31 349 THR A O 1
ATOM 2850 N N . GLU A 1 350 ? 20.586 -2.546 -37.391 1.00 75.12 350 GLU A N 1
ATOM 2851 C CA . GLU A 1 350 ? 21.085 -2.684 -36.019 1.00 75.12 350 GLU A CA 1
ATOM 2852 C C . GLU A 1 350 ? 22.624 -2.786 -35.992 1.00 75.12 350 GLU A C 1
ATOM 2854 O O . GLU A 1 350 ? 23.209 -3.062 -34.948 1.00 75.12 350 GLU A O 1
ATOM 2859 N N . ASP A 1 351 ? 23.297 -2.558 -37.130 1.00 75.31 351 ASP A N 1
ATOM 2860 C CA . ASP A 1 351 ? 24.760 -2.533 -37.206 1.00 75.31 351 ASP A CA 1
ATOM 2861 C C . ASP A 1 351 ? 25.333 -1.329 -36.448 1.00 75.31 351 ASP A C 1
ATOM 2863 O O . ASP A 1 351 ? 25.205 -0.167 -36.843 1.00 75.31 351 ASP A O 1
ATOM 2867 N N . LEU A 1 352 ? 26.018 -1.637 -35.355 1.00 63.12 352 LEU A N 1
ATOM 2868 C CA . LEU A 1 352 ? 26.618 -0.665 -34.454 1.00 63.12 352 LEU A CA 1
ATOM 2869 C C . LEU A 1 352 ? 27.761 0.126 -35.067 1.00 63.12 352 LEU A C 1
ATOM 2871 O O . LEU A 1 352 ? 27.948 1.280 -34.695 1.00 63.12 352 LEU A O 1
ATOM 2875 N N . LYS A 1 353 ? 28.512 -0.455 -36.008 1.00 73.75 353 LYS A N 1
ATOM 2876 C CA . LYS A 1 353 ? 29.587 0.281 -36.688 1.00 73.75 353 LYS A CA 1
ATOM 2877 C C . LYS A 1 353 ? 29.013 1.410 -37.527 1.00 73.75 353 LYS A C 1
ATOM 2879 O O . LYS A 1 353 ? 29.611 2.471 -37.646 1.00 73.75 353 LYS A O 1
ATOM 2884 N N . LEU A 1 354 ? 27.825 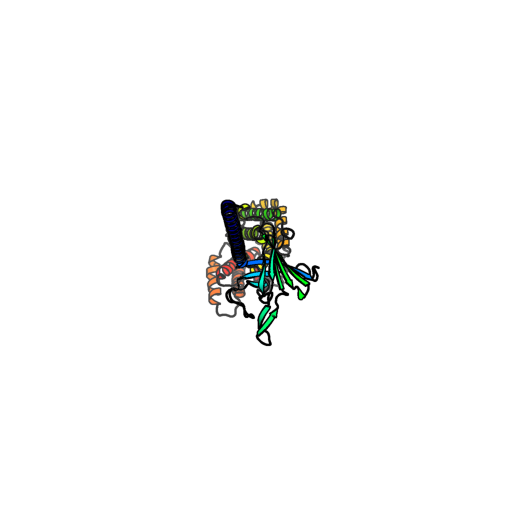1.190 -38.087 1.00 74.12 354 LEU A N 1
ATOM 2885 C CA . LEU A 1 354 ? 27.101 2.210 -38.833 1.00 74.12 354 LEU A CA 1
ATOM 2886 C C . LEU A 1 354 ? 26.405 3.225 -37.916 1.00 74.12 354 LEU A C 1
ATOM 2888 O O . LEU A 1 354 ? 26.053 4.303 -38.391 1.00 74.12 354 LEU A O 1
ATOM 2892 N N . ALA A 1 355 ? 26.224 2.908 -36.630 1.00 71.25 355 ALA A N 1
ATOM 2893 C CA . ALA A 1 355 ? 25.709 3.819 -35.607 1.00 71.25 355 ALA A CA 1
ATOM 2894 C C . ALA A 1 355 ? 26.811 4.656 -34.923 1.00 71.25 355 ALA A C 1
ATOM 2896 O O . ALA A 1 355 ? 26.505 5.680 -34.313 1.00 71.25 355 ALA A O 1
ATOM 2897 N N . GLU A 1 356 ? 28.077 4.244 -35.016 1.00 76.25 356 GLU A N 1
ATOM 2898 C CA . GLU A 1 356 ? 29.204 4.901 -34.351 1.00 76.25 356 GLU A CA 1
ATOM 2899 C C . GLU A 1 356 ? 29.343 6.373 -34.781 1.00 76.25 356 GLU A C 1
ATOM 2901 O O . GLU A 1 356 ? 29.291 6.713 -35.965 1.00 76.25 356 GLU A O 1
ATOM 2906 N N . GLY A 1 357 ? 29.466 7.271 -33.799 1.00 75.06 357 GLY A N 1
ATOM 2907 C CA . GLY A 1 357 ? 29.563 8.719 -34.021 1.00 75.06 357 GLY A CA 1
ATOM 2908 C C . GLY A 1 357 ? 28.267 9.404 -34.475 1.00 75.06 357 GLY A C 1
ATOM 2909 O O . GLY A 1 357 ? 28.275 10.614 -34.700 1.00 75.06 357 GLY A O 1
ATOM 2910 N N . ARG A 1 358 ? 27.148 8.675 -34.599 1.00 75.88 358 ARG A N 1
ATOM 2911 C CA . ARG A 1 358 ? 25.850 9.235 -34.998 1.00 75.88 358 ARG A CA 1
ATOM 2912 C C . ARG A 1 358 ? 24.951 9.431 -33.786 1.00 75.88 358 ARG A C 1
ATOM 2914 O O . ARG A 1 358 ? 24.648 8.494 -33.054 1.00 75.88 358 ARG A O 1
ATOM 2921 N N . ALA A 1 359 ? 24.467 10.651 -33.619 1.00 78.81 359 ALA A N 1
ATOM 2922 C CA . ALA A 1 359 ? 23.424 10.983 -32.665 1.00 78.81 359 ALA A CA 1
ATOM 2923 C C . ALA A 1 359 ? 22.587 12.129 -33.227 1.00 78.81 359 ALA A C 1
ATOM 2925 O O . ALA A 1 359 ? 23.114 13.014 -33.903 1.00 78.81 359 ALA A O 1
ATOM 2926 N N . ILE A 1 360 ? 21.291 12.117 -32.940 1.00 76.94 360 ILE A N 1
ATOM 2927 C CA . ILE A 1 360 ? 20.447 13.290 -33.134 1.00 76.94 360 ILE A CA 1
ATOM 2928 C C . ILE A 1 360 ? 20.595 14.158 -31.880 1.00 76.94 360 ILE A C 1
ATOM 2930 O O . ILE A 1 360 ? 20.460 13.631 -30.770 1.00 76.94 360 ILE A O 1
ATOM 2934 N N . PRO A 1 361 ? 20.892 15.462 -32.027 1.00 78.69 361 PRO A N 1
ATOM 2935 C CA . PRO A 1 361 ? 20.867 16.380 -30.896 1.00 78.69 361 PRO A CA 1
ATOM 2936 C C . PRO A 1 361 ? 19.468 16.425 -30.264 1.00 78.69 361 PRO A C 1
ATOM 2938 O O . PRO A 1 361 ? 18.488 15.957 -30.843 1.00 78.69 361 PRO A O 1
ATOM 2941 N N . ASP A 1 362 ? 19.355 16.986 -29.065 1.00 77.38 362 ASP A N 1
ATOM 2942 C CA . ASP A 1 362 ? 18.032 17.268 -28.512 1.00 77.38 362 ASP A CA 1
ATOM 2943 C C . ASP A 1 362 ? 17.347 18.341 -29.374 1.00 77.38 362 ASP A C 1
ATOM 2945 O O . ASP A 1 362 ? 17.805 19.482 -29.452 1.00 77.38 362 ASP A O 1
ATOM 2949 N N . ILE A 1 363 ? 16.288 17.941 -30.074 1.00 82.31 363 ILE A N 1
ATOM 2950 C CA . ILE A 1 363 ? 15.472 18.780 -30.955 1.00 82.31 363 ILE A CA 1
ATOM 2951 C C . ILE A 1 363 ? 14.004 18.775 -30.518 1.00 82.31 363 ILE A C 1
ATOM 2953 O O . ILE A 1 363 ? 13.118 19.129 -31.298 1.00 82.31 363 ILE A O 1
ATOM 2957 N N . THR A 1 364 ? 13.746 18.425 -29.255 1.00 75.56 364 THR A N 1
ATOM 2958 C CA . THR A 1 364 ? 12.410 18.371 -28.643 1.00 75.56 364 THR A CA 1
ATOM 2959 C C . THR A 1 364 ? 11.629 19.679 -28.849 1.00 75.56 364 THR A C 1
ATOM 2961 O O . THR A 1 364 ? 10.439 19.637 -29.142 1.00 75.56 364 THR A O 1
ATOM 2964 N N . ASP A 1 365 ? 12.286 20.845 -28.816 1.00 74.06 365 ASP A N 1
ATOM 2965 C CA . ASP A 1 365 ? 11.650 22.152 -29.073 1.00 74.06 365 ASP A CA 1
ATOM 2966 C C . ASP A 1 365 ? 11.171 22.339 -30.523 1.00 74.06 365 ASP A C 1
ATOM 2968 O O . ASP A 1 365 ? 10.207 23.061 -30.797 1.00 74.06 365 ASP A O 1
ATOM 2972 N N . VAL A 1 366 ? 11.864 21.733 -31.491 1.00 85.25 366 VAL A N 1
ATOM 2973 C CA . VAL A 1 366 ? 11.434 21.724 -32.898 1.00 85.25 366 VAL A CA 1
ATOM 2974 C C . VAL A 1 366 ? 10.222 20.811 -33.031 1.00 85.25 366 VAL A C 1
ATOM 2976 O O . VAL A 1 366 ? 9.186 21.244 -33.532 1.00 85.25 366 VAL A O 1
ATOM 2979 N N . PHE A 1 367 ? 10.318 19.600 -32.479 1.00 88.44 367 PHE A N 1
ATOM 2980 C CA . PHE A 1 367 ? 9.218 18.641 -32.460 1.00 88.44 367 PHE A CA 1
ATOM 2981 C C . PHE A 1 367 ? 7.972 19.213 -31.782 1.00 88.44 367 PHE A C 1
ATOM 2983 O O . PHE A 1 367 ? 6.877 19.063 -32.309 1.00 88.44 367 PHE A O 1
ATOM 2990 N N . ALA A 1 368 ? 8.116 19.939 -30.673 1.00 80.50 368 ALA A N 1
ATOM 2991 C CA . ALA A 1 368 ? 7.003 20.596 -29.996 1.00 80.50 368 ALA A CA 1
ATOM 2992 C C . ALA A 1 368 ? 6.321 21.649 -30.877 1.00 80.50 368 ALA A C 1
ATOM 2994 O O . ALA A 1 368 ? 5.096 21.674 -30.971 1.00 80.50 368 ALA A O 1
ATOM 2995 N N . ARG A 1 369 ? 7.088 22.489 -31.580 1.00 84.75 369 ARG A N 1
ATOM 2996 C CA . ARG A 1 369 ? 6.515 23.512 -32.470 1.00 84.75 369 ARG A CA 1
ATOM 2997 C C . ARG A 1 369 ? 5.723 22.926 -33.635 1.00 84.75 369 ARG A C 1
ATOM 2999 O O . ARG A 1 369 ? 4.782 23.569 -34.089 1.00 84.75 369 ARG A O 1
ATOM 3006 N N . GLU A 1 370 ? 6.088 21.741 -34.107 1.00 88.12 370 GLU A N 1
ATOM 3007 C CA . GLU A 1 370 ? 5.438 21.094 -35.249 1.00 88.12 370 GLU A CA 1
ATOM 3008 C C . GLU A 1 370 ? 4.300 20.157 -34.825 1.00 88.12 370 GLU A C 1
ATOM 3010 O O . GLU A 1 370 ? 3.206 20.221 -35.380 1.00 88.12 370 GLU A O 1
ATOM 3015 N N . LEU A 1 371 ? 4.528 19.320 -33.812 1.00 85.25 371 LEU A N 1
ATOM 3016 C CA . LEU A 1 371 ? 3.603 18.268 -33.392 1.00 85.25 371 LEU A CA 1
ATOM 3017 C C . LEU A 1 371 ? 2.457 18.792 -32.517 1.00 85.25 371 LEU A C 1
ATOM 3019 O O . LEU A 1 371 ? 1.326 18.325 -32.652 1.00 85.25 371 LEU A O 1
ATOM 3023 N N . VAL A 1 372 ? 2.704 19.774 -31.640 1.00 81.31 372 VAL A N 1
ATOM 3024 C CA . VAL A 1 372 ? 1.670 20.303 -30.728 1.00 81.31 372 VAL A CA 1
ATOM 3025 C C . VAL A 1 372 ? 0.493 20.920 -31.499 1.00 81.31 372 VAL A C 1
ATOM 3027 O O . VAL A 1 372 ? -0.647 20.579 -31.179 1.00 81.31 372 VAL A O 1
ATOM 3030 N N . PRO A 1 373 ? 0.696 21.753 -32.544 1.00 81.50 373 PRO A N 1
ATOM 3031 C CA . PRO A 1 373 ? -0.414 22.251 -33.358 1.00 81.50 373 PRO A CA 1
ATOM 3032 C C . PRO A 1 373 ? -1.188 21.141 -34.086 1.00 81.50 373 PRO A C 1
ATOM 3034 O O . PRO A 1 373 ? -2.412 21.230 -34.210 1.00 81.50 373 PRO A O 1
ATOM 3037 N N . MET A 1 374 ? -0.503 20.0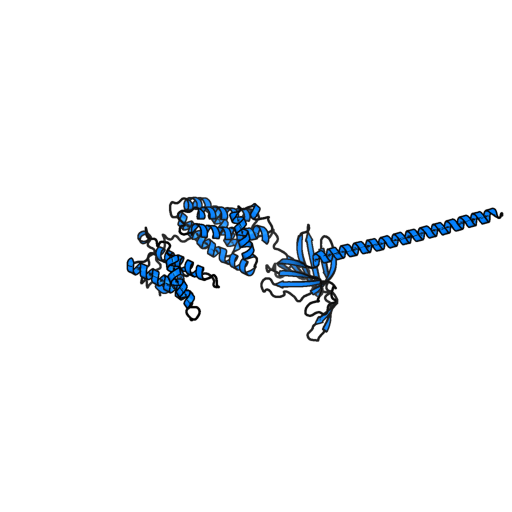81 -34.540 1.00 81.50 374 MET A N 1
ATOM 3038 C CA . MET A 1 374 ? -1.148 18.927 -35.186 1.00 81.50 374 MET A CA 1
ATOM 3039 C C . MET A 1 374 ? -2.053 18.175 -34.206 1.00 81.50 374 MET A C 1
ATOM 3041 O O . MET A 1 374 ? -3.167 17.804 -34.557 1.00 81.50 374 MET A O 1
ATOM 3045 N N . LEU A 1 375 ? -1.612 18.001 -32.959 1.00 76.00 375 LEU A N 1
ATOM 3046 C CA . LEU A 1 375 ? -2.409 17.365 -31.909 1.00 76.00 375 LEU A CA 1
ATOM 3047 C C . LEU A 1 375 ? -3.569 18.254 -31.435 1.00 76.00 375 LEU A C 1
ATOM 3049 O O . LEU A 1 375 ? -4.678 17.763 -31.237 1.00 76.00 375 LEU A O 1
ATOM 3053 N N . ALA A 1 376 ? -3.346 19.563 -31.297 1.00 73.00 376 ALA A N 1
ATOM 3054 C CA . ALA A 1 376 ? -4.365 20.514 -30.847 1.00 73.00 376 ALA A CA 1
ATOM 3055 C C . ALA A 1 376 ? -5.493 20.715 -31.874 1.00 73.00 376 ALA A C 1
ATOM 3057 O O . ALA A 1 376 ? -6.657 20.840 -31.499 1.00 73.00 376 ALA A O 1
ATOM 3058 N N . SER A 1 377 ? -5.170 20.711 -33.171 1.00 70.44 377 SER A N 1
ATOM 3059 C CA . SER A 1 377 ? -6.164 20.820 -34.250 1.00 70.44 377 SER A CA 1
ATOM 3060 C C . SER A 1 377 ? -7.000 19.550 -34.445 1.00 70.44 377 SER A C 1
ATOM 3062 O O . SER A 1 377 ? -8.073 19.613 -35.045 1.00 70.44 377 SER A O 1
ATOM 3064 N N . ASN A 1 378 ? -6.566 18.415 -33.886 1.00 66.81 378 ASN A N 1
ATOM 3065 C CA . ASN A 1 378 ? -7.238 17.128 -34.033 1.00 66.81 378 ASN A CA 1
ATOM 3066 C C . ASN A 1 378 ? -8.339 16.854 -32.991 1.00 66.81 378 ASN A C 1
ATOM 3068 O O . ASN A 1 378 ? -8.904 15.765 -32.974 1.00 66.81 378 ASN A O 1
ATOM 3072 N N . GLN A 1 379 ? -8.701 17.833 -32.151 1.00 54.38 379 GLN A N 1
ATOM 3073 C CA . GLN A 1 379 ? -9.760 17.692 -31.134 1.00 54.38 379 GLN A CA 1
ATOM 3074 C C . GLN A 1 379 ? -11.164 17.391 -31.711 1.00 54.38 379 GLN A C 1
ATOM 3076 O O . GLN A 1 379 ? -12.094 17.115 -30.951 1.00 54.38 379 GLN A O 1
ATOM 3081 N N . HIS A 1 380 ? -11.340 17.443 -33.038 1.00 50.00 380 HIS A N 1
ATOM 3082 C CA . HIS A 1 380 ? -12.624 17.262 -33.729 1.00 50.00 380 HIS A CA 1
ATOM 3083 C C . HIS A 1 380 ? -12.593 16.235 -34.879 1.00 50.00 380 HIS A C 1
ATOM 3085 O O . HIS A 1 380 ? -13.549 16.177 -35.653 1.00 50.00 380 HIS A O 1
ATOM 3091 N N . SER A 1 381 ? -11.531 15.432 -35.016 1.00 52.78 381 SER A N 1
ATOM 3092 C CA . SER A 1 381 ? -11.430 14.393 -36.055 1.00 52.78 381 SER A CA 1
ATOM 3093 C C . SER A 1 381 ? -11.465 12.974 -35.466 1.00 52.78 381 SER A C 1
ATOM 3095 O O . SER A 1 381 ? -11.310 12.781 -34.262 1.00 52.78 381 SER A O 1
ATOM 3097 N N . SER A 1 382 ? -11.710 11.978 -36.322 1.00 49.91 382 SER A N 1
ATOM 3098 C CA . SER A 1 382 ? -11.728 10.552 -35.975 1.00 49.91 382 SER A CA 1
ATOM 3099 C C . SER A 1 382 ? -10.345 9.889 -35.956 1.00 49.91 382 SER A C 1
ATOM 3101 O O . SER A 1 382 ? -10.273 8.692 -35.684 1.00 49.91 382 SER A O 1
ATOM 3103 N N . ASP A 1 383 ? -9.270 10.611 -36.284 1.00 56.03 383 ASP A N 1
ATOM 3104 C CA . ASP A 1 383 ? -7.921 10.039 -36.291 1.00 56.03 383 ASP A CA 1
ATOM 3105 C C . ASP A 1 383 ? -7.428 9.844 -34.853 1.00 56.03 383 ASP A C 1
ATOM 3107 O O . ASP A 1 383 ? -7.395 10.788 -34.060 1.00 56.03 383 ASP A O 1
ATOM 3111 N N . GLU A 1 384 ? -7.014 8.621 -34.508 1.00 68.12 384 GLU A N 1
ATOM 3112 C CA . GLU A 1 384 ? -6.412 8.349 -33.203 1.00 68.12 384 GLU A CA 1
ATOM 3113 C C . GLU A 1 384 ? -5.135 9.193 -33.055 1.00 68.12 384 GLU A C 1
ATOM 3115 O O . GLU A 1 384 ? -4.226 9.097 -33.877 1.00 68.12 384 GLU A O 1
ATOM 3120 N N . SER A 1 385 ? -5.008 9.993 -31.989 1.00 72.56 385 SER A N 1
ATOM 3121 C CA . SER A 1 385 ? -3.820 10.833 -31.724 1.00 72.56 385 SER A CA 1
ATOM 3122 C C . SER A 1 385 ? -2.497 10.060 -31.823 1.00 72.56 385 SER A C 1
ATOM 3124 O O . SER A 1 385 ? -1.468 10.606 -32.219 1.00 72.56 385 SER A O 1
ATOM 3126 N N . ARG A 1 386 ? -2.539 8.756 -31.532 1.00 76.12 386 ARG A N 1
ATOM 3127 C CA . ARG A 1 386 ? -1.434 7.811 -31.709 1.00 76.12 386 ARG A CA 1
ATOM 3128 C C . ARG A 1 386 ? -0.920 7.747 -33.150 1.00 76.12 386 ARG A C 1
ATOM 3130 O O . ARG A 1 386 ? 0.288 7.646 -33.360 1.00 76.12 386 ARG A O 1
ATOM 3137 N N . ASP A 1 387 ? -1.805 7.808 -34.139 1.00 82.50 387 ASP A N 1
ATOM 3138 C CA . ASP A 1 387 ? -1.440 7.791 -35.551 1.00 82.50 387 ASP A CA 1
ATOM 3139 C C . ASP A 1 387 ? -0.773 9.085 -35.993 1.00 82.50 387 ASP A C 1
ATOM 3141 O O . ASP A 1 387 ? 0.189 9.017 -36.755 1.00 82.50 387 ASP A O 1
ATOM 3145 N N . ILE A 1 388 ? -1.190 10.236 -35.463 1.00 83.69 388 ILE A N 1
ATOM 3146 C CA . ILE A 1 388 ? -0.524 11.519 -35.729 1.00 83.69 388 ILE A CA 1
ATOM 3147 C C . ILE A 1 388 ? 0.915 11.481 -35.223 1.00 83.69 388 ILE A C 1
ATOM 3149 O O . ILE A 1 388 ? 1.843 11.754 -35.984 1.00 83.69 388 ILE A O 1
ATOM 3153 N N . VAL A 1 389 ? 1.107 11.085 -33.961 1.00 84.50 389 VAL A N 1
ATOM 3154 C CA . VAL A 1 389 ? 2.440 10.980 -33.350 1.00 84.50 389 VAL A CA 1
ATOM 3155 C C . VAL A 1 389 ? 3.312 9.984 -34.121 1.00 84.50 389 VAL A C 1
ATOM 3157 O O . VAL A 1 389 ? 4.464 10.279 -34.445 1.00 84.50 389 VAL A O 1
ATOM 3160 N N . ALA A 1 390 ? 2.759 8.822 -34.479 1.00 85.88 390 ALA A N 1
ATOM 3161 C CA . ALA A 1 390 ? 3.477 7.812 -35.248 1.00 85.88 390 ALA A CA 1
ATOM 3162 C C . ALA A 1 390 ? 3.854 8.302 -36.656 1.00 85.88 390 ALA A C 1
ATOM 3164 O O . ALA A 1 390 ? 4.985 8.095 -37.090 1.00 85.88 390 ALA A O 1
ATOM 3165 N N . ASN A 1 391 ? 2.942 8.969 -37.366 1.00 88.56 391 ASN A N 1
ATOM 3166 C CA . ASN A 1 391 ? 3.180 9.485 -38.717 1.00 88.56 391 ASN A CA 1
ATOM 3167 C C . ASN A 1 391 ? 4.194 10.637 -38.719 1.00 88.56 391 ASN A C 1
ATOM 3169 O O . ASN A 1 391 ? 5.013 10.742 -39.637 1.00 88.56 391 ASN A O 1
ATOM 3173 N N . TYR A 1 392 ? 4.197 11.463 -37.673 1.00 91.12 392 TYR A N 1
ATOM 3174 C CA . TYR A 1 392 ? 5.212 12.492 -37.482 1.00 91.12 392 TYR A CA 1
ATOM 3175 C C . TYR A 1 392 ? 6.605 11.873 -37.286 1.00 91.12 392 TYR A C 1
ATOM 3177 O O . TYR A 1 392 ? 7.534 12.177 -38.036 1.00 91.12 392 TYR A O 1
ATOM 3185 N N . ALA A 1 393 ? 6.739 10.913 -36.366 1.00 89.38 393 ALA A N 1
ATOM 3186 C CA . ALA A 1 393 ? 7.996 10.191 -36.159 1.00 89.38 393 ALA A CA 1
ATOM 3187 C C . ALA A 1 393 ? 8.468 9.445 -37.424 1.00 89.38 393 ALA A C 1
ATOM 3189 O O . ALA A 1 393 ? 9.655 9.470 -37.748 1.00 89.38 393 ALA A O 1
ATOM 3190 N N . LEU A 1 394 ? 7.549 8.833 -38.181 1.00 91.38 394 LEU A N 1
ATOM 3191 C CA . LEU A 1 394 ? 7.841 8.213 -39.480 1.00 91.38 394 LEU A CA 1
ATOM 3192 C C . LEU A 1 394 ? 8.411 9.217 -40.484 1.00 91.38 394 LEU A C 1
ATOM 3194 O O . LEU A 1 394 ? 9.360 8.900 -41.197 1.00 91.38 394 LEU A O 1
ATOM 3198 N N . SER A 1 395 ? 7.863 10.431 -40.520 1.00 93.31 395 SER A N 1
ATOM 3199 C CA . SER A 1 395 ? 8.338 11.501 -41.402 1.00 93.31 395 SER A CA 1
ATOM 3200 C C . SER A 1 395 ? 9.763 11.931 -41.046 1.00 93.31 395 SER A C 1
ATOM 3202 O O . SER A 1 395 ? 10.581 12.152 -41.938 1.00 93.31 395 SER A O 1
ATOM 3204 N N . MET A 1 396 ? 10.099 11.963 -39.753 1.00 93.50 396 MET A N 1
ATOM 3205 C CA . MET A 1 396 ? 11.462 12.233 -39.285 1.00 93.50 396 MET A CA 1
ATOM 3206 C C . MET A 1 396 ? 12.432 11.099 -39.642 1.00 93.50 396 MET A C 1
ATOM 3208 O O . MET A 1 396 ? 13.535 11.358 -40.123 1.00 93.50 396 MET A O 1
ATOM 3212 N N . ILE A 1 397 ? 12.011 9.841 -39.477 1.00 92.38 397 ILE A N 1
ATOM 3213 C CA . ILE A 1 397 ? 12.799 8.662 -39.876 1.00 92.38 397 ILE A CA 1
ATOM 3214 C C . ILE A 1 397 ? 13.057 8.677 -41.387 1.00 92.38 397 ILE A C 1
ATOM 3216 O O . ILE A 1 397 ? 14.190 8.466 -41.821 1.00 92.38 397 ILE A O 1
ATOM 3220 N N . LYS A 1 398 ? 12.031 8.981 -42.189 1.00 92.75 398 LYS A N 1
ATOM 3221 C CA . LYS A 1 398 ? 12.157 9.125 -43.641 1.00 92.75 398 LYS A CA 1
ATOM 3222 C C . LYS A 1 398 ? 13.108 10.263 -44.010 1.00 92.75 398 LYS A C 1
ATOM 3224 O O . LYS A 1 398 ? 13.970 10.069 -44.854 1.00 92.75 398 LYS A O 1
ATOM 3229 N N . SER A 1 399 ? 12.993 11.419 -43.359 1.00 92.50 399 SER A N 1
ATOM 3230 C CA . SER A 1 399 ? 13.897 12.551 -43.587 1.00 92.50 399 SER A CA 1
ATOM 3231 C C . SER A 1 399 ? 15.356 12.172 -43.309 1.00 92.50 399 SER A C 1
ATOM 3233 O O . SER A 1 399 ? 16.243 12.463 -44.110 1.00 92.50 399 SER A O 1
ATOM 3235 N N . TYR A 1 400 ? 15.621 11.447 -42.218 1.00 91.88 400 TYR A N 1
ATOM 3236 C CA . TYR A 1 400 ? 16.962 10.932 -41.942 1.00 91.88 400 TYR A CA 1
ATOM 3237 C C . TYR A 1 400 ? 17.439 9.980 -43.046 1.00 91.88 400 TYR A C 1
ATOM 3239 O O . TYR A 1 400 ? 18.559 10.117 -43.538 1.00 91.88 400 TYR A O 1
ATOM 3247 N N . TYR A 1 401 ? 16.585 9.036 -43.454 1.00 93.12 401 TYR A N 1
ATOM 3248 C CA . TYR A 1 401 ? 16.884 8.095 -44.531 1.00 93.12 401 TYR A CA 1
ATOM 3249 C C . TYR A 1 401 ? 17.220 8.803 -45.845 1.00 93.12 401 TYR A C 1
ATOM 3251 O O . TYR A 1 401 ? 18.237 8.488 -46.456 1.00 93.12 401 TYR A O 1
ATOM 3259 N N . ASP A 1 402 ? 16.419 9.787 -46.249 1.00 93.38 402 ASP A N 1
ATOM 3260 C CA . ASP A 1 402 ? 16.614 10.532 -47.495 1.00 93.38 402 ASP A CA 1
ATOM 3261 C C . ASP A 1 402 ? 17.981 11.250 -47.520 1.00 93.38 402 ASP A C 1
ATOM 3263 O O . ASP A 1 402 ? 18.564 11.436 -48.587 1.00 93.38 402 ASP A O 1
ATOM 3267 N N . ASN A 1 403 ? 18.528 11.600 -46.348 1.00 90.25 403 ASN A N 1
ATOM 3268 C CA . ASN A 1 403 ? 19.853 12.212 -46.213 1.00 90.25 403 ASN A CA 1
ATOM 3269 C C . ASN A 1 403 ? 21.001 11.191 -46.103 1.00 90.25 403 ASN A C 1
ATOM 3271 O O . ASN A 1 403 ? 22.087 11.425 -46.630 1.00 90.25 403 ASN A O 1
ATOM 3275 N N . ALA A 1 404 ? 20.802 10.084 -45.381 1.00 87.12 404 ALA A N 1
ATOM 3276 C CA . ALA A 1 404 ? 21.874 9.150 -45.020 1.00 87.12 404 ALA A CA 1
ATOM 3277 C C . ALA A 1 404 ? 21.901 7.853 -45.849 1.00 87.12 404 ALA A C 1
ATOM 3279 O O . ALA A 1 404 ? 22.891 7.125 -45.799 1.00 87.12 404 ALA A O 1
ATOM 3280 N N . GLY A 1 405 ? 20.825 7.531 -46.571 1.00 89.06 405 GLY A N 1
ATOM 3281 C CA . GLY A 1 405 ? 20.639 6.284 -47.326 1.00 89.06 405 GLY A CA 1
ATOM 3282 C C . GLY A 1 405 ? 20.356 5.038 -46.472 1.00 89.06 405 GLY A C 1
ATOM 3283 O O . GLY A 1 405 ? 20.143 3.949 -47.011 1.00 89.06 405 GLY A O 1
ATOM 3284 N N . PHE A 1 406 ? 20.362 5.175 -45.145 1.00 90.00 406 PHE A N 1
ATOM 3285 C CA . PHE A 1 406 ? 20.014 4.140 -44.170 1.00 90.00 406 PHE A CA 1
ATOM 3286 C C . PHE A 1 406 ? 19.672 4.769 -42.817 1.00 90.00 406 PHE A C 1
ATOM 3288 O O . PHE A 1 406 ? 20.014 5.926 -42.560 1.00 90.00 406 PHE A O 1
ATOM 3295 N N . VAL A 1 407 ? 19.033 4.001 -41.932 1.00 87.44 407 VAL A N 1
ATOM 3296 C CA . VAL A 1 407 ? 18.676 4.470 -40.585 1.00 87.44 407 VAL A CA 1
ATOM 3297 C C . VAL A 1 407 ? 19.188 3.488 -39.524 1.00 87.44 407 VAL A C 1
ATOM 3299 O O . VAL A 1 407 ? 18.674 2.375 -39.420 1.00 87.44 407 VAL A O 1
ATOM 3302 N N . PRO A 1 408 ? 20.181 3.856 -38.697 1.00 86.19 408 PRO A N 1
ATOM 3303 C CA . PRO A 1 408 ? 20.530 3.056 -37.527 1.00 86.19 408 PRO A CA 1
ATOM 3304 C C . PRO A 1 408 ? 19.345 2.933 -36.559 1.00 86.19 408 PRO A C 1
ATOM 3306 O O . PRO A 1 408 ? 18.644 3.912 -36.309 1.00 86.19 408 PRO A O 1
ATOM 3309 N N . MET A 1 409 ? 19.159 1.774 -35.927 1.00 82.44 409 MET A N 1
ATOM 3310 C CA . MET A 1 409 ? 18.113 1.573 -34.913 1.00 82.44 409 MET A CA 1
ATOM 3311 C C . MET A 1 409 ? 18.251 2.562 -33.745 1.00 82.44 409 MET A C 1
ATOM 3313 O O . MET A 1 409 ? 17.250 3.056 -33.239 1.00 82.44 409 MET A O 1
ATOM 3317 N N . LEU A 1 410 ? 19.485 2.946 -33.393 1.00 79.06 410 LEU A N 1
ATOM 3318 C CA . LEU A 1 410 ? 19.761 4.005 -32.415 1.00 79.06 410 LEU A CA 1
ATOM 3319 C C . LEU A 1 410 ? 19.091 5.341 -32.786 1.00 79.06 410 LEU A C 1
ATOM 3321 O O . LEU A 1 410 ? 18.603 6.054 -31.915 1.00 79.06 410 LEU A O 1
ATOM 3325 N N . ILE A 1 411 ? 19.050 5.677 -34.076 1.00 85.19 411 ILE A N 1
ATOM 3326 C CA . ILE A 1 411 ? 18.419 6.900 -34.580 1.00 85.19 411 ILE A CA 1
ATOM 3327 C C . ILE A 1 411 ? 16.896 6.785 -34.493 1.00 85.19 411 ILE A C 1
ATOM 3329 O O . ILE A 1 411 ? 16.238 7.734 -34.075 1.00 85.19 411 ILE A O 1
ATOM 3333 N N . VAL A 1 412 ? 16.333 5.610 -34.801 1.00 82.56 412 VAL A N 1
ATOM 3334 C CA . VAL A 1 412 ? 14.904 5.330 -34.573 1.00 82.56 412 VAL A CA 1
ATOM 3335 C C . VAL A 1 412 ? 14.558 5.509 -33.092 1.00 82.56 412 VAL A C 1
ATOM 3337 O O . VAL A 1 412 ? 13.569 6.166 -32.773 1.00 82.56 412 VAL A O 1
ATOM 3340 N N . ASP A 1 413 ? 15.392 5.005 -32.185 1.00 76.56 413 ASP A N 1
ATOM 3341 C CA . ASP A 1 413 ? 15.201 5.134 -30.734 1.00 76.56 413 ASP A CA 1
ATOM 3342 C C . ASP A 1 413 ? 15.250 6.588 -30.266 1.00 76.56 413 ASP A C 1
ATOM 3344 O O . ASP A 1 413 ? 14.417 7.016 -29.468 1.00 76.56 413 ASP A O 1
ATOM 3348 N N . GLN A 1 414 ? 16.191 7.371 -30.792 1.00 80.62 414 GLN A N 1
ATOM 3349 C CA . GLN A 1 414 ? 16.324 8.787 -30.457 1.00 80.62 414 GLN A CA 1
ATOM 3350 C C . GLN A 1 414 ? 15.142 9.616 -30.974 1.00 80.62 414 GLN A C 1
ATOM 3352 O O . GLN A 1 414 ? 14.591 10.409 -30.212 1.00 80.62 414 GLN A O 1
ATOM 3357 N N . ILE A 1 415 ? 14.713 9.408 -32.227 1.00 84.62 415 ILE A N 1
ATOM 3358 C CA . ILE A 1 415 ? 13.546 10.098 -32.804 1.00 84.62 415 ILE A CA 1
ATOM 3359 C C . ILE A 1 415 ? 12.290 9.741 -32.016 1.00 84.62 415 ILE A C 1
ATOM 3361 O O . ILE A 1 415 ? 11.570 10.626 -31.562 1.00 84.62 415 ILE A O 1
ATOM 3365 N N . THR A 1 416 ? 12.022 8.446 -31.840 1.00 80.75 416 THR A N 1
ATOM 3366 C CA . THR A 1 416 ? 10.799 7.991 -31.170 1.00 80.75 416 THR A CA 1
ATOM 3367 C C . THR A 1 416 ? 10.762 8.409 -29.706 1.00 80.75 416 THR A C 1
ATOM 3369 O O . THR A 1 416 ? 9.710 8.835 -29.241 1.00 80.75 416 THR A O 1
ATOM 3372 N N . GLY A 1 417 ? 11.897 8.379 -29.002 1.00 74.31 417 GLY A N 1
ATOM 3373 C CA . GLY A 1 417 ? 11.999 8.855 -27.624 1.00 74.31 417 GLY A CA 1
ATOM 3374 C C . GLY A 1 417 ? 11.711 10.352 -27.479 1.00 74.31 417 GLY A C 1
ATOM 3375 O O . GLY A 1 417 ? 10.901 10.735 -26.637 1.00 74.31 417 GLY A O 1
ATOM 3376 N N . GLN A 1 418 ? 12.321 11.196 -28.317 1.00 83.25 418 GLN A N 1
ATOM 3377 C CA . GLN A 1 418 ? 12.098 12.648 -28.272 1.00 83.25 418 GLN A CA 1
ATOM 3378 C C . GLN A 1 418 ? 10.673 13.031 -28.715 1.00 83.25 418 GLN A C 1
ATOM 3380 O O . GLN A 1 418 ? 10.041 13.879 -28.092 1.00 83.25 418 GLN A O 1
ATOM 3385 N N . VAL A 1 419 ? 10.119 12.373 -29.741 1.00 82.94 419 VAL A N 1
ATOM 3386 C CA . VAL A 1 419 ? 8.725 12.587 -30.173 1.00 82.94 419 VAL A CA 1
ATOM 3387 C C . VAL A 1 419 ? 7.732 12.163 -29.088 1.00 82.94 419 VAL A C 1
ATOM 3389 O O . VAL A 1 419 ? 6.765 12.881 -28.834 1.00 82.94 419 VAL A O 1
ATOM 3392 N N . ASN A 1 420 ? 7.977 11.035 -28.414 1.00 77.75 420 ASN A N 1
ATOM 3393 C CA . ASN A 1 420 ? 7.122 10.589 -27.315 1.00 77.75 420 ASN A CA 1
ATOM 3394 C C . ASN A 1 420 ? 7.158 11.572 -26.140 1.00 77.75 420 ASN A C 1
ATOM 3396 O O . ASN A 1 420 ? 6.117 11.881 -25.575 1.00 77.75 420 ASN A O 1
ATOM 3400 N N . GLN A 1 421 ? 8.332 12.128 -25.826 1.00 74.56 421 GLN A N 1
ATOM 3401 C CA . GLN A 1 421 ? 8.468 13.172 -24.811 1.00 74.56 421 GLN A CA 1
ATOM 3402 C C . GLN A 1 421 ? 7.626 14.415 -25.141 1.00 74.56 421 GLN A C 1
ATOM 3404 O O . GLN A 1 421 ? 6.991 14.970 -24.250 1.00 74.56 421 GLN A O 1
ATOM 3409 N N . VAL A 1 422 ? 7.589 14.852 -26.404 1.00 76.81 422 VAL A N 1
ATOM 3410 C CA . VAL A 1 422 ? 6.722 15.970 -26.819 1.00 76.81 422 VAL A CA 1
ATOM 3411 C C . VAL A 1 422 ? 5.245 15.609 -26.701 1.00 76.81 422 VAL A C 1
ATOM 3413 O O . VAL A 1 422 ? 4.461 16.428 -26.228 1.00 76.81 422 VAL A O 1
ATOM 3416 N N . ALA A 1 423 ? 4.857 14.400 -27.110 1.00 72.88 423 ALA A N 1
ATOM 3417 C CA . ALA A 1 423 ? 3.479 13.939 -26.968 1.00 72.88 423 ALA A CA 1
ATOM 3418 C C . ALA A 1 423 ? 3.038 13.946 -25.491 1.00 72.88 423 ALA A C 1
ATOM 3420 O O . ALA A 1 423 ? 1.981 14.487 -25.178 1.00 72.88 423 ALA A O 1
ATOM 3421 N N . GLU A 1 424 ? 3.895 13.472 -24.581 1.00 69.25 424 GLU A N 1
ATOM 3422 C CA . GLU A 1 424 ? 3.668 13.504 -23.127 1.00 69.25 424 GLU A CA 1
ATOM 3423 C C . GLU A 1 424 ? 3.528 14.937 -22.576 1.00 69.25 424 GLU A C 1
ATOM 3425 O O . GLU A 1 424 ? 2.732 15.182 -21.672 1.00 69.25 424 GLU A O 1
ATOM 3430 N N . MET A 1 425 ? 4.242 15.925 -23.135 1.00 67.19 425 MET A N 1
ATOM 3431 C CA . MET A 1 425 ? 4.103 17.335 -22.727 1.00 67.19 425 MET A CA 1
ATOM 3432 C C . MET A 1 425 ? 2.719 17.925 -23.057 1.00 67.19 425 MET A C 1
ATOM 3434 O O . MET A 1 425 ? 2.280 18.863 -22.391 1.00 67.19 425 MET A O 1
ATOM 3438 N N . VAL A 1 426 ? 2.018 17.381 -24.058 1.00 59.38 426 VAL A N 1
ATOM 3439 C CA . VAL A 1 426 ? 0.649 17.783 -24.442 1.00 59.38 426 VAL A CA 1
ATOM 3440 C C . VAL A 1 426 ? -0.415 17.087 -23.574 1.00 59.38 426 VAL A C 1
ATOM 3442 O O . VAL A 1 426 ? -1.540 17.573 -23.465 1.00 59.38 426 VAL A O 1
ATOM 3445 N N . GLU A 1 427 ? -0.065 15.990 -22.892 1.00 56.75 427 GLU A N 1
ATOM 3446 C CA . GLU A 1 427 ? -0.979 15.098 -22.152 1.00 56.75 427 GLU A CA 1
ATOM 3447 C C . GLU A 1 427 ? -1.427 15.606 -20.764 1.00 56.75 427 GLU A C 1
ATOM 3449 O O . GLU A 1 427 ? -2.221 14.940 -20.092 1.00 56.75 427 GLU A O 1
ATOM 3454 N N . HIS A 1 428 ? -1.057 16.824 -20.343 1.00 44.66 428 HIS A N 1
ATOM 3455 C CA . HIS A 1 428 ? -1.575 17.432 -19.102 1.00 44.66 428 HIS A CA 1
ATOM 3456 C C . HIS A 1 428 ? -3.103 17.717 -19.100 1.00 44.66 428 HIS A C 1
ATOM 3458 O O . HIS A 1 42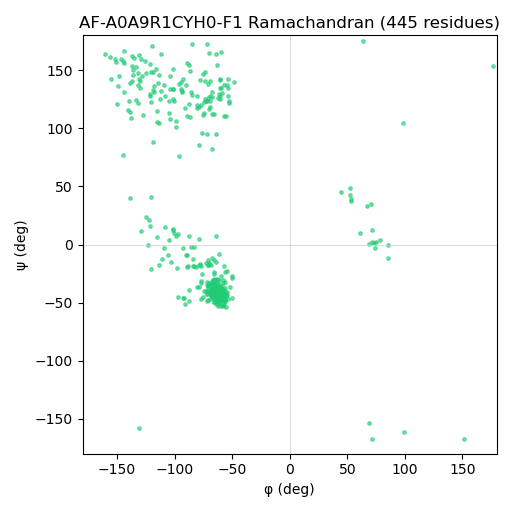8 ? -3.608 18.306 -18.145 1.00 44.66 428 HIS A O 1
ATOM 3464 N N . ILE A 1 429 ? -3.862 17.269 -20.114 1.00 40.25 429 ILE A N 1
ATOM 3465 C CA . ILE A 1 429 ? -5.337 17.359 -20.200 1.00 40.25 429 ILE A CA 1
ATOM 3466 C C . ILE A 1 429 ? -6.009 15.977 -20.436 1.00 40.25 429 ILE A C 1
ATOM 3468 O O . ILE A 1 429 ? -7.155 15.928 -20.849 1.00 40.25 429 ILE A O 1
ATOM 3472 N N . SER A 1 430 ? -5.368 14.854 -20.067 1.00 33.41 430 SER A N 1
ATOM 3473 C CA . SER A 1 430 ? -5.878 13.455 -20.128 1.00 33.41 430 SER A CA 1
ATOM 3474 C C . SER A 1 430 ? -5.405 12.674 -21.354 1.00 33.41 430 SER A C 1
ATOM 3476 O O . SER A 1 430 ? -5.943 12.865 -22.432 1.00 33.41 430 SER A O 1
ATOM 3478 N N . TYR A 1 431 ? -4.447 11.762 -21.167 1.00 35.97 431 TYR A N 1
ATOM 3479 C CA . TYR A 1 431 ? -4.414 10.348 -21.598 1.00 35.97 431 TYR A CA 1
ATOM 3480 C C . TYR A 1 431 ? -3.034 9.768 -21.205 1.00 35.97 431 TYR A C 1
ATOM 3482 O O . TYR A 1 431 ? -2.094 10.517 -20.979 1.00 35.97 431 TYR A O 1
ATOM 3490 N N . ALA A 1 432 ? -2.940 8.452 -20.991 1.00 36.25 432 ALA A N 1
ATOM 3491 C CA . ALA A 1 432 ? -1.729 7.787 -20.489 1.00 36.25 432 ALA A CA 1
ATOM 3492 C C . ALA A 1 432 ? -0.623 7.691 -21.569 1.00 36.25 432 ALA A C 1
ATOM 3494 O O . ALA A 1 432 ? -0.976 7.477 -22.731 1.00 36.25 432 ALA A O 1
ATOM 3495 N N . PRO A 1 433 ? 0.678 7.726 -21.200 1.00 45.34 433 PRO A N 1
ATOM 3496 C CA . PRO A 1 433 ? 1.794 7.714 -22.150 1.00 45.34 433 PRO A CA 1
ATOM 3497 C C . PRO A 1 433 ? 1.709 6.539 -23.133 1.00 45.34 433 PRO A C 1
ATOM 3499 O O . PRO A 1 433 ? 1.326 5.422 -22.758 1.00 45.34 433 PRO A O 1
ATOM 3502 N N . GLN A 1 434 ? 2.085 6.779 -24.396 1.00 58.62 434 GLN A N 1
ATOM 3503 C CA . GLN A 1 434 ? 1.977 5.811 -25.497 1.00 58.62 434 GLN A CA 1
ATOM 3504 C C . GLN A 1 434 ? 2.936 4.623 -25.303 1.00 58.62 434 GLN A C 1
ATOM 3506 O O . GLN A 1 434 ? 4.023 4.558 -25.885 1.00 58.62 434 GLN A O 1
ATOM 3511 N N . LYS A 1 435 ? 2.524 3.636 -24.496 1.00 56.75 435 LYS A N 1
ATOM 3512 C CA . LYS A 1 435 ? 3.249 2.369 -24.327 1.00 56.75 435 LYS A CA 1
ATOM 3513 C C . LYS A 1 435 ? 3.502 1.753 -25.712 1.00 56.75 435 LYS A C 1
ATOM 3515 O O . LYS A 1 435 ? 2.562 1.482 -26.463 1.00 56.75 435 LYS A O 1
ATOM 3520 N N . ASN A 1 436 ? 4.772 1.493 -26.023 1.00 65.19 436 ASN A N 1
ATOM 3521 C CA . ASN A 1 436 ? 5.233 0.843 -27.255 1.00 65.19 436 ASN A CA 1
ATOM 3522 C C . ASN A 1 436 ? 5.116 1.681 -28.555 1.00 65.19 436 ASN A C 1
ATOM 3524 O O . ASN A 1 436 ? 4.827 1.131 -29.624 1.00 65.19 436 ASN A O 1
ATOM 3528 N N . LEU A 1 437 ? 5.307 3.012 -28.507 1.00 73.00 437 LEU A N 1
ATOM 3529 C CA . LEU A 1 437 ? 5.304 3.866 -29.713 1.00 73.00 437 LEU A CA 1
ATOM 3530 C C . LEU A 1 437 ? 6.322 3.389 -30.766 1.00 73.00 437 LEU A C 1
ATOM 3532 O O . LEU A 1 437 ? 5.995 3.321 -31.952 1.00 73.00 437 LEU A O 1
ATOM 3536 N N . LYS A 1 438 ? 7.527 2.998 -30.336 1.00 77.94 438 LYS A N 1
ATOM 3537 C CA . LYS A 1 438 ? 8.565 2.438 -31.212 1.00 77.94 438 LYS A CA 1
ATOM 3538 C C . LYS A 1 438 ? 8.069 1.186 -31.932 1.00 77.94 438 LYS A C 1
ATOM 3540 O O . LYS A 1 438 ? 8.155 1.119 -33.156 1.00 77.94 438 LYS A O 1
ATOM 3545 N N . GLU A 1 439 ? 7.540 0.197 -31.210 1.00 79.31 439 GLU A N 1
ATOM 3546 C CA . GLU A 1 439 ? 7.032 -1.038 -31.817 1.00 79.31 439 GLU A CA 1
ATOM 3547 C C . GLU A 1 439 ? 5.876 -0.756 -32.775 1.00 79.31 439 GLU A C 1
ATOM 3549 O O . GLU A 1 439 ? 5.788 -1.386 -33.830 1.00 79.31 439 GLU A O 1
ATOM 3554 N N . TYR A 1 440 ? 5.014 0.205 -32.437 1.00 79.75 440 TYR A N 1
ATOM 3555 C CA . TYR A 1 440 ? 3.916 0.624 -33.299 1.00 79.75 440 TYR A CA 1
ATOM 3556 C C . TYR A 1 440 ? 4.422 1.225 -34.614 1.00 79.75 440 TYR A C 1
ATOM 3558 O O . TYR A 1 440 ? 4.001 0.793 -35.687 1.00 79.75 440 TYR A O 1
ATOM 3566 N N . ILE A 1 441 ? 5.388 2.142 -34.547 1.00 82.19 441 ILE A N 1
ATOM 3567 C CA . ILE A 1 441 ? 6.028 2.745 -35.721 1.00 82.19 441 ILE A CA 1
ATOM 3568 C C . ILE A 1 441 ? 6.733 1.679 -36.558 1.00 82.19 441 ILE A C 1
ATOM 3570 O O . ILE A 1 441 ? 6.473 1.574 -37.752 1.00 82.19 441 ILE A O 1
ATOM 3574 N N . LEU A 1 442 ? 7.558 0.831 -35.941 1.00 82.12 442 LEU A N 1
ATOM 3575 C CA . LEU A 1 442 ? 8.240 -0.258 -36.642 1.00 82.12 442 LEU A CA 1
ATOM 3576 C C . LEU A 1 442 ? 7.241 -1.212 -37.313 1.00 82.12 442 LEU A C 1
ATOM 3578 O O . LEU A 1 442 ? 7.488 -1.674 -38.423 1.00 82.12 442 LEU A O 1
ATOM 3582 N N . SER A 1 443 ? 6.084 -1.465 -36.693 1.00 82.31 443 SER A N 1
ATOM 3583 C CA . SER A 1 443 ? 5.025 -2.268 -37.313 1.00 82.31 443 SER A CA 1
ATOM 3584 C C . SER A 1 443 ? 4.410 -1.608 -38.550 1.00 82.31 443 SER A C 1
ATOM 3586 O O . SER A 1 443 ? 3.994 -2.327 -39.451 1.00 82.31 443 SER A O 1
ATOM 3588 N N . LYS A 1 444 ? 4.381 -0.270 -38.624 1.00 83.06 444 LYS A N 1
ATOM 3589 C CA . LYS A 1 444 ? 3.951 0.472 -39.819 1.00 83.06 444 LYS A CA 1
ATOM 3590 C C . LYS A 1 444 ? 5.015 0.496 -40.918 1.00 83.06 444 LYS A C 1
ATOM 3592 O O . LYS A 1 444 ? 4.652 0.548 -42.081 1.00 83.06 444 LYS A O 1
ATOM 3597 N N . ILE A 1 445 ? 6.302 0.470 -40.563 1.00 85.06 445 ILE A N 1
ATOM 3598 C CA . ILE A 1 445 ? 7.418 0.466 -41.529 1.00 85.06 445 ILE A CA 1
ATOM 3599 C C . ILE A 1 445 ? 7.573 -0.900 -42.202 1.00 85.06 445 ILE A C 1
ATOM 3601 O O . ILE A 1 445 ? 7.893 -0.975 -43.384 1.00 85.06 445 ILE A O 1
ATOM 3605 N N . TYR A 1 446 ? 7.416 -1.973 -41.424 1.00 82.50 446 TYR A N 1
ATOM 3606 C CA . TYR A 1 446 ? 7.669 -3.345 -41.874 1.00 82.50 446 TYR A CA 1
ATOM 3607 C C . TYR A 1 446 ? 6.429 -4.065 -42.428 1.00 82.50 446 TYR A C 1
ATOM 3609 O O . TYR A 1 446 ? 6.545 -5.219 -42.846 1.00 82.50 446 TYR A O 1
ATOM 3617 N N . ARG A 1 447 ? 5.260 -3.417 -42.396 1.00 73.81 447 ARG A N 1
ATOM 3618 C CA . ARG A 1 447 ? 4.062 -3.814 -43.150 1.00 73.81 447 ARG A CA 1
ATOM 3619 C C . ARG A 1 447 ? 4.112 -3.184 -44.530 1.00 73.81 447 ARG A C 1
ATOM 3621 O O . ARG A 1 447 ? 3.674 -3.880 -45.469 1.00 73.81 447 ARG A O 1
#

Nearest PDB structures (foldseek):
  4ons-assembly1_A  TM=2.027E-01  e=6.495E+00  Mus musculus
  4rc7-assembly1_A  TM=1.948E-01  e=7.622E+00  Synechococcus elongatus PCC 7942 = FACHB-805

=== Feature glossary ===
The record interleaves many kinds of information about one protein. Here is each kind framed as the question it answers.

Q: What known structures does this most resemble?
A: Structural nearest neighbors (via Foldseek easy-search vs the PDB). Reported per hit: target PDB id, E-value, and alignment TM-score. A TM-score above ~0.5 is the conventional threshold for 'same fold'.

Q: Where is each backbone atom in 3D?
A: The mmCIF table is the protein's shape written out atom by atom. For each backbone N, Cα, C, and carbonyl O, it records an (x, y, z) coordinate triple in Å plus the residue type, chain letter, and residue number.

Q: What are the backbone torsion angles?
A: The φ/ψ torsion pair specifies the backbone conformation at each residue. φ rotates about the N–Cα bond, ψ about the Cα–C bond. Steric clashes forbid most of the (φ, ψ) plane — the allowed regions (α-helix basin, β-sheet basin, left-handed helix) are the Ramachandran-allowed regions.

Q: Which residues are buried vs exposed?
A: Solvent-accessible surface area (SASA) is the area in Å² traced out by the centre of a 1.4 Å probe sphere (a water molecule) rolled over the protein's van der Waals surface (Shrake–Rupley / Lee–Richards construction). Buried residues have near-zero SASA; fully exposed residues can exceed 200 Å². The total SASA scales roughly with the number of surface residues.

Q: How confident is the AlphaFold model at each residue?
A: pLDDT is the predicted lDDT-Cα score: AlphaFold's confidence that the local environment of each residue (all inter-atomic distances within 15 Å) is correctly placed. It is a per-residue number between 0 and 100, with higher meaning more reliable.

Q: What does the local fold look like, residue by residue?
A: 3Di is Foldseek's structural alphabet. Each residue is assigned one of twenty discrete states based on how its Cα sits relative to its spatial (not sequential) neighbors. Aligning 3Di strings finds structural homologs roughly as well as full 3D superposition, but orders of magnitude faster.

Q: How big and how compact is the whole molecule?
A: Radius of gyration (Rg) is the root-mean-square distance of Cα atoms from their centroid — a single number for overall size and compactness. A globular domain of N residues has Rg ≈ 2.2·N^0.38 Å; an extended or disordered chain has a much larger Rg. The Cα contact count is the number of residue pairs whose Cα atoms are within 8 Å and are more than four positions apart in sequence — a standard proxy for tertiary packing density. The bounding box is the smallest axis-aligned box enclosing all Cα atoms.

Q: Which residues are in helices, strands, or loops?
A: DSSP 8-state secondary structure assigns each residue one of H (α-helix), G (3₁₀-helix), I (π-helix), E (extended β-strand), B (isolated β-bridge), T (hydrogen-bonded turn), S (bend), or '-' (coil). The assignment is computed from backbone hydrogen-bond geometry via the Kabsch–Sander algorithm.

Q: How mobile is each atom in the crystal?
A: Crystallographic B-factors measure how much each atom's electron density is smeared out, in Å². They rise in mobile loops and surface residues and fall in the buried interior. In AlphaFold models this column is repurposed to hold pLDDT instead.

Q: What if only a Cα trace is available?
A: P-SEA three-state annotation labels each residue as helix, strand, or coil based purely on the geometry of the Cα trace. It serves as a fallback when the full backbone (and thus DSSP) is unavailable.

Q: What family and function is it annotated with?
A: Database cross-references. InterPro integrates a dozen domain/family signature databases into unified entries with residue-range hits. GO terms attach function/process/location labels with evidence codes. CATH codes position the fold in a four-level structural taxonomy. Organism is the NCBI-taxonomy species name.

Q: Are the domains correctly placed relative to each other?
A: Predicted Aligned Error (PAE) is an AlphaFold confidence matrix: entry (i, j) is the expected error in the position of residue j, in ångströms, when the prediction is superimposed on the true structure at residue i. Low PAE within a block of residues means that block is internally rigid and well-predicted; high PAE between two blocks means their relative placement is uncertain even if each block individually is confident.

Q: What do the diagnostic plots show?
A: Three diagnostic plots accompany the record. The Cα contact map visualizes the tertiary structure as a 2D adjacency matrix (8 Å cutoff, sequence-local contacts suppressed). The Ramachandran plot shows the distribution of backbone (φ, ψ) torsions, with points in the α and β basins reflecting secondary structure content. The PAE plot shows AlphaFold's inter-residue confidence as a color matrix.

Q: What is the amino-acid chain?
A: Primary structure: the covalent order of the twenty standard amino acids along the backbone. Two proteins with the same sequence will (almost always) fold to the same structure; two with 30% identity often share a fold but not the details.

Q: What do the rendered images show?
A: The six renders are orthographic views along the three Cartesian axes in both directions. Representation (cartoon, sticks, or surface) and color scheme (sequence-rainbow or by-chain) vary across proteins so the training set covers all the common visualization conventions.